Protein 1Z1N (pdb70)

Foldseek 3Di:
DQLQWDFPPVLCVQPDDPFATFIDRRCVVCVVQVVVVHDPVLFWDADPLFTAPPGNDDDQDDDSVVNVVVCVCSQQVVVVVCCVVCVVRDHRVNCCVGRVHDDDNLLVPFDAQDCFLQNVVVQLVVQCVVVVHDSLVSQQVQDWDADPVVRGIGHDRLFDDDPCLQADPPFDCDPDVDTDHHPVNSCLSRQQSVQVVCVVVVHDGADNDSCCRRHVVNVVPDDGDPDRDDPDNPDFQKFKAWAAAAAQQRKGKHFLQPTPPAIFTGRPNVVSVVVRHQCLQQPHDPNGTGSGDCDHAAADCQADVNPVGQHPCNQAPPDPGCNHVNNVLLVCLCQDLLNNLLRVVDDRPDDDPLQRPLGHPDDDDNGDIDIAGGVNRSVVSVVVVVVPVDDFDADPLVLWDQKDWADPDPVDWWGTFIGRGSVVSVSSVVVLVVPPSSRSRCPDNQSVVCSLLPDDPRDSCGDDLCVQQCPDPVPHDPPRHHDVCSCLCSVQVSCVSNVHPPHSVNVCRTTNTDDD

Sequence (516 aa):
PKVDAIVIDTAAVFGKLEQPGVVFYHEKHTTALEKMAKDCTSCHVETEGKLSFKFARTVDPTSKNAMAEQYHANCMACHEKVVGSYPTAPQAAECKRCHVGPGVEGATVTPKPSLDLNLHGRHVVAEAKRLQVKEDESCKACHHTYDEAQKKLVYAKGEEGSCVYCHKQEPLPSPVDRVVPSTRDASHESCVNCHLSTRKAQTESGPVLCVGCHTAEAQAAWKKTAETPRLFRGQPDATLLVAGAATANGTVDVNWAAAGPGPVAFDHKAHEGFVGNCVTCHHPTQTGGSLAACGVACHTTTGSKDGNFVTTAQSAHQLGVTTSCVGCHTTQANARKECAGCHAPMQKTALSQNSCIQCHEAGFPTSGTQTLGKEEREATAAKILAAKDEKPKTVPLENVPEKLTLNYMKGDEWQAAEFPHRKIYQKLVEEAAKSPMANHFHGDALTMCSGCHHNAKPSLNPPKCASCHSKPFQERTANQPGLKGAFHNQCIGCHQEMQVNPKATDCQGCHKPKNS

Radius of gyration: 29.35 Å; Cα contacts (8 Å, |Δi|>4): 688; chains: 1; bounding box: 64×78×75 Å

Secondary structure (DSSP, 8-state):
--TTEE---GGGGGSS-SS--B-EEHHHHHHHHHHTT--GGGTS-EETTEEP-SSS-SS--SSHHHHHHHHHHHHHHHHHTTTTT-TTS--SS-HHHHB------GGGTSPPP---HHHHHHHHHHHHHHTTS-GGGSGGGT--EE-GGGSSEE--TT----GGGTS-SSPPBP----BPPPHHHHHIIIIIHHHHHHHHTTSS----SHHHHHSHHHHHTS---SSPPP--SS--SSEEE-SSEE-TTS-EEEETTS-TT--EEE-HHHHHHHHS-STTTS---SS---S--TTTTTS-SS--GGGTT--HHHHHH-TT-SSSHHHHHHHHHHHSHHHHHHHTTS-SSS--TTTGGGTBPSSS-SS-EEEE-HHHHHHHHHHHHHHT--------GGGS---EEE-------B-PEEE-HHHHHHHHHHHHTT-HHHHHHH-STTTGGGGTS-SS---SSPPPHHHHHTS-GGGS-TT---HHHHHHHHHHHHHHHHT-SSPTT-HHHHSPBP--

Solvent-accessible surface area: 33639 Å² total; per-residue (Å²): 163,34,20,15,4,54,37,35,77,36,18,45,126,80,39,193,66,144,81,64,17,35,16,59,76,43,60,140,62,34,86,20,29,111,144,71,89,105,82,52,63,54,40,21,56,92,81,173,36,103,11,29,71,76,49,32,22,72,112,51,27,136,53,66,115,41,2,33,116,48,33,97,54,52,46,36,52,41,31,117,171,19,76,73,83,72,93,102,11,23,55,70,100,74,63,152,127,51,39,76,12,139,41,90,34,1,22,85,114,25,72,147,48,69,91,39,20,11,25,41,8,68,70,33,72,57,25,5,145,126,64,159,58,68,89,96,70,5,34,96,46,100,43,96,59,79,44,137,98,89,80,125,98,38,64,25,159,38,131,27,23,35,80,44,22,68,28,16,162,131,60,44,108,25,52,106,163,169,90,26,59,11,41,121,82,17,39,62,76,70,58,22,14,59,27,29,52,23,127,141,76,166,75,143,41,22,42,34,88,30,70,11,24,32,30,56,147,23,33,92,84,66,63,146,70,116,146,70,65,98,62,132,87,55,34,34,72,6,12,2,80,23,40,42,72,31,76,91,112,4,33,5,73,0,68,14,76,78,8,62,93,11,2,30,13,55,44,30,106,30,48,23,62,117,46,20,45,44,51,46,59,36,65,48,53,157,117,14,28,61,58,57,63,78,36,47,54,44,23,44,109,119,13,32,151,101,8,114,116,42,24,62,48,86,33,28,58,79,54,74,54,62,57,4,60,33,0,29,37,52,55,54,15,46,73,74,87,73,24,3,7,26,45,22,103,91,110,129,125,61,81,53,169,124,38,48,126,43,37,34,25,93,86,49,67,127,80,39,106,66,81,8,23,86,128,86,27,39,64,37,0,50,149,29,44,66,82,74,129,131,90,78,136,53,8,70,73,147,68,10,69,89,135,64,86,39,123,96,111,233,78,55,127,96,84,24,21,115,61,52,32,57,137,58,23,71,104,24,20,86,36,9,52,146,14,80,46,14,44,72,63,43,38,97,24,36,45,46,30,31,16,59,61,89,138,47,182,65,41,88,128,33,70,135,50,22,62,56,23,66,89,74,153,143,106,53,101,108,149,38,44,24,20,120,24,14,37,61,103,65,50,41,22,31,34,115,65,29,128,63,108,32,132,44,123,52,55,80,32,40,32,99,74,83,142,147

B-factor: mean 54.34, std 15.95, range [20.0, 99.86]

Structure (mmCIF, N/CA/C/O backbone):
data_1Z1N
#
_entry.id   1Z1N
#
_cell.length_a   88.889
_cell.length_b   90.799
_cell.length_c   83.934
_cell.angle_alpha   90.00
_cell.angle_beta   90.00
_cell.angle_gamma   90.00
#
_symmetry.space_group_name_H-M   'P 21 21 2'
#
loop_
_entity.id
_entity.type
_entity.pdbx_description
1 polymer 'sixteen heme cytochrome'
2 branched 2-acetamido-2-deoxy-beta-D-allopyranose-(1-3)-2-acetamido-2-deoxy-beta-D-glucopyranose
3 non-polymer 'ZINC ION'
4 non-polymer 'HEME C'
5 non-polymer GLYCEROL
6 water water
#
loop_
_atom_site.group_PDB
_atom_site.id
_atom_site.type_symbol
_atom_site.label_atom_id
_atom_site.label_alt_id
_atom_site.label_comp_id
_atom_site.label_asym_id
_atom_site.label_entity_id
_atom_site.label_seq_id
_atom_site.pdbx_PDB_ins_code
_atom_site.Cartn_x
_atom_site.Cartn_y
_atom_site.Cartn_z
_atom_site.occupancy
_atom_site.B_iso_or_equiv
_atom_site.auth_seq_id
_atom_site.auth_comp_id
_atom_site.auth_asym_id
_atom_site.auth_atom_id
_atom_site.pdbx_PDB_model_num
ATOM 1 N N . PRO A 1 40 ? 14.315 36.211 2.622 1.00 76.08 11 PRO X N 1
ATOM 2 C CA . PRO A 1 40 ? 13.491 35.377 3.502 1.00 75.46 11 PRO X CA 1
ATOM 3 C C . PRO A 1 40 ? 13.412 33.900 3.049 1.00 74.26 11 PRO X C 1
ATOM 4 O O . PRO A 1 40 ? 12.688 33.097 3.654 1.00 74.05 11 PRO X O 1
ATOM 8 N N . LYS A 1 41 ? 14.139 33.547 1.996 1.00 72.62 12 LYS X N 1
ATOM 9 C CA . LYS A 1 41 ? 13.896 32.263 1.333 1.00 71.17 12 LYS X CA 1
ATOM 10 C C . LYS A 1 41 ? 15.027 31.255 1.573 1.00 69.46 12 LYS X C 1
ATOM 11 O O . LYS A 1 41 ? 15.960 31.148 0.804 1.00 69.23 12 LYS X O 1
ATOM 13 N N . VAL A 1 42 ? 14.917 30.523 2.673 1.00 68.07 13 VAL X N 1
ATOM 14 C CA . VAL A 1 42 ? 15.959 29.589 3.120 1.00 65.91 13 VAL X CA 1
ATOM 15 C C . VAL A 1 42 ? 16.321 28.527 2.073 1.00 65.71 13 VAL X C 1
ATOM 16 O O . VAL A 1 42 ? 17.427 28.002 2.095 1.00 65.28 13 VAL X O 1
ATOM 20 N N . ASP A 1 43 ? 15.379 28.230 1.167 1.00 65.12 14 ASP X N 1
ATOM 21 C CA . ASP A 1 43 ? 15.594 27.299 0.054 1.00 64.76 14 ASP X CA 1
ATOM 22 C C . ASP A 1 43 ? 16.335 27.917 -1.145 1.00 63.88 14 ASP X C 1
ATOM 23 O O . ASP A 1 43 ? 16.743 27.180 -2.047 1.00 64.11 14 ASP X O 1
ATOM 28 N N . ALA A 1 44 ? 16.524 29.241 -1.145 1.00 62.60 15 ALA X N 1
ATOM 29 C CA . ALA A 1 44 ? 17.268 29.905 -2.190 1.00 62.28 15 ALA X CA 1
ATOM 30 C C . ALA A 1 44 ? 18.739 29.514 -2.170 1.00 62.50 15 ALA X C 1
ATOM 31 O O . ALA A 1 44 ? 19.436 29.727 -1.176 1.00 63.13 15 ALA X O 1
ATOM 33 N N . ILE A 1 45 ? 19.213 28.959 -3.275 1.00 61.97 16 ILE X N 1
ATOM 34 C CA . ILE A 1 45 ? 20.628 28.664 -3.458 1.00 61.82 16 ILE X CA 1
ATOM 35 C C . ILE A 1 45 ? 21.188 29.579 -4.545 1.00 62.95 16 ILE X C 1
ATOM 36 O O . ILE A 1 45 ? 20.713 29.565 -5.695 1.00 63.50 16 ILE X O 1
ATOM 41 N N . VAL A 1 46 ? 22.208 30.354 -4.208 1.00 63.10 17 VAL X N 1
ATOM 42 C CA . VAL A 1 46 ? 22.904 31.128 -5.211 1.00 63.89 17 VAL X CA 1
ATOM 43 C C . VAL A 1 46 ? 24.015 30.298 -5.844 1.00 65.36 17 VAL X C 1
ATOM 44 O O . VAL A 1 46 ? 25.121 30.147 -5.277 1.00 66.30 17 VAL X O 1
ATOM 48 N N . ILE A 1 47 ? 23.701 29.737 -7.009 1.00 65.53 18 ILE X N 1
ATOM 49 C CA . ILE A 1 47 ? 24.642 28.911 -7.731 1.00 66.25 18 ILE X CA 1
ATOM 50 C C . ILE A 1 47 ? 25.681 29.833 -8.332 1.00 67.11 18 ILE X C 1
ATOM 51 O O . ILE A 1 47 ? 25.382 30.516 -9.301 1.00 67.95 18 ILE X O 1
ATOM 56 N N . ASP A 1 48 ? 26.869 29.893 -7.741 1.00 67.62 19 ASP X N 1
ATOM 57 C CA . ASP A 1 48 ? 27.952 30.632 -8.369 1.00 68.46 19 ASP X CA 1
ATOM 58 C C . ASP A 1 48 ? 29.186 29.749 -8.488 1.00 68.45 19 ASP X C 1
ATOM 59 O O . ASP A 1 48 ? 30.308 30.229 -8.486 1.00 68.46 19 ASP X O 1
ATOM 64 N N . THR A 1 49 ? 28.958 28.447 -8.613 1.00 68.81 20 THR X N 1
ATOM 65 C CA . THR A 1 49 ? 30.041 27.479 -8.606 1.00 69.46 20 THR X CA 1
ATOM 66 C C . THR A 1 49 ? 31.201 27.968 -9.458 1.00 70.83 20 THR X C 1
ATOM 67 O O . THR A 1 49 ? 32.351 27.932 -9.006 1.00 70.71 20 THR X O 1
ATOM 71 N N . ALA A 1 50 ? 30.887 28.474 -10.657 1.00 72.17 21 ALA X N 1
ATOM 72 C CA . ALA A 1 50 ? 31.890 28.882 -11.652 1.00 73.88 21 ALA X CA 1
ATOM 73 C C . ALA A 1 50 ? 32.589 30.241 -11.438 1.00 75.09 21 ALA X C 1
ATOM 74 O O . ALA A 1 50 ? 33.242 30.755 -12.352 1.00 75.88 21 ALA X O 1
ATOM 76 N N . ALA A 1 51 ? 32.511 30.851 -10.264 1.00 20.00 22 ALA X N 1
ATOM 77 C CA . ALA A 1 51 ? 33.253 32.098 -10.120 1.00 20.00 22 ALA X CA 1
ATOM 78 C C . ALA A 1 51 ? 34.684 31.838 -9.661 1.00 20.00 22 ALA X C 1
ATOM 79 O O . ALA A 1 51 ? 35.557 32.775 -9.623 1.00 78.79 22 ALA X O 1
ATOM 81 N N . VAL A 1 52 ? 35.003 30.595 -9.345 1.00 78.91 23 VAL X N 1
ATOM 82 C CA . VAL A 1 52 ? 36.352 30.156 -9.032 1.00 79.67 23 VAL X CA 1
ATOM 83 C C . VAL A 1 52 ? 37.258 30.357 -10.234 1.00 80.10 23 VAL X C 1
ATOM 84 O O . VAL A 1 52 ? 38.489 30.340 -10.099 1.00 80.11 23 VAL X O 1
ATOM 88 N N . PHE A 1 53 ? 36.640 30.547 -11.402 1.00 80.34 24 PHE X N 1
ATOM 89 C CA . PHE A 1 53 ? 37.375 30.830 -12.636 1.00 80.78 24 PHE X CA 1
ATOM 90 C C . PHE A 1 53 ? 37.622 32.328 -12.885 1.00 81.47 24 PHE X C 1
ATOM 91 O O . PHE A 1 53 ? 38.288 32.689 -13.847 1.00 81.95 24 PHE X O 1
ATOM 99 N N . GLY A 1 54 ? 37.135 33.193 -11.998 1.00 82.13 25 GLY X N 1
ATOM 100 C CA . GLY A 1 54 ? 37.280 34.635 -12.207 1.00 83.32 25 GLY X CA 1
ATOM 101 C C . GLY A 1 54 ? 35.932 35.308 -12.377 1.00 84.17 25 GLY X C 1
ATOM 102 O O . GLY A 1 54 ? 34.899 34.670 -12.177 1.00 84.63 25 GLY X O 1
ATOM 103 N N . LYS A 1 55 ? 35.940 36.595 -12.741 1.00 84.96 26 LYS X N 1
ATOM 104 C CA . LYS A 1 55 ? 34.707 37.387 -12.911 1.00 85.29 26 LYS X CA 1
ATOM 105 C C . LYS A 1 55 ? 33.638 36.642 -13.734 1.00 85.21 26 LYS X C 1
ATOM 106 O O . LYS A 1 55 ? 33.942 35.947 -14.710 1.00 85.08 26 LYS X O 1
ATOM 112 N N . LEU A 1 56 ? 32.388 36.788 -13.299 1.00 85.02 27 LEU X N 1
ATOM 113 C CA . LEU A 1 56 ? 31.256 36.240 -14.001 1.00 84.80 27 LEU X CA 1
ATOM 114 C C . LEU A 1 56 ? 30.969 37.119 -15.211 1.00 84.88 27 LEU X C 1
ATOM 115 O O . LEU A 1 56 ? 31.286 38.323 -15.220 1.00 84.94 27 LEU X O 1
ATOM 120 N N . GLU A 1 57 ? 30.374 36.501 -16.229 1.00 84.00 28 GLU X N 1
ATOM 121 C CA . GLU A 1 57 ? 29.910 37.219 -17.386 1.00 83.39 28 GLU X CA 1
ATOM 122 C C . GLU A 1 57 ? 28.502 37.687 -17.110 1.00 82.52 28 GLU X C 1
ATOM 123 O O . GLU A 1 57 ? 28.174 38.833 -17.417 1.00 82.23 28 GLU X O 1
ATOM 129 N N . GLN A 1 58 ? 27.692 36.814 -16.494 1.00 81.25 29 GLN X N 1
ATOM 130 C CA . GLN A 1 58 ? 26.260 37.088 -16.271 1.00 79.97 29 GLN X CA 1
ATOM 131 C C . GLN A 1 58 ? 25.876 37.442 -14.841 1.00 79.21 29 GLN X C 1
ATOM 132 O O . GLN A 1 58 ? 26.615 37.112 -13.906 1.00 79.24 29 GLN X O 1
ATOM 138 N N . PRO A 1 59 ? 24.727 38.146 -14.672 1.00 78.06 30 PRO X N 1
ATOM 139 C CA . PRO A 1 59 ? 23.955 38.159 -13.425 1.00 76.92 30 PRO X CA 1
ATOM 140 C C . PRO A 1 59 ? 23.862 36.750 -12.789 1.00 75.92 30 PRO X C 1
ATOM 141 O O . PRO A 1 59 ? 23.776 35.743 -13.515 1.00 75.66 30 PRO X O 1
ATOM 145 N N . GLY A 1 60 ? 23.862 36.694 -11.458 1.00 73.91 31 GLY X N 1
ATOM 146 C CA . GLY A 1 60 ? 23.823 35.427 -10.736 1.00 71.54 31 GLY X CA 1
ATOM 147 C C . GLY A 1 60 ? 22.535 34.638 -10.877 1.00 69.74 31 GLY X C 1
ATOM 148 O O . GLY A 1 60 ? 21.450 35.198 -11.025 1.00 69.26 31 GLY X O 1
ATOM 149 N N . VAL A 1 61 ? 22.679 33.317 -10.851 1.00 68.39 32 VAL X N 1
ATOM 150 C CA . VAL A 1 61 ? 21.553 32.389 -10.775 1.00 66.39 32 VAL X CA 1
ATOM 151 C C . VAL A 1 61 ? 21.039 32.380 -9.324 1.00 66.26 32 VAL X C 1
ATOM 152 O O . VAL A 1 61 ? 21.814 32.671 -8.391 1.00 66.04 32 VAL X O 1
ATOM 156 N N . VAL A 1 62 ? 19.745 32.074 -9.154 1.00 65.08 33 VAL X N 1
ATOM 157 C CA . VAL A 1 62 ? 19.131 31.812 -7.856 1.00 64.14 33 VAL X CA 1
ATOM 158 C C . VAL A 1 62 ? 18.088 30.702 -7.991 1.00 63.88 33 VAL X C 1
ATOM 159 O O . VAL A 1 62 ? 16.934 30.989 -8.322 1.00 64.64 33 VAL X O 1
ATOM 163 N N . PHE A 1 63 ? 18.512 29.458 -7.736 1.00 62.19 34 PHE X N 1
ATOM 164 C CA . PHE A 1 63 ? 17.697 28.251 -7.800 1.00 61.25 34 PHE X CA 1
ATOM 165 C C . PHE A 1 63 ? 16.864 28.117 -6.509 1.00 62.22 34 PHE X C 1
ATOM 166 O O . PHE A 1 63 ? 17.358 28.389 -5.403 1.00 63.29 34 PHE X O 1
ATOM 174 N N . TYR A 1 64 ? 15.581 27.787 -6.654 1.00 61.74 35 TYR X N 1
ATOM 175 C CA . TYR A 1 64 ? 14.665 27.661 -5.533 1.00 61.47 35 TYR X CA 1
ATOM 176 C C . TYR A 1 64 ? 14.338 26.209 -5.259 1.00 61.47 35 TYR X C 1
ATOM 177 O O . TYR A 1 64 ? 13.593 25.552 -6.007 1.00 61.20 35 TYR X O 1
ATOM 186 N N . HIS A 1 65 ? 14.881 25.711 -4.162 1.00 60.74 36 HIS X N 1
ATOM 187 C CA . HIS A 1 65 ? 14.954 24.285 -3.943 1.00 59.95 36 HIS X CA 1
ATOM 188 C C . HIS A 1 65 ? 13.585 23.710 -3.676 1.00 62.27 36 HIS X C 1
ATOM 189 O O . HIS A 1 65 ? 13.320 22.531 -3.981 1.00 62.20 36 HIS X O 1
ATOM 196 N N . GLU A 1 66 ? 12.710 24.528 -3.089 1.00 64.72 37 GLU X N 1
ATOM 197 C CA . GLU A 1 66 ? 11.393 24.038 -2.676 1.00 67.37 37 GLU X CA 1
ATOM 198 C C . GLU A 1 66 ? 10.430 23.952 -3.856 1.00 66.87 37 GLU X C 1
ATOM 199 O O . GLU A 1 66 ? 9.722 22.961 -3.967 1.00 66.11 37 GLU X O 1
ATOM 205 N N . LYS A 1 67 ? 10.420 24.962 -4.732 1.00 67.92 38 LYS X N 1
ATOM 206 C CA . LYS A 1 67 ? 9.615 24.913 -5.966 1.00 69.30 38 LYS X CA 1
ATOM 207 C C . LYS A 1 67 ? 9.866 23.566 -6.636 1.00 69.13 38 LYS X C 1
ATOM 208 O O . LYS A 1 67 ? 8.921 22.829 -7.006 1.00 69.29 38 LYS X O 1
ATOM 214 N N . HIS A 1 68 ? 11.150 23.233 -6.738 1.00 68.16 39 HIS X N 1
ATOM 215 C CA . HIS A 1 68 ? 11.601 21.998 -7.330 1.00 67.33 39 HIS X CA 1
ATOM 216 C C . HIS A 1 68 ? 11.268 20.741 -6.542 1.00 68.35 39 HIS X C 1
ATOM 217 O O . HIS A 1 68 ? 10.828 19.753 -7.139 1.00 68.49 39 HIS X O 1
ATOM 224 N N . THR A 1 69 ? 11.472 20.751 -5.221 1.00 69.29 40 THR X N 1
ATOM 225 C CA . THR A 1 69 ? 11.280 19.511 -4.446 1.00 70.01 40 THR X CA 1
ATOM 226 C C . THR A 1 69 ? 9.826 19.205 -4.370 1.00 70.49 40 THR X C 1
ATOM 227 O O . THR A 1 69 ? 9.436 18.042 -4.443 1.00 70.55 40 THR X O 1
ATOM 231 N N . THR A 1 70 ? 9.031 20.263 -4.259 1.00 71.73 41 THR X N 1
ATOM 232 C CA . THR A 1 70 ? 7.562 20.179 -4.334 1.00 73.93 41 THR X CA 1
ATOM 233 C C . THR A 1 70 ? 7.080 19.556 -5.672 1.00 74.92 41 THR X C 1
ATOM 234 O O . THR A 1 70 ? 6.421 18.517 -5.666 1.00 75.06 41 THR X O 1
ATOM 238 N N . ALA A 1 71 ? 7.478 20.172 -6.786 1.00 76.16 42 ALA X N 1
ATOM 239 C CA . ALA A 1 71 ? 7.220 19.667 -8.138 1.00 77.47 42 ALA X CA 1
ATOM 240 C C . ALA A 1 71 ? 7.628 18.214 -8.360 1.00 78.36 42 ALA X C 1
ATOM 241 O O . ALA A 1 71 ? 6.853 17.435 -8.909 1.00 78.14 42 ALA X O 1
ATOM 243 N N . LEU A 1 72 ? 8.846 17.865 -7.943 1.00 80.06 43 LEU X N 1
ATOM 244 C CA . LEU A 1 72 ? 9.406 16.547 -8.231 1.00 81.72 43 LEU X CA 1
ATOM 245 C C . LEU A 1 72 ? 8.814 15.427 -7.360 1.00 83.27 43 LEU X C 1
ATOM 246 O O . LEU A 1 72 ? 8.701 14.266 -7.803 1.00 82.87 43 LEU X O 1
ATOM 251 N N . GLU A 1 73 ? 8.426 15.781 -6.132 1.00 85.41 44 GLU X N 1
ATOM 252 C CA . GLU A 1 73 ? 7.796 14.815 -5.211 1.00 87.30 44 GLU X CA 1
ATOM 253 C C . GLU A 1 73 ? 6.374 14.527 -5.642 1.00 87.47 44 GLU X C 1
ATOM 254 O O . GLU A 1 73 ? 5.862 13.436 -5.373 1.00 87.85 44 GLU X O 1
ATOM 260 N N . LYS A 1 74 ? 5.759 15.506 -6.311 1.00 87.57 45 LYS X N 1
ATOM 261 C CA . LYS A 1 74 ? 4.513 15.292 -7.058 1.00 87.95 45 LYS X CA 1
ATOM 262 C C . LYS A 1 74 ? 4.695 14.170 -8.107 1.00 88.00 45 LYS X C 1
ATOM 263 O O . LYS A 1 74 ? 3.974 13.164 -8.100 1.00 88.17 45 LYS X O 1
ATOM 269 N N . MET A 1 75 ? 5.697 14.319 -8.966 1.00 87.90 46 MET X N 1
ATOM 270 C CA . MET A 1 75 ? 5.924 13.388 -10.066 1.00 87.66 46 MET X CA 1
ATOM 271 C C . MET A 1 75 ? 6.360 12.005 -9.592 1.00 86.87 46 MET X C 1
ATOM 272 O O . MET A 1 75 ? 6.856 11.194 -10.398 1.00 86.82 46 MET X O 1
ATOM 277 N N . ALA A 1 76 ? 6.181 11.738 -8.293 1.00 85.68 47 ALA X N 1
ATOM 278 C CA . ALA A 1 76 ? 6.666 10.503 -7.671 1.00 84.90 47 ALA X CA 1
ATOM 279 C C . ALA A 1 76 ? 8.134 10.243 -8.016 1.00 84.02 47 ALA X C 1
ATOM 280 O O . ALA A 1 76 ? 8.518 9.099 -8.299 1.00 83.80 47 ALA X O 1
ATOM 282 N N . LYS A 1 77 ? 8.925 11.323 -8.010 1.00 82.94 48 LYS X N 1
ATOM 283 C CA . LYS A 1 77 ? 10.364 11.299 -8.285 1.00 82.19 48 LYS X CA 1
ATOM 284 C C . LYS A 1 77 ? 11.165 11.827 -7.094 1.00 81.29 48 LYS X C 1
ATOM 285 O O . LYS A 1 77 ? 10.942 12.960 -6.634 1.00 81.86 48 LYS X O 1
ATOM 291 N N . ASP A 1 78 ? 12.104 11.014 -6.611 1.00 79.71 49 ASP X N 1
ATOM 292 C CA . ASP A 1 78 ? 12.906 11.352 -5.418 1.00 77.94 49 ASP X CA 1
ATOM 293 C C . ASP A 1 78 ? 14.123 12.241 -5.713 1.00 76.44 49 ASP X C 1
ATOM 294 O O . ASP A 1 78 ? 14.189 12.866 -6.767 1.00 75.98 49 ASP X O 1
ATOM 299 N N . CYS A 1 79 ? 15.074 12.291 -4.772 1.00 75.08 50 CYS X N 1
ATOM 300 C CA . CYS A 1 79 ? 16.219 13.225 -4.831 1.00 73.54 50 CYS X CA 1
ATOM 301 C C . CYS A 1 79 ? 17.183 12.844 -5.931 1.00 72.39 50 CYS X C 1
ATOM 302 O O . CYS A 1 79 ? 17.849 13.724 -6.483 1.00 71.42 50 CYS X O 1
ATOM 305 N N . THR A 1 80 ? 17.249 11.536 -6.224 1.00 71.29 51 THR X N 1
ATOM 306 C CA . THR A 1 80 ? 18.184 10.988 -7.226 1.00 71.04 51 THR X CA 1
ATOM 307 C C . THR A 1 80 ? 17.949 11.536 -8.643 1.00 70.26 51 THR X C 1
ATOM 308 O O . THR A 1 80 ? 18.821 11.393 -9.523 1.00 70.18 51 THR X O 1
ATOM 312 N N . SER A 1 81 ? 16.794 12.189 -8.817 1.00 69.19 52 SER X N 1
ATOM 313 C CA . SER A 1 81 ? 16.455 12.984 -10.000 1.00 68.50 52 SER X CA 1
ATOM 314 C C . SER A 1 81 ? 17.485 14.056 -10.272 1.00 67.95 52 SER X C 1
ATOM 315 O O . SER A 1 81 ? 17.679 14.458 -11.439 1.00 68.10 52 SER X O 1
ATOM 318 N N . CYS A 1 82 ? 18.123 14.546 -9.200 1.00 66.60 53 CYS X N 1
ATOM 319 C CA . CYS A 1 82 ? 19.133 15.635 -9.305 1.00 65.23 53 CYS X CA 1
ATOM 320 C C . CYS A 1 82 ? 20.464 15.432 -8.591 1.00 63.95 53 CYS X C 1
ATOM 321 O O . CYS A 1 82 ? 21.365 16.278 -8.704 1.00 64.24 53 CYS X O 1
ATOM 324 N N . HIS A 1 83 ? 20.562 14.324 -7.871 1.00 62.56 54 HIS X N 1
ATOM 325 C CA . HIS A 1 83 ? 21.691 14.040 -7.044 1.00 62.89 54 HIS X CA 1
ATOM 326 C C . HIS A 1 83 ? 22.146 12.615 -7.228 1.00 64.23 54 HIS X C 1
ATOM 327 O O . HIS A 1 83 ? 21.376 11.664 -7.023 1.00 64.71 54 HIS X O 1
ATOM 334 N N . VAL A 1 84 ? 23.415 12.477 -7.576 1.00 65.40 55 VAL X N 1
ATOM 335 C CA . VAL A 1 84 ? 24.042 11.181 -7.690 1.00 66.44 55 VAL X CA 1
ATOM 336 C C . VAL A 1 84 ? 24.082 10.445 -6.342 1.00 67.65 55 VAL X C 1
ATOM 337 O O . VAL A 1 84 ? 24.551 10.978 -5.345 1.00 67.58 55 VAL X O 1
ATOM 341 N N . GLU A 1 85 ? 23.585 9.214 -6.341 1.00 69.31 56 GLU X N 1
ATOM 342 C CA . GLU A 1 85 ? 23.614 8.322 -5.195 1.00 71.62 56 GLU X CA 1
ATOM 343 C C . GLU A 1 85 ? 24.695 7.302 -5.431 1.00 72.59 56 GLU X C 1
ATOM 344 O O . GLU A 1 85 ? 24.635 6.536 -6.393 1.00 73.51 56 GLU X O 1
ATOM 350 N N . THR A 1 86 ? 25.700 7.324 -4.568 1.00 74.20 57 THR X N 1
ATOM 351 C CA . THR A 1 86 ? 26.806 6.377 -4.610 1.00 75.38 57 THR X CA 1
ATOM 352 C C . THR A 1 86 ? 26.840 5.517 -3.360 1.00 76.60 57 THR X C 1
ATOM 353 O O . THR A 1 86 ? 27.356 5.943 -2.315 1.00 76.67 57 THR X O 1
ATOM 357 N N . GLU A 1 87 ? 26.282 4.307 -3.489 1.00 77.78 58 GLU X N 1
ATOM 358 C CA . GLU A 1 87 ? 26.188 3.335 -2.396 1.00 78.92 58 GLU X CA 1
ATOM 359 C C . GLU A 1 87 ? 25.353 3.861 -1.233 1.00 78.06 58 GLU X C 1
ATOM 360 O O . GLU A 1 87 ? 25.823 3.881 -0.097 1.00 78.88 58 GLU X O 1
ATOM 366 N N . GLY A 1 88 ? 24.124 4.285 -1.512 1.00 77.04 59 GLY X N 1
ATOM 367 C CA . GLY A 1 88 ? 23.273 4.882 -0.484 1.00 75.13 59 GLY X CA 1
ATOM 368 C C . GLY A 1 88 ? 23.503 6.377 -0.295 1.00 73.81 59 GLY X C 1
ATOM 369 O O . GLY A 1 88 ? 22.536 7.161 -0.212 1.00 74.57 59 GLY X O 1
ATOM 370 N N . LYS A 1 89 ? 24.762 6.798 -0.223 1.00 71.61 60 LYS X N 1
ATOM 371 C CA . LYS A 1 89 ? 25.041 8.218 0.008 1.00 69.88 60 LYS X CA 1
ATOM 372 C C . LYS A 1 89 ? 24.852 9.104 -1.237 1.00 68.01 60 LYS X C 1
ATOM 373 O O . LYS A 1 89 ? 25.497 8.916 -2.257 1.00 67.38 60 LYS X O 1
ATOM 379 N N . LEU A 1 90 ? 23.948 10.073 -1.140 1.00 66.30 61 LEU X N 1
ATOM 380 C CA . LEU A 1 90 ? 23.821 11.125 -2.157 1.00 64.18 61 LEU X CA 1
ATOM 381 C C . LEU A 1 90 ? 24.970 12.090 -2.054 1.00 62.70 61 LEU X C 1
ATOM 382 O O . LEU A 1 90 ? 25.474 12.344 -0.952 1.00 62.17 61 LEU X O 1
ATOM 387 N N . SER A 1 91 ? 25.363 12.637 -3.203 1.00 61.53 62 SER X N 1
ATOM 388 C CA . SER A 1 91 ? 26.101 13.906 -3.291 1.00 60.01 62 SER X CA 1
ATOM 389 C C . SER A 1 91 ? 25.087 15.051 -3.427 1.00 59.78 62 SER X C 1
ATOM 390 O O . SER A 1 91 ? 24.039 14.885 -4.065 1.00 58.90 62 SER X O 1
ATOM 393 N N . PHE A 1 92 ? 25.398 16.199 -2.829 1.00 59.59 63 PHE X N 1
ATOM 394 C CA . PHE A 1 92 ? 24.522 17.393 -2.903 1.00 59.46 63 PHE X CA 1
ATOM 395 C C . PHE A 1 92 ? 25.048 18.448 -3.840 1.00 59.01 63 PHE X C 1
ATOM 396 O O . PHE A 1 92 ? 24.530 19.557 -3.931 1.00 59.30 63 PHE X O 1
ATOM 404 N N . LYS A 1 93 ? 26.074 18.042 -4.572 1.00 59.79 64 LYS X N 1
ATOM 405 C CA . LYS A 1 93 ? 26.397 18.610 -5.877 1.00 59.61 64 LYS X CA 1
ATOM 406 C C . LYS A 1 93 ? 25.194 18.371 -6.788 1.00 59.48 64 LYS X C 1
ATOM 407 O O . LYS A 1 93 ? 24.515 17.353 -6.665 1.00 59.03 64 LYS X O 1
ATOM 413 N N . PHE A 1 94 ? 24.922 19.315 -7.677 1.00 58.97 65 PHE X N 1
ATOM 414 C CA . PHE A 1 94 ? 23.885 19.103 -8.704 1.00 60.22 65 PHE X CA 1
ATOM 415 C C . PHE A 1 94 ? 24.308 18.212 -9.893 1.00 59.86 65 PHE X C 1
ATOM 416 O O . PHE A 1 94 ? 25.138 18.620 -10.683 1.00 59.35 65 PHE X O 1
ATOM 424 N N . ALA A 1 95 ? 23.709 17.016 -9.978 1.00 60.27 66 ALA X N 1
ATOM 425 C CA . ALA A 1 95 ? 23.782 16.098 -11.124 1.00 60.58 66 ALA X CA 1
ATOM 426 C C . ALA A 1 95 ? 25.194 15.730 -11.539 1.00 60.94 66 ALA X C 1
ATOM 427 O O . ALA A 1 95 ? 25.517 15.726 -12.701 1.00 60.69 66 ALA X O 1
ATOM 429 N N . ARG A 1 96 ? 26.038 15.427 -10.564 1.00 62.55 67 ARG X N 1
ATOM 430 C CA . ARG A 1 96 ? 27.494 15.189 -10.760 1.00 63.90 67 ARG X CA 1
ATOM 431 C C . ARG A 1 96 ? 28.133 14.787 -9.421 1.00 65.01 67 ARG X C 1
ATOM 432 O O . ARG A 1 96 ? 27.561 15.013 -8.343 1.00 63.80 67 ARG X O 1
ATOM 440 N N . THR A 1 97 ? 29.308 14.165 -9.495 1.00 66.59 68 THR X N 1
ATOM 441 C CA . THR A 1 97 ? 30.052 13.885 -8.287 1.00 68.29 68 THR X CA 1
ATOM 442 C C . THR A 1 97 ? 31.339 14.693 -8.246 1.00 68.96 68 THR X C 1
ATOM 443 O O . THR A 1 97 ? 31.829 15.002 -7.161 1.00 69.40 68 THR X O 1
ATOM 447 N N . VAL A 1 98 ? 31.831 15.095 -9.418 1.00 69.99 69 VAL X N 1
ATOM 448 C CA . VAL A 1 98 ? 33.076 15.880 -9.544 1.00 70.81 69 VAL X CA 1
ATOM 449 C C . VAL A 1 98 ? 32.743 17.278 -10.088 1.00 70.82 69 VAL X C 1
ATOM 450 O O . VAL A 1 98 ? 31.779 17.416 -10.817 1.00 71.71 69 VAL X O 1
ATOM 454 N N . ASP A 1 99 ? 33.499 18.312 -9.725 1.00 70.92 70 ASP X N 1
ATOM 455 C CA . ASP A 1 99 ? 33.406 19.612 -10.431 1.00 71.09 70 ASP X CA 1
ATOM 456 C C . ASP A 1 99 ? 34.299 19.568 -11.687 1.00 71.94 70 ASP X C 1
ATOM 457 O O . ASP A 1 99 ? 35.475 19.194 -11.598 1.00 71.77 70 ASP X O 1
ATOM 462 N N . PRO A 1 100 ? 33.746 19.908 -12.864 1.00 72.16 71 PRO X N 1
ATOM 463 C CA . PRO A 1 100 ? 34.572 20.194 -14.044 1.00 72.50 71 PRO X CA 1
ATOM 464 C C . PRO A 1 100 ? 35.654 21.261 -13.835 1.00 72.71 71 PRO X C 1
ATOM 465 O O . PRO A 1 100 ? 35.468 22.197 -13.056 1.00 71.95 71 PRO X O 1
ATOM 469 N N . THR A 1 101 ? 36.750 21.107 -14.597 1.00 73.36 72 THR X N 1
ATOM 470 C CA . THR A 1 101 ? 38.042 21.791 -14.383 1.00 73.70 72 THR X CA 1
ATOM 471 C C . THR A 1 101 ? 38.302 23.027 -15.265 1.00 73.73 72 THR X C 1
ATOM 472 O O . THR A 1 101 ? 39.304 23.730 -15.082 1.00 74.19 72 THR X O 1
ATOM 476 N N . SER A 1 102 ? 37.395 23.295 -16.202 1.00 72.89 73 SER X N 1
ATOM 477 C CA . SER A 1 102 ? 37.370 24.571 -16.911 1.00 71.84 73 SER X CA 1
ATOM 478 C C . SER A 1 102 ? 35.980 25.158 -16.791 1.00 71.71 73 SER X C 1
ATOM 479 O O . SER A 1 102 ? 34.994 24.416 -16.639 1.00 71.56 73 SER X O 1
ATOM 482 N N . LYS A 1 103 ? 35.917 26.489 -16.830 1.00 70.88 74 LYS X N 1
ATOM 483 C CA . LYS A 1 103 ? 34.675 27.241 -16.883 1.00 70.11 74 LYS X CA 1
ATOM 484 C C . LYS A 1 103 ? 33.740 26.691 -17.983 1.00 70.21 74 LYS X C 1
ATOM 485 O O . LYS A 1 103 ? 32.581 26.320 -17.743 1.00 70.59 74 LYS X O 1
ATOM 491 N N . ASN A 1 104 ? 34.271 26.647 -19.191 1.00 69.74 75 ASN X N 1
ATOM 492 C CA . ASN A 1 104 ? 33.675 25.968 -20.315 1.00 69.38 75 ASN X CA 1
ATOM 493 C C . ASN A 1 104 ? 32.824 24.775 -19.902 1.00 68.92 75 ASN X C 1
ATOM 494 O O . ASN A 1 104 ? 31.617 24.734 -20.186 1.00 69.18 75 ASN X O 1
ATOM 499 N N . ALA A 1 105 ? 33.459 23.807 -19.243 1.00 67.61 76 ALA X N 1
ATOM 500 C CA . ALA A 1 105 ? 32.844 22.501 -19.008 1.00 67.11 76 ALA X CA 1
ATOM 501 C C . ALA A 1 105 ? 31.770 22.5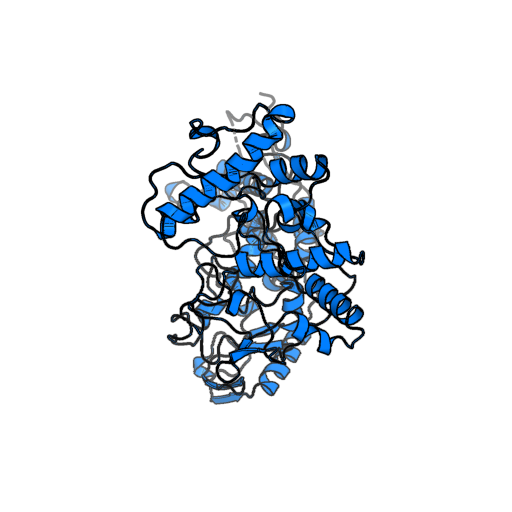69 -17.919 1.00 66.70 76 ALA X C 1
ATOM 502 O O . ALA A 1 105 ? 30.727 21.940 -18.043 1.00 66.03 76 ALA X O 1
ATOM 504 N N . MET A 1 106 ? 32.076 23.309 -16.851 1.00 66.56 77 MET X N 1
ATOM 505 C CA . MET A 1 106 ? 31.204 23.528 -15.713 1.00 66.99 77 MET X CA 1
ATOM 506 C C . MET A 1 106 ? 29.908 24.192 -16.160 1.00 66.46 77 MET X C 1
ATOM 507 O O . MET A 1 106 ? 28.835 23.612 -15.990 1.00 66.38 77 MET X O 1
ATOM 512 N N . ALA A 1 107 ? 30.019 25.381 -16.760 1.00 65.83 78 ALA X N 1
ATOM 513 C CA . ALA A 1 107 ? 28.844 26.101 -17.271 1.00 65.98 78 ALA X CA 1
ATOM 514 C C . ALA A 1 107 ? 28.016 25.292 -18.286 1.00 65.32 78 ALA X C 1
ATOM 515 O O . ALA A 1 107 ? 26.806 25.405 -18.347 1.00 66.33 78 ALA X O 1
ATOM 517 N N . GLU A 1 108 ? 28.662 24.460 -19.074 1.00 64.70 79 GLU X N 1
ATOM 518 C CA . GLU A 1 108 ? 27.945 23.642 -20.037 1.00 62.96 79 GLU X CA 1
ATOM 519 C C . GLU A 1 108 ? 27.232 22.496 -19.355 1.00 62.66 79 GLU X C 1
ATOM 520 O O . GLU A 1 108 ? 26.168 22.055 -19.796 1.00 61.94 79 GLU X O 1
ATOM 526 N N . GLN A 1 109 ? 27.869 21.959 -18.317 1.00 61.84 80 GLN X N 1
ATOM 527 C CA . GLN A 1 109 ? 27.275 20.897 -17.526 1.00 61.18 80 GLN X CA 1
ATOM 528 C C . GLN A 1 109 ? 26.053 21.455 -16.784 1.00 60.90 80 GLN X C 1
ATOM 529 O O . GLN A 1 109 ? 25.074 20.721 -16.548 1.00 60.01 80 GLN X O 1
ATOM 535 N N . TYR A 1 110 ? 26.109 22.736 -16.417 1.00 59.71 81 TYR X N 1
ATOM 536 C CA . TYR A 1 110 ? 25.003 23.277 -15.664 1.00 60.11 81 TYR X CA 1
ATOM 537 C C . TYR A 1 110 ? 23.827 23.398 -16.576 1.00 59.48 81 TYR X C 1
ATOM 538 O O . TYR A 1 110 ? 22.824 22.674 -16.370 1.00 60.82 81 TYR X O 1
ATOM 547 N N . HIS A 1 111 ? 23.977 24.257 -17.599 1.00 57.78 82 HIS X N 1
ATOM 548 C CA . HIS A 1 111 ? 23.019 24.374 -18.716 1.00 56.60 82 HIS X CA 1
ATOM 549 C C . HIS A 1 111 ? 22.465 23.014 -19.156 1.00 55.49 82 HIS X C 1
ATOM 550 O O . HIS A 1 111 ? 21.275 22.807 -19.248 1.00 55.37 82 HIS X O 1
ATOM 557 N N . ALA A 1 112 ? 23.326 22.046 -19.376 1.00 55.88 83 ALA X N 1
ATOM 558 C CA . ALA A 1 112 ? 22.839 20.804 -19.917 1.00 55.29 83 ALA X CA 1
ATOM 559 C C . ALA A 1 112 ? 21.862 20.177 -18.930 1.00 56.36 83 ALA X C 1
ATOM 560 O O . ALA A 1 112 ? 20.722 19.943 -19.241 1.00 56.30 83 ALA X O 1
ATOM 562 N N . ASN A 1 113 ? 22.304 19.945 -17.702 1.00 56.77 84 ASN X N 1
ATOM 563 C CA . ASN A 1 113 ? 21.550 19.093 -16.791 1.00 56.68 84 ASN X CA 1
ATOM 564 C C . ASN A 1 113 ? 20.294 19.815 -16.294 1.00 55.70 84 ASN X C 1
ATOM 565 O O . ASN A 1 113 ? 19.283 19.190 -16.004 1.00 55.36 84 ASN X O 1
ATOM 570 N N . CYS A 1 114 ? 20.383 21.135 -16.242 1.00 55.60 85 CYS X N 1
ATOM 571 C CA . CYS A 1 114 ? 19.281 21.962 -15.872 1.00 56.59 85 CYS X CA 1
ATOM 572 C C . CYS A 1 114 ? 18.174 21.800 -16.885 1.00 58.39 85 CYS X C 1
ATOM 573 O O . CYS A 1 114 ? 17.070 21.303 -16.561 1.00 57.37 85 CYS X O 1
ATOM 576 N N . MET A 1 115 ? 18.487 22.219 -18.119 1.00 59.78 86 MET X N 1
ATOM 577 C CA . MET A 1 115 ? 17.494 22.289 -19.183 1.00 61.74 86 MET X CA 1
ATOM 578 C C . MET A 1 115 ? 17.096 20.963 -19.754 1.00 60.87 86 MET X C 1
ATOM 579 O O . MET A 1 115 ? 16.106 20.898 -20.435 1.00 61.68 86 MET X O 1
ATOM 584 N N . ALA A 1 116 ? 17.857 19.915 -19.477 1.00 61.34 87 ALA X N 1
ATOM 585 C CA . ALA A 1 116 ? 17.505 18.560 -19.892 1.00 62.50 87 ALA X CA 1
ATOM 586 C C . ALA A 1 116 ? 16.181 18.127 -19.282 1.00 63.31 87 ALA X C 1
ATOM 587 O O . ALA A 1 116 ? 15.311 17.546 -19.961 1.00 63.73 87 ALA X O 1
ATOM 589 N N . CYS A 1 117 ? 16.033 18.373 -17.981 1.00 63.69 88 CYS X N 1
ATOM 590 C CA . CYS A 1 117 ? 14.798 18.001 -17.313 1.00 63.50 88 CYS X CA 1
ATOM 591 C C . CYS A 1 117 ? 13.617 18.905 -17.688 1.00 63.19 88 CYS X C 1
ATOM 592 O O . CYS A 1 117 ? 12.525 18.397 -17.897 1.00 62.76 88 CYS X O 1
ATOM 595 N N . HIS A 1 118 ? 13.836 20.228 -17.737 1.00 62.00 89 HIS X N 1
ATOM 596 C CA . HIS A 1 118 ? 12.878 21.165 -18.306 1.00 61.43 89 HIS X CA 1
ATOM 597 C C . HIS A 1 118 ? 12.309 20.664 -19.676 1.00 63.85 89 HIS X C 1
ATOM 598 O O . HIS A 1 118 ? 11.073 20.510 -19.864 1.00 63.65 89 HIS X O 1
ATOM 605 N N . GLU A 1 11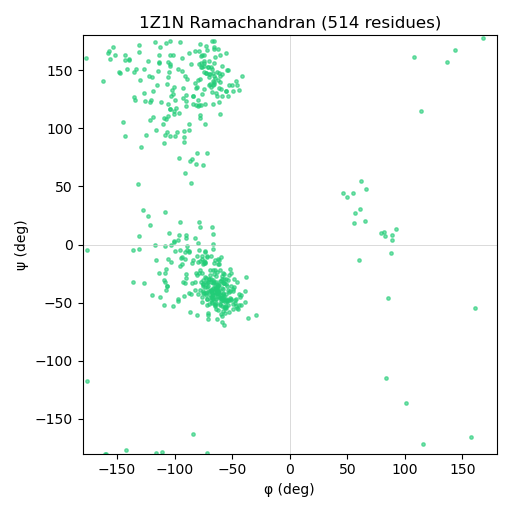9 ? 13.207 20.363 -20.617 1.00 64.74 90 GLU X N 1
ATOM 606 C CA . GLU A 1 119 ? 12.781 19.770 -21.883 1.00 65.85 90 GLU X CA 1
ATOM 607 C C . GLU A 1 119 ? 11.844 18.573 -21.702 1.00 66.62 90 GLU X C 1
ATOM 608 O O . GLU A 1 119 ? 10.893 18.448 -22.457 1.00 66.90 90 GLU X O 1
ATOM 614 N N . LYS A 1 120 ? 12.087 17.707 -20.719 1.00 67.22 91 LYS X N 1
ATOM 615 C CA . LYS A 1 120 ? 11.267 16.499 -20.622 1.00 68.85 91 LYS X CA 1
ATOM 616 C C . LYS A 1 120 ? 9.968 16.599 -19.760 1.00 69.18 91 LYS X C 1
ATOM 617 O O . LYS A 1 120 ? 9.256 15.603 -19.526 1.00 68.16 91 LYS X O 1
ATOM 623 N N . VAL A 1 121 ? 9.646 17.822 -19.335 1.00 69.79 92 VAL X N 1
ATOM 624 C CA . VAL A 1 121 ? 8.445 18.087 -18.527 1.00 70.72 92 VAL X CA 1
ATOM 625 C C . VAL A 1 121 ? 7.640 19.261 -19.114 1.00 71.10 92 VAL X C 1
ATOM 626 O O . VAL A 1 121 ? 6.677 19.733 -18.512 1.00 70.87 92 VAL X O 1
ATOM 630 N N . VAL A 1 122 ? 8.061 19.712 -20.289 1.00 71.76 93 VAL X N 1
ATOM 631 C CA . VAL A 1 122 ? 7.306 20.646 -21.130 1.00 72.93 93 VAL X CA 1
ATOM 632 C C . VAL A 1 122 ? 5.775 20.387 -21.149 1.00 73.17 93 VAL X C 1
ATOM 633 O O . VAL A 1 122 ? 4.976 21.348 -21.083 1.00 72.91 93 VAL X O 1
ATOM 637 N N . GLY A 1 123 ? 5.378 19.101 -21.181 1.00 73.44 94 GLY X N 1
ATOM 638 C C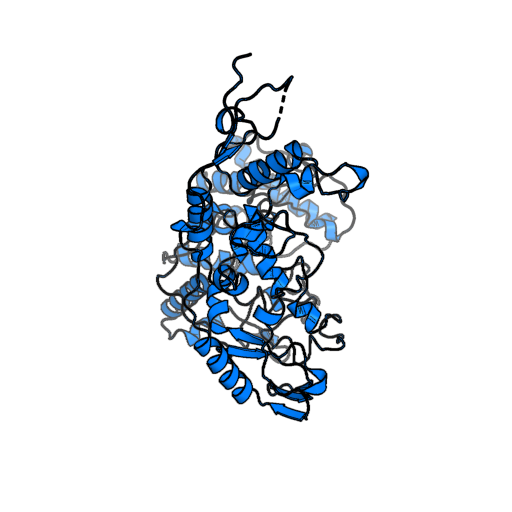A . GLY A 1 123 ? 3.960 18.694 -21.085 1.00 73.30 94 GLY X CA 1
ATOM 639 C C . GLY A 1 123 ? 3.312 19.183 -19.804 1.00 73.43 94 GLY X C 1
ATOM 640 O O . GLY A 1 123 ? 2.364 19.970 -19.830 1.00 73.61 94 GLY X O 1
ATOM 641 N N . SER A 1 124 ? 3.852 18.713 -18.680 1.00 74.06 95 SER X N 1
ATOM 642 C CA . SER A 1 124 ? 3.432 19.108 -17.328 1.00 73.88 95 SER X CA 1
ATOM 643 C C . SER A 1 124 ? 3.710 20.584 -17.025 1.00 73.91 95 SER X C 1
ATOM 644 O O . SER A 1 124 ? 2.832 21.309 -16.582 1.00 74.13 95 SER X O 1
ATOM 647 N N . TYR A 1 125 ? 4.940 21.030 -17.250 1.00 74.17 96 TYR X N 1
ATOM 648 C CA . TYR A 1 125 ? 5.290 22.411 -16.950 1.00 74.43 96 TYR X CA 1
ATOM 649 C C . TYR A 1 125 ? 5.853 23.040 -18.225 1.00 75.87 96 TYR X C 1
ATOM 650 O O . TYR A 1 125 ? 7.044 22.888 -18.561 1.00 75.17 96 TYR X O 1
ATOM 659 N N . PRO A 1 126 ? 4.954 23.707 -18.979 1.00 77.67 97 PRO X N 1
ATOM 660 C CA . PRO A 1 126 ? 5.254 24.353 -20.274 1.00 78.44 97 PRO X CA 1
ATOM 661 C C . PRO A 1 126 ? 5.968 25.694 -20.056 1.00 79.22 97 PRO X C 1
ATOM 662 O O . PRO A 1 126 ? 6.666 26.184 -20.945 1.00 79.37 97 PRO X O 1
ATOM 666 N N . THR A 1 127 ? 5.786 26.228 -18.851 1.00 80.19 98 THR X N 1
ATOM 667 C CA . THR A 1 127 ? 6.380 27.455 -18.323 1.00 81.27 98 THR X CA 1
ATOM 668 C C . THR A 1 127 ? 7.829 27.280 -17.764 1.00 81.68 98 THR X C 1
ATOM 669 O O . THR A 1 127 ? 8.420 28.220 -17.198 1.00 82.01 98 THR X O 1
ATOM 673 N N . ALA A 1 128 ? 8.392 26.084 -17.931 1.00 81.66 99 ALA X N 1
ATOM 674 C CA . ALA A 1 128 ? 9.738 25.782 -17.465 1.00 81.72 99 ALA X CA 1
ATOM 675 C C . ALA A 1 128 ? 10.784 26.455 -18.373 1.00 81.95 99 ALA X C 1
ATOM 676 O O . ALA A 1 128 ? 10.807 26.180 -19.574 1.00 82.12 99 ALA X O 1
ATOM 678 N N . PRO A 1 129 ? 11.655 27.336 -17.804 1.00 82.18 100 PRO X N 1
ATOM 679 C CA . PRO A 1 129 ? 12.603 28.182 -18.576 1.00 81.98 100 PRO X CA 1
ATOM 680 C C . PRO A 1 129 ? 13.495 27.423 -19.556 1.00 81.68 100 PRO X C 1
ATOM 681 O O . PRO A 1 129 ? 14.040 26.363 -19.212 1.00 81.61 100 PRO X O 1
ATOM 685 N N . GLN A 1 130 ? 13.651 27.982 -20.762 1.00 81.37 101 GLN X N 1
ATOM 686 C CA . GLN A 1 130 ? 14.024 27.156 -21.901 1.00 80.66 101 GLN X CA 1
ATOM 687 C C . GLN A 1 130 ? 15.432 27.202 -22.487 1.00 79.94 101 GLN X C 1
ATOM 688 O O . GLN A 1 130 ? 15.908 26.152 -22.939 1.00 79.98 101 GLN X O 1
ATOM 694 N N . ALA A 1 131 ? 16.073 28.372 -22.504 1.00 78.30 102 ALA X N 1
ATOM 695 C CA . ALA A 1 131 ? 17.503 28.483 -22.882 1.00 77.67 102 ALA X CA 1
ATOM 696 C C . ALA A 1 131 ? 17.923 29.894 -23.293 1.00 77.62 102 ALA X C 1
ATOM 697 O O . ALA A 1 131 ? 18.878 30.459 -22.739 1.00 76.95 102 ALA X O 1
ATOM 699 N N . ALA A 1 132 ? 17.215 30.458 -24.269 1.00 77.36 103 ALA X N 1
ATOM 700 C CA . ALA A 1 132 ? 17.428 31.847 -24.635 1.00 77.42 103 ALA X CA 1
ATOM 701 C C . ALA A 1 132 ? 16.839 32.716 -23.552 1.00 77.49 103 ALA X C 1
ATOM 702 O O . ALA A 1 132 ? 17.002 33.941 -23.597 1.00 77.68 103 ALA X O 1
ATOM 704 N N . GLU A 1 133 ? 16.150 32.080 -22.595 1.00 77.33 104 GLU X N 1
ATOM 705 C CA . GLU A 1 133 ? 15.478 32.786 -21.506 1.00 77.96 104 GLU X CA 1
ATOM 706 C C . GLU A 1 133 ? 16.463 33.010 -20.366 1.00 78.06 104 GLU X C 1
ATOM 707 O O . GLU A 1 133 ? 16.374 32.375 -19.307 1.00 78.23 104 GLU X O 1
ATOM 713 N N . CYS A 1 134 ? 17.394 33.934 -20.617 1.00 77.61 105 CYS X N 1
ATOM 714 C CA . CYS A 1 134 ? 18.542 34.193 -19.771 1.00 77.13 105 CYS X CA 1
ATOM 715 C C . CYS A 1 134 ? 18.145 34.684 -18.390 1.00 77.36 105 CYS X C 1
ATOM 716 O O . CYS A 1 134 ? 18.732 34.235 -17.391 1.00 77.49 105 CYS X O 1
ATOM 719 N N . LYS A 1 135 ? 17.151 35.581 -18.346 1.00 76.81 106 LYS X N 1
ATOM 720 C CA . LYS A 1 135 ? 16.692 36.224 -17.106 1.00 76.88 106 LYS X CA 1
ATOM 721 C C . LYS A 1 135 ? 15.853 35.334 -16.200 1.00 76.20 106 LYS X C 1
ATOM 722 O O . LYS A 1 135 ? 15.639 35.661 -15.043 1.00 76.57 106 LYS X O 1
ATOM 728 N N . ARG A 1 136 ? 15.348 34.237 -16.733 1.00 75.35 107 ARG X N 1
ATOM 729 C CA . ARG A 1 136 ? 14.580 33.298 -15.935 1.00 75.05 107 ARG X CA 1
ATOM 730 C C . ARG A 1 136 ? 15.489 32.533 -14.948 1.00 74.51 107 ARG X C 1
ATOM 731 O O . ARG A 1 136 ? 15.076 32.192 -13.811 1.00 73.98 107 ARG X O 1
ATOM 739 N N . CYS A 1 137 ? 16.733 32.302 -15.378 1.00 73.44 108 CYS X N 1
ATOM 740 C CA . CYS A 1 137 ? 17.752 31.766 -14.507 1.00 72.52 108 CYS X CA 1
ATOM 741 C C . CYS A 1 137 ? 18.759 32.805 -13.968 1.00 73.42 108 CYS X C 1
ATOM 742 O O . CYS A 1 137 ? 18.940 32.922 -12.753 1.00 73.95 108 CYS X O 1
ATOM 745 N N . HIS A 1 138 ? 19.379 33.587 -14.838 1.00 73.54 109 HIS X N 1
ATOM 746 C CA . HIS A 1 138 ? 20.266 34.656 -14.371 1.00 74.24 109 HIS X CA 1
ATOM 747 C C . HIS A 1 138 ? 19.473 35.887 -13.944 1.00 75.00 109 HIS X C 1
ATOM 748 O O . HIS A 1 138 ? 19.394 36.869 -14.672 1.00 75.14 109 HIS X O 1
ATOM 755 N N . VAL A 1 139 ? 18.908 35.815 -12.741 1.00 75.92 110 VAL X N 1
ATOM 756 C CA . VAL A 1 139 ? 18.024 36.847 -12.198 1.00 76.46 110 VAL X CA 1
ATOM 757 C C . VAL A 1 139 ? 18.786 37.932 -11.440 1.00 77.14 110 VAL X C 1
ATOM 758 O O . VAL A 1 139 ? 18.186 38.892 -10.998 1.00 77.07 110 VAL X O 1
ATOM 762 N N . GLY A 1 140 ? 20.097 37.773 -11.282 1.00 78.31 111 GLY X N 1
ATOM 763 C CA . GLY A 1 140 ? 20.920 38.825 -10.671 1.00 80.38 111 GLY X CA 1
ATOM 764 C C . GLY A 1 140 ? 21.291 38.604 -9.205 1.00 81.68 111 GLY X C 1
ATOM 765 O O . GLY A 1 140 ? 21.672 37.484 -8.828 1.00 82.12 111 GLY X O 1
ATOM 766 N N . PRO A 1 141 ? 21.191 39.670 -8.366 1.00 82.09 112 PRO X N 1
ATOM 767 C CA . PRO A 1 141 ? 21.515 39.613 -6.914 1.00 81.82 112 PRO X CA 1
ATOM 768 C C . PRO A 1 141 ? 20.558 38.717 -6.107 1.00 81.10 112 PRO X C 1
ATOM 769 O O . PRO A 1 141 ? 19.339 38.715 -6.337 1.00 81.06 112 PRO X O 1
ATOM 773 N N . GLY A 1 142 ? 21.117 37.966 -5.168 1.00 79.93 113 GLY X N 1
ATOM 774 C CA . GLY A 1 142 ? 20.319 37.054 -4.352 1.00 78.95 113 GLY X CA 1
ATOM 775 C C . GLY A 1 142 ? 20.716 37.019 -2.887 1.00 77.86 113 GLY X C 1
ATOM 776 O O . GLY A 1 142 ? 21.828 37.410 -2.513 1.00 78.24 113 GLY X O 1
ATOM 777 N N . VAL A 1 143 ? 19.788 36.566 -2.050 1.00 76.37 114 VAL X N 1
ATOM 778 C CA . VAL A 1 143 ? 20.075 36.334 -0.654 1.00 74.48 114 VAL X CA 1
ATOM 779 C C . VAL A 1 143 ? 19.681 34.897 -0.387 1.00 73.42 114 VAL X C 1
ATOM 780 O O . VAL A 1 143 ? 18.543 34.515 -0.636 1.00 72.71 114 VAL X O 1
ATOM 784 N N . GLU A 1 144 ? 20.619 34.093 0.099 1.00 72.26 115 GLU X N 1
ATOM 785 C CA . GLU A 1 144 ? 20.272 32.748 0.569 1.00 71.45 115 GLU X CA 1
ATOM 786 C C . GLU A 1 144 ? 19.621 32.893 1.963 1.00 70.38 115 GLU X C 1
ATOM 787 O O . GLU A 1 144 ? 20.277 33.275 2.939 1.00 69.97 115 GLU X O 1
ATOM 793 N N . GLY A 1 145 ? 18.310 32.650 2.034 1.00 69.32 116 GLY X N 1
ATOM 794 C CA . GLY A 1 145 ? 17.549 32.824 3.285 1.00 68.12 116 GLY X CA 1
ATOM 795 C C . GLY A 1 145 ? 18.287 32.294 4.513 1.00 67.41 116 GLY X C 1
ATOM 796 O O . GLY A 1 145 ? 18.469 33.013 5.495 1.00 67.84 116 GLY X O 1
ATOM 797 N N . ALA A 1 146 ? 18.728 31.035 4.424 1.00 65.96 117 ALA X N 1
ATOM 798 C CA . ALA A 1 146 ? 19.469 30.339 5.464 1.00 64.26 117 ALA X CA 1
ATOM 799 C C . ALA A 1 146 ? 20.695 31.087 6.017 1.00 63.76 117 ALA X C 1
ATOM 800 O O . ALA A 1 146 ? 21.110 30.839 7.149 1.00 63.53 117 ALA X O 1
ATOM 802 N N . THR A 1 14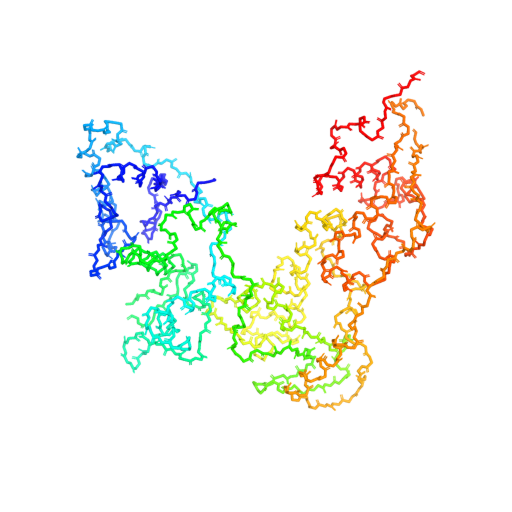7 ? 21.258 32.001 5.225 1.00 63.64 118 THR X N 1
ATOM 803 C CA . THR A 1 147 ? 22.384 32.870 5.643 1.00 64.29 118 THR X CA 1
ATOM 804 C C . THR A 1 147 ? 21.930 33.949 6.665 1.00 64.63 118 THR X C 1
ATOM 805 O O . THR A 1 147 ? 22.740 34.634 7.292 1.00 64.47 118 THR X O 1
ATOM 809 N N . VAL A 1 148 ? 20.621 34.077 6.836 1.00 65.24 119 VAL X N 1
ATOM 810 C CA . VAL A 1 148 ? 20.038 35.182 7.611 1.00 66.45 119 VAL X CA 1
ATOM 811 C C . VAL A 1 148 ? 19.233 34.670 8.812 1.00 66.21 119 VAL X C 1
ATOM 812 O O . VAL A 1 148 ? 19.338 35.184 9.929 1.00 66.91 119 VAL X O 1
ATOM 816 N N . THR A 1 149 ? 18.452 33.630 8.548 1.00 65.65 120 THR X N 1
ATOM 817 C CA . THR A 1 149 ? 17.792 32.829 9.537 1.00 64.32 120 THR X CA 1
ATOM 818 C C . THR A 1 149 ? 18.865 32.290 10.525 1.00 63.95 120 THR X C 1
ATOM 819 O O . THR A 1 149 ? 20.071 32.408 10.254 1.00 64.14 120 THR X O 1
ATOM 823 N N . PRO A 1 150 ? 18.447 31.775 11.712 1.00 63.05 121 PRO X N 1
ATOM 824 C CA . PRO A 1 150 ? 19.450 31.219 12.646 1.00 62.05 121 PRO X CA 1
ATOM 825 C C . PRO A 1 150 ? 19.927 29.792 12.316 1.00 60.60 121 PRO X C 1
ATOM 826 O O . PRO A 1 150 ? 19.120 28.941 11.891 1.00 60.53 121 PRO X O 1
ATOM 830 N N . LYS A 1 151 ? 21.226 29.567 12.532 1.00 58.35 122 LYS X N 1
ATOM 831 C CA . LYS A 1 151 ? 21.907 28.330 12.205 1.00 57.00 122 LYS X CA 1
ATOM 832 C C . LYS A 1 151 ? 21.286 27.104 12.816 1.00 55.28 122 LYS X C 1
ATOM 833 O O . LYS A 1 151 ? 20.990 27.089 14.016 1.00 55.24 122 LYS X O 1
ATOM 839 N N . PRO A 1 152 ? 21.081 26.050 11.990 1.00 53.69 123 PRO X N 1
ATOM 840 C CA . PRO A 1 152 ? 20.890 24.744 12.586 1.00 52.37 123 PRO X CA 1
ATOM 841 C C . PRO A 1 152 ? 22.171 24.406 13.354 1.00 52.05 123 PRO X C 1
ATOM 842 O O . PRO A 1 152 ? 23.251 24.658 12.859 1.00 51.85 123 PRO X O 1
ATOM 846 N N . SER A 1 153 ? 22.033 23.901 14.576 1.00 51.31 124 SER X N 1
ATOM 847 C CA . SER A 1 153 ? 23.172 23.394 15.346 1.00 50.30 124 SER X CA 1
ATOM 848 C C . SER A 1 153 ? 22.715 22.180 16.129 1.00 49.50 124 SER X C 1
ATOM 849 O O . SER A 1 153 ? 21.506 21.978 16.261 1.00 50.80 124 SER X O 1
ATOM 852 N N . LEU A 1 154 ? 23.647 21.359 16.616 1.00 48.00 125 LEU X N 1
ATOM 853 C CA . LEU A 1 154 ? 23.299 20.383 17.649 1.00 46.84 125 LEU X CA 1
ATOM 854 C C . LEU A 1 154 ? 23.739 20.962 18.965 1.00 46.39 125 LEU X C 1
ATOM 855 O O . LEU A 1 154 ? 24.963 20.900 19.310 1.00 45.84 125 LEU X O 1
ATOM 860 N N . ASP A 1 155 ? 22.804 21.651 19.631 1.00 46.12 126 ASP X N 1
ATOM 861 C CA . ASP A 1 155 ? 23.021 22.140 21.005 1.00 44.11 126 ASP X CA 1
ATOM 862 C C . ASP A 1 155 ? 23.146 20.982 21.906 1.00 43.35 126 ASP X C 1
ATOM 863 O O . ASP A 1 155 ? 23.031 19.823 21.437 1.00 43.29 126 ASP X O 1
ATOM 868 N N . LEU A 1 156 ? 23.455 21.218 23.184 1.00 41.79 127 LEU X N 1
ATOM 869 C CA . LEU A 1 156 ? 23.768 20.071 24.056 1.00 41.00 127 LEU X CA 1
ATOM 870 C C . LEU A 1 156 ? 22.594 19.028 24.135 1.00 41.09 127 LEU X C 1
ATOM 871 O O . LEU A 1 156 ? 22.796 17.782 24.177 1.00 40.07 127 LEU X O 1
ATOM 876 N N . ASN A 1 157 ? 21.390 19.541 24.231 1.00 40.27 128 ASN X N 1
ATOM 877 C CA . ASN A 1 157 ? 20.194 18.672 24.345 1.00 43.72 128 ASN X CA 1
ATOM 878 C C . ASN A 1 157 ? 20.032 17.833 23.063 1.00 44.67 128 ASN X C 1
ATOM 879 O O . ASN A 1 157 ? 19.955 16.595 23.122 1.00 45.56 128 ASN X O 1
ATOM 884 N N . LEU A 1 158 ? 20.082 18.491 21.904 1.00 45.20 129 LEU X N 1
ATOM 885 C CA . LEU A 1 158 ? 19.952 17.762 20.644 1.00 46.10 129 LEU X CA 1
ATOM 886 C C . LEU A 1 158 ? 21.140 16.844 20.356 1.00 46.26 129 LEU X C 1
ATOM 887 O O 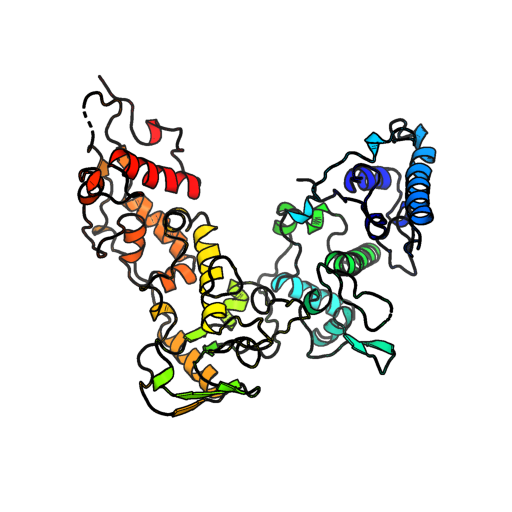. LEU A 1 158 ? 20.995 15.682 19.925 1.00 45.91 129 LEU X O 1
ATOM 892 N N . HIS A 1 159 ? 22.333 17.336 20.625 1.00 44.75 130 HIS X N 1
ATOM 893 C CA . HIS A 1 159 ? 23.474 16.451 20.575 1.00 44.71 130 HIS X CA 1
ATOM 894 C C . HIS A 1 159 ? 23.255 15.185 21.414 1.00 46.06 130 HIS X C 1
ATOM 895 O O . HIS A 1 159 ? 23.679 14.110 21.024 1.00 47.70 130 HIS X O 1
ATOM 902 N N . GLY A 1 160 ? 22.651 15.318 22.591 1.00 46.31 131 GLY X N 1
ATOM 903 C CA . GLY A 1 160 ? 22.522 14.196 23.480 1.00 46.97 131 GLY X CA 1
ATOM 904 C C . GLY A 1 160 ? 21.572 13.197 22.810 1.00 48.83 131 GLY X C 1
ATOM 905 O O . GLY A 1 160 ? 21.761 11.972 22.907 1.00 48.75 131 GLY X O 1
ATOM 906 N N . ARG A 1 161 ? 20.555 13.716 22.138 1.00 48.66 132 ARG X N 1
ATOM 907 C CA . ARG A 1 161 ? 19.556 12.836 21.484 1.00 49.79 132 ARG X CA 1
ATOM 908 C C . ARG A 1 161 ? 20.220 11.991 20.369 1.00 50.14 132 ARG X C 1
ATOM 909 O O . ARG A 1 161 ? 19.844 10.840 20.127 1.00 49.43 132 ARG X O 1
ATOM 917 N N . HIS A 1 162 ? 21.238 12.573 19.736 1.00 50.02 133 HIS X N 1
ATOM 918 C CA . HIS A 1 162 ? 21.923 11.929 18.665 1.00 50.44 133 HIS X CA 1
ATOM 919 C C . HIS A 1 162 ? 22.833 10.864 19.225 1.00 52.00 133 HIS X C 1
ATOM 920 O O . HIS A 1 162 ? 23.063 9.859 18.581 1.00 51.69 133 HIS X O 1
ATOM 927 N N . VAL A 1 163 ? 23.388 11.104 20.409 1.00 52.69 134 VAL X N 1
ATOM 928 C CA . VAL A 1 163 ? 24.267 10.132 21.015 1.00 53.50 134 VAL X CA 1
ATOM 929 C C . VAL A 1 163 ? 23.438 8.882 21.366 1.00 54.89 134 VAL X C 1
ATOM 930 O O . VAL A 1 163 ? 23.836 7.768 21.076 1.00 54.71 134 VAL X O 1
ATOM 934 N N . VAL A 1 164 ? 22.282 9.102 21.981 1.00 56.17 135 VAL X N 1
ATOM 935 C CA . VAL A 1 164 ? 21.381 8.050 22.386 1.00 57.95 135 VAL X CA 1
ATOM 936 C C . VAL A 1 164 ? 20.914 7.233 21.167 1.00 60.10 135 VAL X C 1
ATOM 937 O O . VAL A 1 164 ? 21.069 5.988 21.181 1.00 60.83 135 VAL X O 1
ATOM 941 N N . ALA A 1 165 ? 20.396 7.919 20.130 1.00 60.60 136 ALA X N 1
ATOM 942 C CA . ALA A 1 165 ? 19.954 7.294 18.853 1.00 62.68 136 ALA X CA 1
ATOM 943 C C . ALA A 1 165 ? 21.033 6.502 18.119 1.00 63.90 136 ALA X C 1
ATOM 944 O O . ALA A 1 165 ? 20.786 5.376 17.690 1.00 64.14 136 ALA X O 1
ATOM 946 N N . GLU A 1 166 ? 22.210 7.090 17.962 1.00 65.31 137 GLU X N 1
ATOM 947 C CA . GLU A 1 166 ? 23.329 6.371 17.374 1.00 67.49 137 GLU X CA 1
ATOM 948 C C . GLU A 1 166 ? 23.693 5.165 18.221 1.00 68.95 137 GLU X C 1
ATOM 949 O O . GLU A 1 166 ? 23.889 4.097 17.695 1.00 69.16 137 GLU X O 1
ATOM 955 N N . ALA A 1 167 ? 23.763 5.327 19.538 1.00 70.43 138 ALA X N 1
ATOM 956 C CA . ALA A 1 167 ? 24.071 4.199 20.407 1.00 72.35 138 ALA X CA 1
ATOM 957 C C . ALA A 1 167 ? 23.002 3.110 20.298 1.00 73.83 138 ALA X C 1
ATOM 958 O O . ALA A 1 167 ? 23.328 1.914 20.262 1.00 74.01 138 ALA X O 1
ATOM 960 N N . LYS A 1 168 ? 21.742 3.535 20.221 1.00 75.51 139 LYS X N 1
ATOM 961 C CA . LYS A 1 168 ? 20.608 2.630 20.134 1.00 77.29 139 LYS X CA 1
ATOM 962 C C . LYS A 1 168 ? 20.649 1.879 18.807 1.00 78.67 139 LYS X C 1
ATOM 963 O O . LYS A 1 168 ? 20.272 0.698 18.740 1.00 79.19 139 LYS X O 1
ATOM 969 N N . ARG A 1 169 ? 21.142 2.549 17.769 1.00 79.41 140 ARG X N 1
ATOM 970 C CA . ARG A 1 169 ? 21.278 1.933 16.458 1.00 80.35 140 ARG X CA 1
ATOM 971 C C . ARG A 1 169 ? 22.406 0.877 16.414 1.00 80.80 140 ARG X C 1
ATOM 972 O O . ARG A 1 169 ? 22.152 -0.294 16.139 1.00 80.96 140 ARG X O 1
ATOM 980 N N . LEU A 1 170 ? 23.642 1.293 16.683 1.00 81.37 141 LEU X N 1
ATOM 981 C CA . LEU A 1 170 ? 24.793 0.389 16.755 1.00 82.23 141 LEU X CA 1
ATOM 982 C C . LEU A 1 170 ? 24.700 -0.603 17.944 1.00 82.57 141 LEU X C 1
ATOM 983 O O . LEU A 1 170 ? 25.675 -1.305 18.255 1.00 82.82 141 LEU X O 1
ATOM 988 N N . GLN A 1 171 ? 23.542 -0.636 18.612 1.00 82.89 142 GLN X N 1
ATOM 989 C CA . GLN A 1 171 ? 23.286 -1.528 19.755 1.00 82.88 142 GLN X CA 1
ATOM 990 C C . GLN A 1 171 ? 24.437 -1.536 20.756 1.00 82.24 142 GLN X C 1
ATOM 991 O O . GLN A 1 171 ? 24.848 -2.593 21.236 1.00 82.66 142 GLN X O 1
ATOM 997 N N . VAL A 1 172 ? 24.950 -0.344 21.063 1.00 81.16 143 VAL X N 1
ATOM 998 C CA . VAL A 1 172 ? 26.130 -0.178 21.913 1.00 79.73 143 VAL X CA 1
ATOM 999 C C . VAL A 1 172 ? 25.942 0.873 23.050 1.00 78.47 143 VAL X C 1
ATOM 1000 O O . VAL A 1 172 ? 24.930 1.581 23.123 1.00 77.74 143 VAL X O 1
ATOM 1004 N N . LYS A 1 173 ? 26.923 0.928 23.943 1.00 76.88 144 LYS X N 1
ATOM 1005 C CA . LYS A 1 173 ? 26.934 1.886 25.017 1.00 75.55 144 LYS X CA 1
ATOM 1006 C C . LYS A 1 173 ? 27.368 3.242 24.452 1.00 74.55 144 LYS X C 1
ATOM 1007 O O . LYS A 1 173 ? 28.241 3.317 23.578 1.00 73.62 144 LYS X O 1
ATOM 1009 N N . GLU A 1 174 ? 26.745 4.305 24.959 1.00 73.16 145 GLU X N 1
ATOM 1010 C CA . GLU A 1 174 ? 26.892 5.653 24.408 1.00 71.92 145 GLU X CA 1
ATOM 1011 C C . GLU A 1 174 ? 28.315 6.054 24.008 1.00 71.29 145 GLU X C 1
ATOM 1012 O O . GLU A 1 174 ? 28.512 6.596 22.948 1.00 70.18 145 GLU X O 1
ATOM 1018 N N . ASP A 1 175 ? 29.311 5.749 24.829 1.00 72.09 146 ASP X N 1
ATOM 1019 C CA . ASP A 1 175 ? 30.703 6.106 24.518 1.00 72.31 146 ASP X CA 1
ATOM 1020 C C . ASP A 1 175 ? 31.229 5.497 23.206 1.00 71.83 146 ASP X C 1
ATOM 1021 O O . ASP A 1 175 ? 32.300 5.886 22.710 1.00 72.08 146 ASP X O 1
ATOM 1026 N N . GLU A 1 176 ? 30.479 4.562 22.634 1.00 70.95 147 GLU X N 1
ATOM 1027 C CA . GLU A 1 176 ? 30.882 3.929 21.379 1.00 70.38 147 GLU X CA 1
ATOM 1028 C C . GLU A 1 176 ? 30.255 4.599 20.135 1.00 69.38 147 GLU X C 1
ATOM 1029 O O . GLU A 1 176 ? 30.591 4.257 18.985 1.00 69.54 147 GLU X O 1
ATOM 1035 N N . SER A 1 177 ? 29.372 5.576 20.377 1.00 67.55 148 SER X N 1
ATOM 1036 C CA . SER A 1 177 ? 28.653 6.300 19.326 1.00 64.78 148 SER X CA 1
ATOM 1037 C C . SER A 1 177 ? 29.496 7.334 18.599 1.00 63.46 148 SER X C 1
ATOM 1038 O O . SER A 1 177 ? 29.200 7.695 17.466 1.00 64.21 148 SER X O 1
ATOM 1041 N N . CYS A 1 178 ? 30.538 7.815 19.259 1.00 62.21 149 CYS X N 1
ATOM 1042 C CA . CYS A 1 178 ? 31.252 9.004 18.839 1.00 60.72 149 CYS X CA 1
ATOM 1043 C C . CYS A 1 178 ? 31.934 8.761 17.503 1.00 61.09 149 CYS X C 1
ATOM 1044 O O . CYS A 1 178 ? 31.724 9.515 16.566 1.00 60.58 149 CYS X O 1
ATOM 1047 N N . LYS A 1 179 ? 32.722 7.689 17.420 1.00 60.20 150 LYS X N 1
ATOM 1048 C CA . LYS A 1 179 ? 33.258 7.184 16.134 1.00 60.01 150 LYS X CA 1
ATOM 1049 C C . LYS A 1 179 ? 32.311 7.258 14.917 1.00 59.68 150 LYS X C 1
ATOM 1050 O O . LYS A 1 179 ? 32.791 7.331 13.764 1.00 60.02 150 LYS X O 1
ATOM 1056 N N . ALA A 1 180 ? 30.995 7.207 15.156 1.00 58.41 151 ALA X N 1
ATOM 1057 C CA . ALA A 1 180 ? 30.015 7.361 14.076 1.00 57.75 151 ALA X CA 1
ATOM 1058 C C . ALA A 1 180 ? 30.104 8.681 13.311 1.00 57.88 151 ALA X C 1
ATOM 1059 O O . ALA A 1 180 ? 29.714 8.742 12.137 1.00 58.88 151 ALA X O 1
ATOM 1061 N N . CYS A 1 181 ? 30.602 9.741 13.961 1.00 57.39 152 CYS X N 1
ATOM 1062 C CA . CYS A 1 181 ? 30.495 11.100 13.417 1.00 56.04 152 CYS X CA 1
ATOM 1063 C C . CYS A 1 181 ? 31.750 11.947 13.516 1.00 55.54 152 CYS X C 1
ATOM 1064 O O . CYS A 1 181 ? 31.998 12.806 12.670 1.00 55.82 152 CYS X O 1
ATOM 1067 N N . HIS A 1 182 ? 32.523 11.716 14.557 1.00 54.95 153 HIS X N 1
ATOM 1068 C CA . HIS A 1 182 ? 33.719 12.494 14.815 1.00 55.17 153 HIS X CA 1
ATOM 1069 C C . HIS A 1 182 ? 34.934 11.849 14.217 1.00 56.27 153 HIS X C 1
ATOM 1070 O O . HIS A 1 182 ? 35.123 10.648 14.357 1.00 55.30 153 HIS X O 1
ATOM 1077 N N . HIS A 1 183 ? 35.764 12.656 13.557 1.00 58.40 154 HIS X N 1
ATOM 1078 C CA . HIS A 1 183 ? 36.999 12.119 12.982 1.00 60.22 154 HIS X CA 1
ATOM 1079 C C . HIS A 1 183 ? 38.132 13.101 12.822 1.00 62.14 154 HIS X C 1
ATOM 1080 O O . HIS A 1 183 ? 37.972 14.308 13.011 1.00 61.24 154 HIS X O 1
ATOM 1087 N N . THR A 1 184 ? 39.283 12.520 12.503 1.00 64.84 155 THR X N 1
ATOM 1088 C CA . THR A 1 184 ? 40.513 13.211 12.178 1.00 68.31 155 THR X CA 1
ATOM 1089 C C . THR A 1 184 ? 41.210 12.428 11.029 1.00 71.50 155 THR X C 1
ATOM 1090 O O . THR A 1 184 ? 41.017 11.202 10.899 1.00 71.14 155 THR X O 1
ATOM 1094 N N . TYR A 1 185 ? 41.982 13.139 10.196 1.00 74.78 156 TYR X N 1
ATOM 1095 C CA . TYR A 1 185 ? 42.772 12.516 9.134 1.00 78.56 156 TYR X CA 1
ATOM 1096 C C . TYR A 1 185 ? 44.111 12.006 9.647 1.00 80.43 156 TYR X C 1
ATOM 1097 O O . TYR A 1 185 ? 44.915 12.791 10.161 1.00 80.28 156 TYR X O 1
ATOM 1106 N N . ASP A 1 186 ? 44.341 10.695 9.492 1.00 83.28 157 ASP X N 1
ATOM 1107 C CA . ASP A 1 186 ? 45.652 10.066 9.777 1.00 85.79 157 ASP X CA 1
ATOM 1108 C C . ASP A 1 186 ? 46.534 10.072 8.519 1.00 87.05 157 ASP X C 1
ATOM 1109 O O . ASP A 1 186 ? 46.158 9.509 7.480 1.00 87.04 157 ASP X O 1
ATOM 1114 N N . GLU A 1 187 ? 47.686 10.743 8.612 1.00 88.58 158 GLU X N 1
ATOM 1115 C CA . GLU A 1 187 ? 48.616 10.862 7.479 1.00 90.18 158 GLU X CA 1
ATOM 1116 C C . GLU A 1 187 ? 49.358 9.536 7.325 1.00 89.90 158 GLU X C 1
ATOM 1117 O O . GLU A 1 187 ? 49.494 9.002 6.215 1.00 89.74 158 GLU X O 1
ATOM 1123 N N . ALA A 1 188 ? 49.813 9.022 8.470 1.00 90.05 159 ALA X N 1
ATOM 1124 C CA . ALA A 1 188 ? 50.414 7.704 8.578 1.00 89.86 159 ALA X CA 1
ATOM 1125 C C . ALA A 1 188 ? 49.339 6.628 8.771 1.00 89.63 159 ALA X C 1
ATOM 1126 O O . ALA A 1 188 ? 49.401 5.848 9.725 1.00 89.91 159 ALA X O 1
ATOM 1128 N N . GLN A 1 189 ? 48.351 6.605 7.874 1.00 88.79 160 GLN X N 1
ATOM 1129 C CA . GLN A 1 189 ? 47.330 5.544 7.824 1.00 88.40 160 GLN X CA 1
ATOM 1130 C C . GLN A 1 189 ? 46.431 5.806 6.620 1.00 87.58 160 GLN X C 1
ATOM 1131 O O . GLN A 1 189 ? 45.534 5.007 6.305 1.00 87.58 160 GLN X O 1
ATOM 1137 N N . LYS A 1 190 ? 46.709 6.946 5.974 1.00 86.37 161 LYS X N 1
ATOM 1138 C CA . LYS A 1 190 ? 46.052 7.466 4.756 1.00 85.12 161 LYS X CA 1
ATOM 1139 C C . LYS A 1 190 ? 44.527 7.754 4.783 1.00 83.98 161 LYS X C 1
ATOM 1140 O O . LYS A 1 190 ? 44.013 8.448 3.893 1.00 84.29 161 LYS X O 1
ATOM 1142 N N . LYS A 1 191 ? 43.828 7.269 5.815 1.00 82.22 162 LYS X N 1
ATOM 1143 C CA . LYS A 1 191 ? 42.375 7.498 5.981 1.00 80.10 162 LYS X CA 1
ATOM 1144 C C . LYS A 1 191 ? 41.956 8.424 7.175 1.00 78.71 162 LYS X C 1
ATOM 1145 O O . LYS A 1 191 ? 42.790 8.980 7.925 1.00 78.44 162 LYS X O 1
ATOM 1151 N N . LEU A 1 192 ? 40.641 8.577 7.308 1.00 76.53 163 LEU X N 1
ATOM 1152 C CA . LEU A 1 192 ? 40.018 9.267 8.426 1.00 74.17 163 LEU X CA 1
ATOM 1153 C C . LEU A 1 192 ? 39.728 8.277 9.539 1.00 73.07 163 LEU X C 1
ATOM 1154 O O . LEU A 1 192 ? 39.142 7.222 9.296 1.00 73.50 163 LEU X O 1
ATOM 1159 N N . VAL A 1 193 ? 40.161 8.613 10.747 1.00 71.50 164 VAL X N 1
ATOM 1160 C CA . VAL A 1 193 ? 39.901 7.805 11.939 1.00 70.92 164 VAL X CA 1
ATOM 1161 C C . VAL A 1 193 ? 39.177 8.593 13.054 1.00 70.50 164 VAL X C 1
ATOM 1162 O O . VAL A 1 193 ? 39.247 9.816 13.118 1.00 70.16 164 VAL X O 1
ATOM 1166 N N . TYR A 1 194 ? 38.508 7.864 13.938 1.00 70.13 165 TYR X N 1
ATOM 1167 C CA . TYR A 1 194 ? 37.972 8.429 15.158 1.00 69.66 165 TYR X CA 1
ATOM 1168 C C . TYR A 1 194 ? 39.064 8.583 16.195 1.00 69.78 165 TYR X C 1
ATOM 1169 O O . TYR A 1 194 ? 39.700 7.595 16.576 1.00 69.81 165 TYR X O 1
ATOM 1178 N N . ALA A 1 195 ? 39.304 9.817 16.651 1.00 68.91 166 ALA X N 1
ATOM 1179 C CA . ALA A 1 195 ? 40.209 10.003 17.770 1.00 67.95 166 ALA X CA 1
ATOM 1180 C C . ALA A 1 195 ? 39.417 10.155 19.074 1.00 67.84 166 ALA X C 1
ATOM 1181 O O . ALA A 1 195 ? 38.902 11.240 19.399 1.00 68.26 166 ALA X O 1
ATOM 1183 N N . LYS A 1 196 ? 39.289 9.052 19.803 1.00 66.94 167 LYS X N 1
ATOM 1184 C CA . LYS A 1 196 ? 38.696 9.084 21.121 1.00 66.53 167 LYS X CA 1
ATOM 1185 C C . LYS A 1 196 ? 39.356 10.206 21.945 1.00 65.24 167 LYS X C 1
ATOM 1186 O O . LYS A 1 196 ? 40.592 10.336 21.953 1.00 64.98 167 LYS X O 1
ATOM 1192 N N . GLY A 1 197 ? 38.539 11.033 22.604 1.00 62.96 168 GLY X N 1
ATOM 1193 C CA . GLY A 1 197 ? 39.080 12.060 23.481 1.00 60.35 168 GLY X CA 1
ATOM 1194 C C . GLY A 1 197 ? 39.490 13.281 22.704 1.00 59.02 168 GLY X C 1
ATOM 1195 O O . GLY A 1 197 ? 40.090 14.194 23.252 1.00 59.43 168 GLY X O 1
ATOM 1196 N N . GLU A 1 198 ? 39.174 13.332 21.418 1.00 57.74 169 GLU X N 1
ATOM 1197 C CA . GLU A 1 198 ? 39.469 14.553 20.669 1.00 56.25 169 GLU X CA 1
ATOM 1198 C C . GLU A 1 198 ? 38.249 15.211 20.035 1.00 54.44 169 GLU X C 1
ATOM 1199 O O . GLU A 1 198 ? 38.389 16.049 19.145 1.00 53.51 169 GLU X O 1
ATOM 1205 N N . GLU A 1 199 ? 37.059 14.827 20.512 1.00 51.90 170 GLU X N 1
ATOM 1206 C CA . GLU A 1 199 ? 35.798 15.272 19.907 1.00 49.70 170 GLU X CA 1
ATOM 1207 C C . GLU A 1 199 ? 35.567 16.751 20.161 1.00 47.96 170 GLU X C 1
ATOM 1208 O O . GLU A 1 199 ? 36.082 17.305 21.081 1.00 46.16 170 GLU X O 1
ATOM 1214 N N . GLY A 1 200 ? 34.753 17.392 19.353 1.00 48.47 171 GLY X N 1
ATOM 1215 C CA . GLY A 1 200 ? 34.637 18.832 19.398 1.00 47.52 171 GLY X CA 1
ATOM 1216 C C . GLY A 1 200 ? 33.860 19.172 18.152 1.00 48.59 171 GLY X C 1
ATOM 1217 O O . GLY A 1 200 ? 33.528 18.293 17.338 1.00 48.94 171 GLY X O 1
ATOM 1218 N N . SER A 1 201 ? 33.600 20.455 18.022 1.00 46.53 172 SER X N 1
ATOM 1219 C CA . SER A 1 201 ? 32.927 21.044 16.958 1.00 47.66 172 SER X CA 1
ATOM 1220 C C . SER A 1 201 ? 33.582 20.723 15.620 1.00 48.56 172 SER X C 1
ATOM 1221 O O . SER A 1 201 ? 34.802 20.871 15.485 1.00 49.48 172 SER X O 1
ATOM 1224 N N . CYS A 1 202 ? 32.748 20.304 14.659 1.00 47.00 173 CYS X N 1
ATOM 1225 C CA . CYS A 1 202 ? 33.093 20.182 13.240 1.00 47.24 173 CYS X CA 1
ATOM 1226 C C . CYS A 1 202 ? 33.769 21.393 12.672 1.00 46.34 173 CYS X C 1
ATOM 1227 O O . CYS A 1 202 ? 34.651 21.269 11.852 1.00 46.75 173 CYS X O 1
ATOM 1230 N N . VAL A 1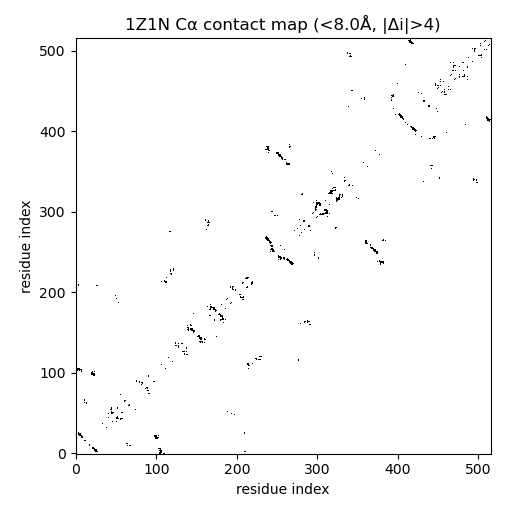 203 ? 33.360 22.572 13.102 1.00 45.71 174 VAL X N 1
ATOM 1231 C CA . VAL A 1 203 ? 33.906 23.808 12.579 1.00 45.85 174 VAL X CA 1
ATOM 1232 C C . VAL A 1 203 ? 35.374 24.019 12.945 1.00 46.35 174 VAL X C 1
ATOM 1233 O O . VAL A 1 203 ? 35.979 24.992 12.523 1.00 46.29 174 VAL X O 1
ATOM 1237 N N . TYR A 1 204 ? 35.976 23.135 13.739 1.00 47.13 175 TYR X N 1
ATOM 1238 C CA . TYR A 1 204 ? 37.386 23.374 14.051 1.00 48.33 175 TYR X CA 1
ATOM 1239 C C . TYR A 1 204 ? 38.259 22.954 12.862 1.00 50.04 175 TYR X C 1
ATOM 1240 O O . TYR A 1 204 ? 39.428 23.324 12.805 1.00 51.52 175 TYR X O 1
ATOM 1249 N N . CYS A 1 205 ? 37.678 22.205 11.921 1.00 52.02 176 CYS X N 1
ATOM 1250 C CA . CYS A 1 205 ? 38.358 21.834 10.667 1.00 53.69 176 CYS X CA 1
ATOM 1251 C C . CYS A 1 205 ? 37.547 22.194 9.419 1.00 55.00 176 CYS X C 1
ATOM 1252 O O . CYS A 1 205 ? 38.128 22.540 8.398 1.00 55.99 176 CYS X O 1
ATOM 1255 N N . HIS A 1 206 ? 36.220 22.119 9.516 1.00 55.91 177 HIS X N 1
ATOM 1256 C CA . HIS A 1 206 ? 35.298 22.462 8.430 1.00 56.17 177 HIS X CA 1
ATOM 1257 C C . HIS A 1 206 ? 34.850 23.938 8.501 1.00 57.87 177 HIS X C 1
ATOM 1258 O O . HIS A 1 206 ? 33.919 24.299 9.213 1.00 59.14 177 HIS X O 1
ATOM 1265 N N . LYS A 1 207 ? 35.490 24.799 7.731 1.00 59.23 178 LYS X N 1
ATOM 1266 C CA . LYS A 1 207 ? 35.330 26.223 7.928 1.00 60.24 178 LYS X CA 1
ATOM 1267 C C . LYS A 1 207 ? 34.605 26.895 6.764 1.00 62.65 178 LYS X C 1
ATOM 1268 O O . LYS A 1 207 ? 34.393 26.291 5.728 1.00 62.83 178 LYS X O 1
ATOM 1274 N N . GLN A 1 208 ? 34.243 28.156 6.952 1.00 64.63 179 GLN X N 1
ATOM 1275 C CA . GLN A 1 208 ? 33.557 28.985 5.981 1.00 67.26 179 GLN X CA 1
ATOM 1276 C C . GLN A 1 208 ? 34.301 28.995 4.630 1.00 68.98 179 GLN X C 1
ATOM 1277 O O . GLN A 1 208 ? 33.745 28.616 3.596 1.00 68.63 179 GLN X O 1
ATOM 1283 N N . GLU A 1 209 ? 35.564 29.415 4.667 1.00 71.33 180 GLU X N 1
ATOM 1284 C CA . GLU A 1 209 ? 36.503 29.273 3.552 1.00 73.88 180 GLU X CA 1
ATOM 1285 C C . GLU A 1 209 ? 37.315 28.002 3.801 1.00 73.54 180 GLU X C 1
ATOM 1286 O O . GLU A 1 209 ? 38.096 27.953 4.756 1.00 73.83 180 GLU X O 1
ATOM 1292 N N . PRO A 1 210 ? 37.150 26.970 2.961 1.00 73.82 181 PRO X N 1
ATOM 1293 C CA . PRO A 1 210 ? 37.748 25.702 3.361 1.00 74.38 181 PRO X CA 1
ATOM 1294 C C . PRO A 1 210 ? 39.277 25.747 3.487 1.00 75.24 181 PRO X C 1
ATOM 1295 O O . PRO A 1 210 ? 39.957 26.423 2.702 1.00 75.11 181 PRO X O 1
ATOM 1299 N N . LEU A 1 211 ? 39.778 25.051 4.509 1.00 75.68 182 LEU X N 1
ATOM 1300 C CA . LEU A 1 211 ? 41.196 24.825 4.715 1.00 76.35 182 LEU X CA 1
ATOM 1301 C C . LEU A 1 211 ? 41.801 23.836 3.687 1.00 76.87 182 LEU X C 1
ATOM 1302 O O . LEU A 1 211 ? 41.110 22.938 3.180 1.00 76.68 182 LEU X O 1
ATOM 1307 N N . PRO A 1 212 ? 43.112 23.981 3.413 1.00 77.36 183 PRO X N 1
ATOM 1308 C CA . PRO A 1 212 ? 43.873 23.018 2.636 1.00 77.50 183 PRO X CA 1
ATOM 1309 C C . PRO A 1 212 ? 43.884 21.668 3.310 1.00 77.82 183 PRO X C 1
ATOM 1310 O O . PRO A 1 212 ? 44.322 21.572 4.452 1.00 77.88 183 PRO X O 1
ATOM 1314 N N . SER A 1 213 ? 43.417 20.632 2.625 1.00 78.67 184 SER X N 1
ATOM 1315 C CA . SER A 1 213 ? 43.497 19.258 3.151 1.00 79.90 184 SER X CA 1
ATOM 1316 C C . SER A 1 213 ? 44.933 18.776 3.370 1.00 80.86 184 SER X C 1
ATOM 1317 O O . SER A 1 213 ? 45.876 19.447 2.967 1.00 80.93 184 SER X O 1
ATOM 1320 N N . PRO A 1 214 ? 45.112 17.639 4.068 1.00 82.03 185 PRO X N 1
ATOM 1321 C CA . PRO A 1 214 ? 46.287 16.811 3.775 1.00 82.90 185 PRO X CA 1
ATOM 1322 C C . PRO A 1 214 ? 46.049 15.477 2.989 1.00 83.78 185 PRO X C 1
ATOM 1323 O O . PRO A 1 214 ? 45.685 14.503 3.636 1.00 84.22 185 PRO X O 1
ATOM 1327 N N . VAL A 1 215 ? 46.214 15.365 1.649 1.00 84.56 186 VAL X N 1
ATOM 1328 C CA . VAL A 1 215 ? 46.228 16.423 0.589 1.00 85.26 186 VAL X CA 1
ATOM 1329 C C . VAL A 1 215 ? 45.954 15.799 -0.796 1.00 85.49 186 VAL X C 1
ATOM 1330 O O . VAL A 1 215 ? 46.542 14.765 -1.169 1.00 85.28 186 VAL X O 1
ATOM 1334 N N . ASP A 1 218 ? 45.756 17.468 -4.154 1.00 83.16 189 ASP X N 1
ATOM 1335 C CA . ASP A 1 218 ? 45.894 18.737 -3.416 1.00 83.02 189 ASP X CA 1
ATOM 1336 C C . ASP A 1 218 ? 44.525 19.431 -3.122 1.00 82.18 189 ASP X C 1
ATOM 1337 O O . ASP A 1 218 ? 44.140 20.466 -3.725 1.00 81.79 189 ASP X O 1
ATOM 1342 N N . ARG A 1 219 ? 43.822 18.843 -2.159 1.00 80.46 190 ARG X N 1
ATOM 1343 C CA . ARG A 1 219 ? 42.410 19.104 -1.946 1.00 78.85 190 ARG X CA 1
ATOM 1344 C C . ARG A 1 219 ? 42.127 20.018 -0.745 1.00 77.47 190 ARG X C 1
ATOM 1345 O O . ARG A 1 219 ? 43.044 20.409 -0.027 1.00 77.78 190 ARG X O 1
ATOM 1353 N N . VAL A 1 220 ? 40.852 20.366 -0.567 1.00 75.30 191 VAL X N 1
ATOM 1354 C CA . VAL A 1 220 ? 40.378 21.223 0.526 1.00 72.70 191 VAL X CA 1
ATOM 1355 C C . VAL A 1 220 ? 39.679 20.353 1.596 1.00 71.03 191 VAL X C 1
ATOM 1356 O O . VAL A 1 220 ? 39.149 19.277 1.291 1.00 70.92 191 VAL X O 1
ATOM 1360 N N . VAL A 1 221 ? 39.678 20.814 2.847 1.00 68.74 192 VAL X N 1
ATOM 1361 C CA . VAL A 1 221 ? 38.736 20.273 3.829 1.00 66.18 192 VAL X CA 1
ATOM 1362 C C . VAL A 1 221 ? 37.398 20.976 3.530 1.00 64.40 192 VAL X C 1
ATOM 1363 O O . VAL A 1 221 ? 37.311 22.218 3.570 1.00 64.21 192 VAL X O 1
ATOM 1367 N N . PRO A 1 222 ? 36.365 20.205 3.176 1.00 62.60 193 PRO X N 1
ATOM 1368 C CA . PRO A 1 222 ? 35.107 20.831 2.790 1.00 61.55 193 PRO X CA 1
ATOM 1369 C C . PRO A 1 222 ? 34.554 21.809 3.838 1.00 61.37 193 PRO X C 1
ATOM 1370 O O . PRO A 1 222 ? 34.771 21.644 5.044 1.00 61.43 193 PRO X O 1
ATOM 1374 N N . SER A 1 223 ? 33.825 22.818 3.375 1.00 60.66 194 SER X N 1
ATOM 1375 C CA . SER A 1 223 ? 33.305 23.859 4.240 1.00 59.26 194 SER X CA 1
ATOM 1376 C C . SER A 1 223 ? 32.289 23.304 5.245 1.00 58.47 194 SER X C 1
ATOM 1377 O O . SER A 1 223 ? 31.728 22.209 5.054 1.00 58.60 194 SER X O 1
ATOM 1380 N N . THR A 1 224 ? 32.053 24.071 6.307 1.00 57.62 195 THR X N 1
ATOM 1381 C CA . THR A 1 224 ? 30.967 23.805 7.261 1.00 56.48 195 THR X CA 1
ATOM 1382 C C . THR A 1 224 ? 29.650 23.439 6.569 1.00 55.98 195 THR X C 1
ATOM 1383 O O . THR A 1 224 ? 29.027 22.414 6.863 1.00 55.70 195 THR X O 1
ATOM 1387 N N . ARG A 1 225 ? 29.254 24.298 5.638 1.00 56.25 196 ARG X N 1
ATOM 1388 C CA . ARG A 1 225 ? 28.060 24.154 4.839 1.00 55.07 196 ARG X CA 1
ATOM 1389 C C . ARG A 1 225 ? 28.061 22.832 4.091 1.00 55.20 196 ARG X C 1
ATOM 1390 O O . ARG A 1 225 ? 27.116 22.052 4.207 1.00 55.27 196 ARG X O 1
ATOM 1398 N N . ASP A 1 226 ? 29.126 22.549 3.338 1.00 55.00 197 ASP X N 1
ATOM 1399 C CA . ASP A 1 226 ? 29.214 21.270 2.624 1.00 54.72 197 ASP X CA 1
ATOM 1400 C C . ASP A 1 226 ? 29.352 19.993 3.481 1.00 54.15 197 ASP X C 1
ATOM 1401 O O . ASP A 1 226 ? 28.650 18.995 3.221 1.00 53.17 197 ASP X O 1
ATOM 1406 N N . ALA A 1 227 ? 30.238 20.021 4.485 1.00 52.44 198 ALA X N 1
ATOM 1407 C CA . ALA A 1 227 ? 30.367 18.885 5.413 1.00 51.91 198 ALA X CA 1
ATOM 1408 C C . ALA A 1 227 ? 29.058 18.599 6.134 1.00 51.00 198 ALA X C 1
ATOM 1409 O O . ALA A 1 227 ? 28.715 17.448 6.352 1.00 51.79 198 ALA X O 1
ATOM 1411 N N . SER A 1 228 ? 28.313 19.645 6.480 1.00 51.02 199 SER X N 1
ATOM 1412 C CA . SER A 1 228 ? 27.059 19.507 7.237 1.00 50.75 199 SER X CA 1
ATOM 1413 C C . SER A 1 228 ? 25.946 18.873 6.427 1.00 50.62 199 SER X C 1
ATOM 1414 O O . SER A 1 228 ? 25.275 17.891 6.855 1.00 51.17 199 SER X O 1
ATOM 1417 N N . HIS A 1 229 ? 25.720 19.427 5.245 1.00 50.19 200 HIS X N 1
ATOM 1418 C CA . HIS A 1 229 ? 24.792 18.789 4.297 1.00 50.00 200 HIS X CA 1
ATOM 1419 C C . HIS A 1 229 ? 25.117 17.323 3.988 1.00 51.18 200 HIS X C 1
ATOM 1420 O O . HIS A 1 229 ? 24.241 16.434 4.054 1.00 50.37 200 HIS X O 1
ATOM 1427 N N . GLU A 1 230 ? 26.376 17.038 3.676 1.00 52.51 201 GLU X N 1
ATOM 1428 C CA . GLU A 1 230 ? 26.685 15.680 3.231 1.00 54.07 201 GLU X CA 1
ATOM 1429 C C . GLU A 1 230 ? 26.351 14.791 4.410 1.00 54.44 201 GLU X C 1
ATOM 1430 O O . GLU A 1 230 ? 25.806 13.705 4.276 1.00 54.56 201 GLU X O 1
ATOM 1436 N N . SER A 1 231 ? 26.677 15.287 5.600 1.00 54.76 202 SER X N 1
ATOM 1437 C CA . SER A 1 231 ? 26.701 14.466 6.806 1.00 54.20 202 SER X CA 1
ATOM 1438 C C . SER A 1 231 ? 25.327 14.295 7.366 1.00 53.42 202 SER X C 1
ATOM 1439 O O . SER A 1 231 ? 24.817 13.189 7.521 1.00 53.80 202 SER X O 1
ATOM 1442 N N . CYS A 1 232 ? 24.748 15.428 7.710 1.00 52.64 203 CYS X N 1
ATOM 1443 C CA . CYS A 1 232 ? 23.493 15.484 8.392 1.00 52.71 203 CYS X CA 1
ATOM 1444 C C . CYS A 1 232 ? 22.386 14.929 7.531 1.00 53.03 203 CYS X C 1
ATOM 1445 O O . CYS A 1 232 ? 21.563 14.178 8.004 1.00 53.21 203 CYS X O 1
ATOM 1448 N N . VAL A 1 233 ? 22.324 15.345 6.279 1.00 53.88 204 VAL X N 1
ATOM 1449 C CA . VAL A 1 233 ? 21.127 15.022 5.486 1.00 54.75 204 VAL X CA 1
ATOM 1450 C C . VAL A 1 233 ? 21.212 13.581 5.024 1.00 55.17 204 VAL X C 1
ATOM 1451 O O . VAL A 1 233 ? 20.244 12.834 5.072 1.00 55.18 204 VAL X O 1
ATOM 1455 N N . ASN A 1 234 ? 22.404 13.156 4.647 1.00 56.05 205 ASN X N 1
ATOM 1456 C CA . ASN A 1 234 ? 22.548 11.783 4.264 1.00 56.71 205 ASN X CA 1
ATOM 1457 C C . ASN A 1 234 ? 22.134 10.847 5.367 1.00 57.42 205 ASN X C 1
ATOM 1458 O O . ASN A 1 234 ? 21.405 9.887 5.104 1.00 58.37 205 ASN X O 1
ATOM 1463 N N . CYS A 1 235 ? 22.521 11.136 6.610 1.00 57.39 206 CYS X N 1
ATOM 1464 C CA . CYS A 1 235 ? 22.110 10.271 7.696 1.00 56.16 206 CYS X CA 1
ATOM 1465 C C . CYS A 1 235 ? 20.615 10.350 7.929 1.00 56.78 206 CYS X C 1
ATOM 1466 O O . CYS A 1 235 ? 19.962 9.321 8.167 1.00 56.19 206 CYS X O 1
ATOM 1469 N N . HIS A 1 236 ? 20.054 11.558 7.858 1.00 56.49 207 HIS X N 1
ATOM 1470 C CA . HIS A 1 236 ? 18.621 11.698 8.044 1.00 57.07 207 HIS X CA 1
ATOM 1471 C C . HIS A 1 236 ? 17.870 10.938 6.922 1.00 58.42 207 HIS X C 1
ATOM 1472 O O . HIS A 1 236 ? 16.809 10.399 7.146 1.00 58.43 207 HIS X O 1
ATOM 1479 N N . LEU A 1 237 ? 18.428 10.901 5.715 1.00 60.00 208 LEU X N 1
ATOM 1480 C CA . LEU A 1 237 ? 17.734 10.267 4.583 1.00 61.81 208 LEU X CA 1
ATOM 1481 C C . LEU A 1 237 ? 17.715 8.750 4.737 1.00 63.55 208 LEU X C 1
ATOM 1482 O O . LEU A 1 237 ? 16.684 8.110 4.582 1.00 63.72 208 LEU X O 1
ATOM 1487 N N . SER A 1 238 ? 18.875 8.205 5.071 1.00 65.91 209 SER X N 1
ATOM 1488 C CA . SER A 1 238 ? 19.062 6.792 5.203 1.00 68.44 209 SER X CA 1
ATOM 1489 C C . SER A 1 238 ? 18.414 6.230 6.465 1.00 70.19 209 SER X C 1
ATOM 1490 O O . SER A 1 238 ? 18.254 5.018 6.590 1.00 70.75 209 SER X O 1
ATOM 1493 N N . THR A 1 239 ? 18.049 7.091 7.414 1.00 72.57 210 THR X N 1
ATOM 1494 C CA . THR A 1 239 ? 17.264 6.633 8.570 1.00 74.36 210 THR X CA 1
ATOM 1495 C C . THR A 1 239 ? 15.755 6.723 8.300 1.00 75.33 210 THR X C 1
ATOM 1496 O O . THR A 1 239 ? 14.983 5.940 8.857 1.00 75.16 210 THR X O 1
ATOM 1500 N N . ARG A 1 240 ? 15.338 7.661 7.444 1.00 76.84 211 ARG X N 1
ATOM 1501 C CA . ARG A 1 240 ? 13.932 7.734 7.042 1.00 78.78 211 ARG X CA 1
ATOM 1502 C C . ARG A 1 240 ? 13.586 6.562 6.118 1.00 79.27 211 ARG X C 1
ATOM 1503 O O . ARG A 1 240 ? 12.459 6.059 6.171 1.00 79.72 211 ARG X O 1
ATOM 1511 N N . LYS A 1 241 ? 14.574 6.131 5.317 1.00 79.53 212 LYS X N 1
ATOM 1512 C CA . LYS A 1 241 ? 14.521 4.929 4.459 1.00 79.96 212 LYS X CA 1
ATOM 1513 C C . LYS A 1 241 ? 14.417 3.638 5.251 1.00 79.98 212 LYS X C 1
ATOM 1514 O O . LYS A 1 241 ? 13.586 2.787 4.948 1.00 79.58 212 LYS X O 1
ATOM 1520 N N . ALA A 1 242 ? 15.316 3.484 6.224 1.00 80.13 213 ALA X N 1
ATOM 1521 C CA . ALA A 1 242 ? 15.250 2.410 7.206 1.00 80.37 213 ALA X CA 1
ATOM 1522 C C . ALA A 1 242 ? 14.032 2.564 8.130 1.00 80.81 213 ALA X C 1
ATOM 1523 O O . ALA A 1 242 ? 13.814 1.736 9.024 1.00 80.90 213 ALA X O 1
ATOM 1525 N N . GLN A 1 243 ? 13.245 3.620 7.900 1.00 81.27 214 GLN X N 1
ATOM 1526 C CA . GLN A 1 243 ? 12.000 3.905 8.643 1.00 81.97 214 GLN X CA 1
ATOM 1527 C C . GLN A 1 243 ? 12.066 4.020 10.190 1.00 81.81 214 GLN X C 1
ATOM 1528 O O . GLN A 1 243 ? 11.030 3.945 10.856 1.00 82.57 214 GLN X O 1
ATOM 1534 N N . THR A 1 244 ? 13.269 4.229 10.742 1.00 81.36 215 THR X N 1
ATOM 1535 C CA . THR A 1 244 ? 13.462 4.659 12.153 1.00 79.98 215 THR X CA 1
ATOM 1536 C C . THR A 1 244 ? 13.047 6.152 12.322 1.00 79.26 215 THR X C 1
ATOM 1537 O O . THR A 1 244 ? 12.778 6.851 11.328 1.00 79.58 215 THR X O 1
ATOM 1541 N N . GLU A 1 245 ? 12.980 6.636 13.569 1.00 77.67 216 GLU X N 1
ATOM 1542 C CA . GLU A 1 245 ? 12.807 8.092 13.838 1.00 76.06 216 GLU X CA 1
ATOM 1543 C C . GLU A 1 245 ? 14.050 8.861 13.391 1.00 73.29 216 GLU X C 1
ATOM 1544 O O . GLU A 1 245 ? 15.177 8.420 13.626 1.00 73.06 216 GLU X O 1
ATOM 1550 N N . SER A 1 246 ? 13.824 9.999 12.745 1.00 70.83 217 SER X N 1
ATOM 1551 C CA . SER A 1 246 ? 14.861 10.720 12.035 1.00 68.45 217 SER X CA 1
ATOM 1552 C C . SER A 1 246 ? 14.763 12.252 12.152 1.00 67.56 217 SER X C 1
ATOM 1553 O O . SER A 1 246 ? 13.894 12.785 12.842 1.00 67.76 217 SER X O 1
ATOM 1556 N N . GLY A 1 247 ? 15.656 12.962 11.467 1.00 66.08 218 GLY X N 1
ATOM 1557 C CA . GLY A 1 247 ? 15.636 14.416 11.483 1.00 64.33 218 GLY X CA 1
ATOM 1558 C C . GLY A 1 247 ? 15.349 14.934 10.093 1.00 63.69 218 GLY X C 1
ATOM 1559 O O . GLY A 1 247 ? 15.190 14.125 9.172 1.00 63.10 218 GLY X O 1
ATOM 1560 N N . PRO A 1 248 ? 15.303 16.288 9.924 1.00 63.10 219 PRO X N 1
ATOM 1561 C CA . PRO A 1 248 ? 14.794 16.886 8.687 1.00 62.31 219 PRO X CA 1
ATOM 1562 C C . PRO A 1 248 ? 15.739 16.731 7.489 1.00 62.64 219 PRO X C 1
ATOM 1563 O O . PRO A 1 248 ? 16.981 16.677 7.653 1.00 62.64 219 PRO X O 1
ATOM 1567 N N . VAL A 1 249 ? 15.153 16.614 6.291 1.00 62.24 220 VAL X N 1
ATOM 1568 C CA . VAL A 1 249 ? 15.945 16.491 5.051 1.00 61.68 220 VAL X CA 1
ATOM 1569 C C . VAL A 1 249 ? 15.743 17.668 4.077 1.00 61.10 220 VAL X C 1
ATOM 1570 O O . VAL A 1 249 ? 16.513 17.851 3.128 1.00 60.86 220 VAL X O 1
ATOM 1574 N N . LEU A 1 250 ? 14.724 18.474 4.321 1.00 60.55 221 LEU X N 1
ATOM 1575 C CA . LEU A 1 250 ? 14.480 19.619 3.458 1.00 61.67 221 LEU X CA 1
ATOM 1576 C C . LEU A 1 250 ? 14.923 20.923 4.121 1.00 61.39 221 LEU X C 1
ATOM 1577 O O . LEU A 1 250 ? 15.121 20.971 5.330 1.00 62.05 221 LEU X O 1
ATOM 1582 N N . CYS A 1 251 ? 15.075 21.973 3.333 1.00 61.08 222 CYS X N 1
ATOM 1583 C CA . CYS A 1 251 ? 15.697 23.212 3.793 1.00 61.45 222 CYS X CA 1
ATOM 1584 C C . CYS A 1 251 ? 14.996 23.837 4.970 1.00 62.04 222 CYS X C 1
ATOM 1585 O O . CYS A 1 251 ? 15.664 24.263 5.936 1.00 61.49 222 CYS X O 1
ATOM 1588 N N . VAL A 1 252 ? 13.667 23.925 4.849 1.00 62.10 223 VAL X N 1
ATOM 1589 C CA . VAL A 1 252 ? 12.798 24.585 5.812 1.00 62.87 223 VAL X CA 1
ATOM 1590 C C . VAL A 1 252 ? 12.906 23.931 7.186 1.00 62.72 223 VAL X C 1
ATOM 1591 O O . VAL A 1 252 ? 12.725 24.605 8.192 1.00 62.89 223 VAL X O 1
ATOM 1595 N N . GLY A 1 253 ? 13.172 22.621 7.203 1.00 62.37 224 GLY X N 1
ATOM 1596 C CA . GLY A 1 253 ? 13.280 21.825 8.435 1.00 61.68 224 GLY X CA 1
ATOM 1597 C C . GLY A 1 253 ? 14.497 22.111 9.323 1.00 61.01 224 GLY X C 1
ATOM 1598 O O . GLY A 1 253 ? 14.463 21.884 10.557 1.00 61.10 224 GLY X O 1
ATOM 1599 N N . CYS A 1 254 ? 15.570 22.605 8.714 1.00 59.57 225 CYS X N 1
ATOM 1600 C CA . CYS A 1 254 ? 16.767 22.931 9.472 1.00 59.11 225 CYS X CA 1
ATOM 1601 C C . CYS A 1 254 ? 17.002 24.427 9.624 1.00 59.13 225 CYS X C 1
ATOM 1602 O O . CYS A 1 254 ? 17.688 24.828 10.539 1.00 58.95 225 CYS X O 1
ATOM 1605 N N . HIS A 1 255 ? 16.419 25.242 8.751 1.00 58.91 226 HIS X N 1
ATOM 1606 C CA . HIS A 1 255 ? 16.819 26.637 8.633 1.00 59.71 226 HIS X CA 1
ATOM 1607 C C . HIS A 1 255 ? 15.793 27.715 8.960 1.00 61.11 226 HIS X C 1
ATOM 1608 O O . HIS A 1 255 ? 16.100 28.899 8.836 1.00 61.51 226 HIS X O 1
ATOM 1615 N N . THR A 1 256 ? 14.575 27.347 9.334 1.00 62.92 227 THR X N 1
ATOM 1616 C CA . THR A 1 256 ? 13.619 28.391 9.740 1.00 64.09 227 THR X CA 1
ATOM 1617 C C . THR A 1 256 ? 13.439 28.337 11.270 1.00 65.23 227 THR X C 1
ATOM 1618 O O . THR A 1 256 ? 13.345 27.219 11.845 1.00 65.31 227 THR X O 1
ATOM 1622 N N . ALA A 1 257 ? 13.387 29.506 11.931 1.00 65.76 228 ALA X N 1
ATOM 1623 C CA . ALA A 1 257 ? 13.180 29.545 13.398 1.00 66.61 228 ALA X CA 1
ATOM 1624 C C . ALA A 1 257 ? 12.004 28.673 13.802 1.00 67.34 228 ALA X C 1
ATOM 1625 O O . ALA A 1 257 ? 12.061 27.959 14.816 1.00 68.26 228 ALA X O 1
ATOM 1627 N N . GLU A 1 258 ? 10.960 28.687 12.973 1.00 67.84 229 GLU X N 1
ATOM 1628 C CA . GLU A 1 258 ? 9.757 27.938 13.251 1.00 68.31 229 GLU X CA 1
ATOM 1629 C C . GLU A 1 258 ? 9.949 26.420 13.263 1.00 67.63 229 GLU X C 1
ATOM 1630 O O . GLU A 1 258 ? 9.344 25.742 14.097 1.00 68.83 229 GLU X O 1
ATOM 1636 N N . ALA A 1 259 ? 10.764 25.864 12.380 1.00 65.89 230 ALA X N 1
ATOM 1637 C CA . ALA A 1 259 ? 11.014 24.415 12.487 1.00 65.33 230 ALA X CA 1
ATOM 1638 C C . ALA A 1 259 ? 11.886 24.093 13.704 1.00 64.45 230 ALA X C 1
ATOM 1639 O O . ALA A 1 259 ? 11.629 23.101 14.402 1.00 63.85 230 ALA X O 1
ATOM 1641 N N . GLN A 1 260 ? 12.898 24.942 13.938 1.00 63.15 231 GLN X N 1
ATOM 1642 C CA . GLN A 1 260 ? 13.841 24.823 15.048 1.00 62.17 231 GLN X CA 1
ATOM 1643 C C . GLN A 1 260 ? 13.120 24.761 16.417 1.00 62.42 231 GLN X C 1
ATOM 1644 O O . GLN A 1 260 ? 13.305 23.806 17.228 1.00 62.35 231 GLN X O 1
ATOM 1650 N N . ALA A 1 261 ? 12.257 25.751 16.640 1.00 62.40 232 ALA X N 1
ATOM 1651 C CA . ALA A 1 261 ? 11.304 25.766 17.753 1.00 61.57 232 ALA X CA 1
ATOM 1652 C C . ALA A 1 261 ? 10.518 24.462 18.001 1.00 61.46 232 ALA X C 1
ATOM 1653 O O . ALA A 1 261 ? 10.162 24.146 19.164 1.00 62.30 232 ALA X O 1
ATOM 1655 N N . ALA A 1 262 ? 10.220 23.706 16.951 1.00 60.42 233 ALA X N 1
ATOM 1656 C CA . ALA A 1 262 ? 9.449 22.479 17.108 1.00 59.49 233 ALA X CA 1
ATOM 1657 C C . ALA A 1 262 ? 10.320 21.282 17.412 1.00 59.05 233 ALA X C 1
ATOM 1658 O O . ALA A 1 262 ? 9.803 20.188 17.653 1.00 57.01 233 ALA X O 1
ATOM 1660 N N . TRP A 1 263 ? 11.647 21.456 17.383 1.00 59.37 234 TRP X N 1
ATOM 1661 C CA . TRP A 1 263 ? 12.508 20.280 17.561 1.00 59.71 234 TRP X CA 1
ATOM 1662 C C . TRP A 1 263 ? 12.274 19.812 18.983 1.00 59.68 234 TRP X C 1
ATOM 1663 O O . TRP A 1 263 ? 12.210 20.630 19.881 1.00 61.13 234 TRP X O 1
ATOM 1674 N N . LYS A 1 264 ? 12.163 18.506 19.171 1.00 59.55 235 LYS X N 1
ATOM 1675 C CA . LYS A 1 264 ? 11.966 17.907 20.480 1.00 59.25 235 LYS X CA 1
ATOM 1676 C C . LYS A 1 264 ? 13.227 18.059 21.354 1.00 58.90 235 LYS X C 1
ATOM 1677 O O . LYS A 1 264 ? 14.354 17.884 20.877 1.00 58.09 235 LYS X O 1
ATOM 1679 N N . LYS A 1 265 ? 13.001 18.381 22.625 1.00 58.22 236 LYS X N 1
ATOM 1680 C CA . LYS A 1 265 ? 14.050 18.488 23.639 1.00 58.65 236 LYS X CA 1
ATOM 1681 C C . LYS A 1 265 ? 13.759 17.410 24.638 1.00 57.77 236 LYS X C 1
ATOM 1682 O O . LYS A 1 265 ? 12.609 17.235 24.989 1.00 58.69 236 LYS X O 1
ATOM 1688 N N . THR A 1 266 ? 14.759 16.684 25.111 1.00 57.81 237 THR X N 1
ATOM 1689 C CA . THR A 1 266 ? 14.544 15.888 26.354 1.00 58.26 237 THR X CA 1
ATOM 1690 C C . THR A 1 266 ? 14.306 16.727 27.631 1.00 57.96 237 THR X C 1
ATOM 1691 O O . THR A 1 266 ? 14.710 17.892 27.691 1.00 59.07 237 THR X O 1
ATOM 1695 N N . ALA A 1 267 ? 13.653 16.151 28.640 1.00 57.79 238 ALA X N 1
ATOM 1696 C CA . ALA A 1 267 ? 13.418 16.868 29.913 1.00 57.12 238 ALA X CA 1
ATOM 1697 C C . ALA A 1 267 ? 14.757 17.275 30.549 1.00 56.40 238 ALA X C 1
ATOM 1698 O O . ALA A 1 267 ? 14.957 18.432 30.936 1.00 55.74 238 ALA X O 1
ATOM 1700 N N . GLU A 1 268 ? 15.684 16.319 30.622 1.00 55.78 239 GLU X N 1
ATOM 1701 C CA . GLU A 1 268 ? 17.051 16.626 31.058 1.00 54.90 239 GLU X CA 1
ATOM 1702 C C . GLU A 1 268 ? 18.037 16.616 29.875 1.00 52.78 239 GLU X C 1
ATOM 1703 O O . GLU A 1 268 ? 17.943 15.786 28.978 1.00 52.12 239 GLU X O 1
ATOM 1709 N N . THR A 1 269 ? 19.016 17.509 29.924 1.00 50.45 240 THR X N 1
ATOM 1710 C CA . THR A 1 269 ? 20.147 17.565 28.981 1.00 47.66 240 THR X CA 1
ATOM 1711 C C . THR A 1 269 ? 21.257 16.758 29.606 1.00 46.90 240 THR X C 1
ATOM 1712 O O . THR A 1 269 ? 21.640 17.025 30.758 1.00 48.72 240 THR X O 1
ATOM 1716 N N . PRO A 1 270 ? 21.809 15.764 28.885 1.00 45.15 241 PRO X N 1
ATOM 1717 C CA . PRO A 1 270 ? 22.918 15.105 29.550 1.00 43.21 241 PRO X CA 1
ATOM 1718 C C . PRO A 1 270 ? 24.228 15.955 29.569 1.00 43.18 241 PRO X C 1
ATOM 1719 O O . PRO A 1 270 ? 24.462 16.765 28.666 1.00 41.60 241 PRO X O 1
ATOM 1723 N N . ARG A 1 271 ? 25.074 15.704 30.572 1.00 42.61 242 ARG X N 1
ATOM 1724 C CA . ARG A 1 271 ? 26.398 16.279 30.617 1.00 42.74 242 ARG X CA 1
ATOM 1725 C C . ARG A 1 271 ? 27.208 15.762 29.453 1.00 43.14 242 ARG X C 1
ATOM 1726 O O . ARG A 1 271 ? 27.240 14.573 29.216 1.00 42.69 242 ARG X O 1
ATOM 1734 N N . LEU A 1 272 ? 27.842 16.681 28.722 1.00 41.91 243 LEU X N 1
ATOM 1735 C CA . LEU A 1 272 ? 28.754 16.338 27.677 1.00 41.70 243 LEU X CA 1
ATOM 1736 C C . LEU A 1 272 ? 30.163 16.572 28.175 1.00 42.58 243 LEU X C 1
ATOM 1737 O O . LEU A 1 272 ? 30.717 17.630 28.021 1.00 42.77 243 LEU X O 1
ATOM 1742 N N . PHE A 1 273 ? 30.780 15.535 28.709 1.00 41.34 244 PHE X N 1
ATOM 1743 C CA . PHE A 1 273 ? 31.987 15.728 29.514 1.00 42.08 244 PHE X CA 1
ATOM 1744 C C . PHE A 1 273 ? 33.271 15.495 28.792 1.00 41.55 244 PHE X C 1
ATOM 1745 O O . PHE A 1 273 ? 33.578 14.356 28.375 1.00 39.93 244 PHE X O 1
ATOM 1753 N N . ARG A 1 274 ? 34.063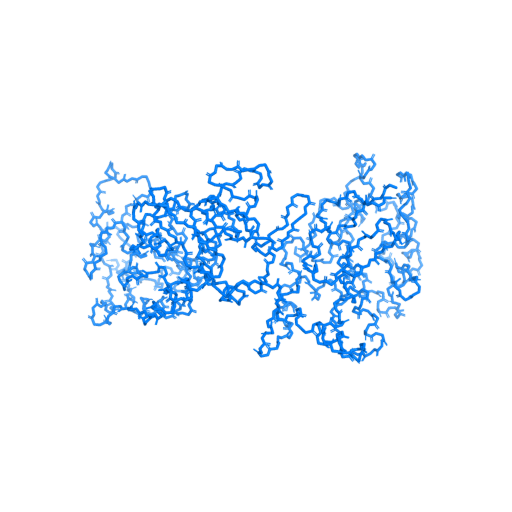 16.572 28.702 1.00 41.15 245 ARG X N 1
ATOM 1754 C CA . ARG A 1 274 ? 35.358 16.516 28.008 1.00 40.85 245 ARG X CA 1
ATOM 1755 C C . ARG A 1 274 ? 36.538 16.923 28.878 1.00 38.76 245 ARG X C 1
ATOM 1756 O O . ARG A 1 274 ? 37.527 17.377 28.371 1.00 39.93 245 ARG X O 1
ATOM 1764 N N . GLY A 1 275 ? 36.407 16.795 30.185 1.00 37.98 246 GLY X N 1
ATOM 1765 C CA . GLY A 1 275 ? 37.464 17.137 31.125 1.00 37.95 246 GLY X CA 1
ATOM 1766 C C . GLY A 1 275 ? 37.289 18.615 31.589 1.00 39.08 246 GLY X C 1
ATOM 1767 O O . GLY A 1 275 ? 38.224 19.216 32.124 1.00 38.14 246 GLY X O 1
ATOM 1768 N N . GLN A 1 276 ? 36.142 19.234 31.326 1.00 36.31 247 GLN X N 1
ATOM 1769 C CA . GLN A 1 276 ? 35.997 20.684 31.771 1.00 34.59 247 GLN X CA 1
ATOM 1770 C C . GLN A 1 276 ? 35.883 20.758 33.323 1.00 34.35 247 GLN X C 1
ATOM 1771 O O . GLN A 1 276 ? 35.458 19.797 33.969 1.00 36.76 247 GLN X O 1
ATOM 1777 N N . PRO A 1 277 ? 36.289 21.876 33.957 1.00 34.76 248 PRO X N 1
ATOM 1778 C CA . PRO A 1 277 ? 36.067 22.021 35.419 1.00 32.46 248 PRO X CA 1
ATOM 1779 C C . PRO A 1 277 ? 34.617 22.315 35.719 1.00 32.69 248 PRO X C 1
ATOM 1780 O O . PRO A 1 277 ? 33.927 22.639 34.806 1.00 31.10 248 PRO X O 1
ATOM 1784 N N . ASP A 1 278 ? 34.126 22.149 36.958 1.00 32.47 249 ASP X N 1
ATOM 1785 C CA . ASP A 1 278 ? 32.800 22.593 37.288 1.00 32.54 249 ASP X CA 1
ATOM 1786 C C . ASP A 1 278 ? 32.863 24.112 37.589 1.00 33.37 249 ASP X C 1
ATOM 1787 O O . ASP A 1 278 ? 31.948 24.838 37.251 1.00 32.30 249 ASP X O 1
ATOM 1792 N N . ALA A 1 279 ? 33.923 24.530 38.252 1.00 33.38 250 ALA X N 1
ATOM 1793 C CA . ALA A 1 279 ? 34.212 25.955 38.552 1.00 33.90 250 ALA X CA 1
ATOM 1794 C C . ALA A 1 279 ? 35.715 26.061 38.526 1.00 35.86 250 ALA X C 1
ATOM 1795 O O . ALA A 1 279 ? 36.405 25.084 38.821 1.00 36.62 250 ALA X O 1
ATOM 1797 N N . THR A 1 280 ? 36.255 27.189 38.113 1.00 37.60 251 THR X N 1
ATOM 1798 C CA . THR A 1 280 ? 37.658 27.416 38.176 1.00 37.25 251 THR X CA 1
ATOM 1799 C C . THR A 1 280 ? 37.933 28.902 38.534 1.00 38.84 251 THR X C 1
ATOM 1800 O O . THR A 1 280 ? 37.062 29.763 38.383 1.00 39.24 251 THR X O 1
ATOM 1804 N N . LEU A 1 281 ? 39.127 29.176 39.043 1.00 37.75 252 LEU X N 1
ATOM 1805 C CA . LEU A 1 281 ? 39.523 30.534 39.385 1.00 38.63 252 LEU X CA 1
ATOM 1806 C C . LEU A 1 281 ? 40.337 31.016 38.296 1.00 38.63 252 LEU X C 1
ATOM 1807 O O . LEU A 1 281 ? 41.337 30.386 38.009 1.00 38.36 252 LEU X O 1
ATOM 1812 N N . LEU A 1 282 ? 39.959 32.158 37.692 1.00 38.12 253 LEU X N 1
ATOM 1813 C CA . LEU A 1 282 ? 40.695 32.676 36.569 1.00 39.03 253 LEU X CA 1
ATOM 1814 C C . LEU A 1 282 ? 41.573 33.784 37.132 1.00 41.34 253 LEU X C 1
ATOM 1815 O O . LEU A 1 282 ? 41.069 34.785 37.613 1.00 42.56 253 LEU X O 1
ATOM 1820 N N . VAL A 1 283 ? 42.883 33.591 37.086 1.00 44.30 254 VAL X N 1
ATOM 1821 C CA . VAL A 1 283 ? 43.792 34.408 37.885 1.00 45.71 254 VAL X CA 1
ATOM 1822 C C . VAL A 1 283 ? 44.908 34.945 37.019 1.00 45.91 254 VAL X C 1
ATOM 1823 O O . VAL A 1 283 ? 45.393 34.236 36.163 1.00 44.95 254 VAL X O 1
ATOM 1827 N N . ALA A 1 284 ? 45.303 36.202 37.273 1.00 46.12 255 ALA X N 1
ATOM 1828 C CA . ALA A 1 284 ? 46.476 36.762 36.650 1.00 47.04 255 ALA X CA 1
ATOM 1829 C C . ALA A 1 284 ? 47.759 35.961 36.966 1.00 46.47 255 ALA X C 1
ATOM 1830 O O . ALA A 1 284 ? 48.087 35.732 38.129 1.00 44.46 255 ALA X O 1
ATOM 1832 N N . GLY A 1 285 ? 48.500 35.583 35.942 1.00 49.11 256 GLY X N 1
ATOM 1833 C CA . GLY A 1 285 ? 49.864 35.094 36.175 1.00 52.66 256 GLY X CA 1
ATOM 1834 C C . GLY A 1 285 ? 50.230 34.256 34.982 1.00 54.88 256 GLY X C 1
ATOM 1835 O O . GLY A 1 285 ? 49.528 34.282 33.983 1.00 55.75 256 GLY X O 1
ATOM 1836 N N . ALA A 1 286 ? 51.301 33.487 35.109 1.00 57.31 257 ALA X N 1
ATOM 1837 C CA . ALA A 1 286 ? 51.817 32.678 34.012 1.00 59.81 257 ALA X CA 1
ATOM 1838 C C . ALA A 1 286 ? 51.398 31.196 34.118 1.00 60.76 257 ALA X C 1
ATOM 1839 O O . ALA A 1 286 ? 51.797 30.469 35.040 1.00 60.62 257 ALA X O 1
ATOM 1841 N N . ALA A 1 287 ? 50.567 30.774 33.186 1.00 61.43 258 ALA X N 1
ATOM 1842 C CA . ALA A 1 287 ? 49.947 29.476 33.282 1.00 63.39 258 ALA X CA 1
ATOM 1843 C C . ALA A 1 287 ? 50.650 28.530 32.337 1.00 64.13 258 ALA X C 1
ATOM 1844 O O . ALA A 1 287 ? 50.800 28.849 31.156 1.00 64.59 258 ALA X O 1
ATOM 1846 N N . THR A 1 288 ? 51.084 27.386 32.869 1.00 65.05 259 THR X N 1
ATOM 1847 C CA . THR A 1 288 ? 51.640 26.274 32.077 1.00 66.24 259 THR X CA 1
ATOM 1848 C C . THR A 1 288 ? 50.544 25.274 31.735 1.00 66.31 259 THR X C 1
ATOM 1849 O O . THR A 1 288 ? 49.481 25.253 32.358 1.00 66.75 259 THR X O 1
ATOM 1853 N N . ALA A 1 289 ? 50.784 24.452 30.729 1.00 66.99 260 ALA X N 1
ATOM 1854 C CA . ALA A 1 289 ? 49.756 23.502 30.281 1.00 66.84 260 ALA X CA 1
ATOM 1855 C C . ALA A 1 289 ? 49.156 22.640 31.392 1.00 66.12 260 ALA X C 1
ATOM 1856 O O . ALA A 1 289 ? 48.068 22.145 31.205 1.00 66.96 260 ALA X O 1
ATOM 1858 N N . ASN A 1 290 ? 49.858 22.483 32.527 1.00 64.55 261 ASN X N 1
ATOM 1859 C CA . ASN A 1 290 ? 49.314 21.855 33.761 1.00 62.96 261 ASN X CA 1
ATOM 1860 C C . ASN A 1 290 ? 47.971 22.490 34.249 1.00 59.62 261 ASN X C 1
ATOM 1861 O O . ASN A 1 290 ? 47.229 21.878 35.027 1.00 58.95 261 ASN X O 1
ATOM 1866 N N . GLY A 1 291 ? 47.735 23.763 33.913 1.00 56.90 262 GLY X N 1
ATOM 1867 C CA . GLY A 1 291 ? 46.728 24.554 34.650 1.00 52.95 262 GLY X CA 1
ATOM 1868 C C . GLY A 1 291 ? 47.309 25.256 35.867 1.00 51.85 262 GLY X C 1
ATOM 1869 O O . GLY A 1 291 ? 46.633 26.076 36.553 1.00 50.17 262 GLY X O 1
ATOM 1870 N N . THR A 1 292 ? 48.582 24.930 36.155 1.00 49.30 263 THR X N 1
ATOM 1871 C CA . THR A 1 292 ? 49.320 25.639 37.187 1.00 47.70 263 THR X CA 1
ATOM 1872 C C . THR A 1 292 ? 49.607 27.071 36.756 1.00 45.85 263 THR X C 1
ATOM 1873 O O . THR A 1 292 ? 49.971 27.292 35.623 1.00 42.49 263 THR X O 1
ATOM 1877 N N . VAL A 1 293 ? 49.395 28.024 37.672 1.00 46.91 264 VAL X N 1
ATOM 1878 C CA . VAL A 1 293 ? 49.672 29.467 37.430 1.00 48.18 264 VAL X CA 1
ATOM 1879 C C . VAL A 1 293 ? 50.575 29.900 38.570 1.00 47.96 264 VAL X C 1
ATOM 1880 O O . VAL A 1 293 ? 50.269 29.678 39.721 1.00 47.26 264 VAL X O 1
ATOM 1884 N N . ASP A 1 294 ? 51.675 30.556 38.252 1.00 50.00 265 ASP X N 1
ATOM 1885 C CA . ASP A 1 294 ? 52.463 31.257 39.289 1.00 51.98 265 ASP X CA 1
ATOM 1886 C C . ASP A 1 294 ? 51.928 32.680 39.383 1.00 50.29 265 ASP X C 1
ATOM 1887 O O . ASP A 1 294 ? 51.925 33.361 38.385 1.00 50.52 265 ASP X O 1
ATOM 1892 N N . VAL A 1 295 ? 51.506 33.106 40.560 1.00 49.21 266 VAL X N 1
ATOM 1893 C CA . VAL A 1 295 ? 50.706 34.323 40.727 1.00 48.98 266 VAL X CA 1
ATOM 1894 C C . VAL A 1 295 ? 51.538 35.218 41.602 1.00 49.88 266 VAL X C 1
ATOM 1895 O O . VAL A 1 295 ? 52.025 34.797 42.649 1.00 50.10 266 VAL X O 1
ATOM 1899 N N . ASN A 1 296 ? 51.664 36.467 41.188 1.00 50.33 267 ASN X N 1
ATOM 1900 C CA . ASN A 1 296 ? 52.212 37.488 42.040 1.00 49.83 267 ASN X CA 1
ATOM 1901 C C . ASN A 1 296 ? 51.050 38.312 42.472 1.00 48.72 267 ASN X C 1
ATOM 1902 O O . ASN A 1 296 ? 50.443 38.977 41.684 1.00 51.68 267 ASN X O 1
ATOM 1907 N N . TRP A 1 297 ? 50.671 38.252 43.720 1.00 48.47 268 TRP X N 1
ATOM 1908 C CA . TRP A 1 297 ? 49.450 38.951 44.113 1.00 49.12 268 TRP X CA 1
ATOM 1909 C C . TRP A 1 297 ? 49.521 40.494 43.919 1.00 50.24 268 TRP X C 1
ATOM 1910 O O . TRP A 1 297 ? 48.474 41.205 43.960 1.00 49.91 268 TRP X O 1
ATOM 1921 N N . ALA A 1 298 ? 50.741 40.998 43.675 1.00 50.52 269 ALA X N 1
ATOM 1922 C CA . ALA A 1 298 ? 50.978 42.468 43.522 1.00 51.43 269 ALA X CA 1
ATOM 1923 C C . ALA A 1 298 ? 50.425 42.912 42.188 1.00 51.74 269 ALA X C 1
ATOM 1924 O O . ALA A 1 298 ? 49.790 43.961 42.073 1.00 52.75 269 ALA X O 1
ATOM 1926 N N . ALA A 1 299 ? 50.684 42.054 41.209 1.00 51.33 270 ALA X N 1
ATOM 1927 C CA . ALA A 1 299 ? 50.280 42.126 39.841 1.00 49.97 270 ALA X CA 1
ATOM 1928 C C . ALA A 1 299 ? 48.845 41.716 39.538 1.00 50.11 270 ALA X C 1
ATOM 1929 O O . ALA A 1 299 ? 48.451 41.823 38.387 1.00 51.45 270 ALA X O 1
ATOM 1931 N N . ALA A 1 300 ? 48.069 41.233 40.503 1.00 48.76 271 ALA X N 1
ATOM 1932 C CA . ALA A 1 300 ? 46.824 40.526 40.127 1.00 48.76 271 ALA X CA 1
ATOM 1933 C C . ALA A 1 300 ? 45.457 41.294 40.208 1.00 48.64 271 ALA X C 1
ATOM 1934 O O . ALA A 1 300 ? 44.421 40.728 39.848 1.00 49.39 271 ALA X O 1
ATOM 1936 N N . GLY A 1 301 ? 45.443 42.588 40.547 1.00 45.20 272 GLY X N 1
ATOM 1937 C CA . GLY A 1 301 ? 44.152 43.242 40.889 1.00 41.93 272 GLY X CA 1
ATOM 1938 C C . GLY A 1 301 ? 43.459 43.491 39.589 1.00 41.17 272 GLY X C 1
ATOM 1939 O O . GLY A 1 301 ? 44.107 43.409 38.533 1.00 43.25 272 GLY X O 1
ATOM 1940 N N . PRO A 1 302 ? 42.134 43.737 39.598 1.00 39.62 273 PRO X N 1
ATOM 1941 C CA . PRO A 1 302 ? 41.157 43.795 40.671 1.00 40.19 273 PRO X CA 1
ATOM 1942 C C . PRO A 1 302 ? 40.896 42.465 41.402 1.00 39.91 273 PRO X C 1
ATOM 1943 O O . PRO A 1 302 ? 40.315 42.496 42.480 1.00 42.46 273 PRO X O 1
ATOM 1947 N N . GLY A 1 303 ? 41.294 41.328 40.859 1.00 37.97 274 GLY X N 1
ATOM 1948 C CA . GLY A 1 303 ? 41.240 40.101 41.699 1.00 38.00 274 GLY X CA 1
ATOM 1949 C C . GLY A 1 303 ? 40.837 38.892 40.857 1.00 37.21 274 GLY X C 1
ATOM 1950 O O . GLY A 1 303 ? 40.521 39.054 39.691 1.00 36.53 274 GLY X O 1
ATOM 1951 N N . PRO A 1 304 ? 41.000 37.679 41.397 1.00 36.95 275 PRO X N 1
ATOM 1952 C CA . PRO A 1 304 ? 40.660 36.472 40.596 1.00 37.05 275 PRO X CA 1
ATOM 1953 C C . PRO A 1 304 ? 39.137 36.413 40.382 1.00 34.85 275 PRO X C 1
ATOM 1954 O O . PRO A 1 304 ? 38.397 36.878 41.217 1.00 36.45 275 PRO X O 1
ATOM 1958 N N . VAL A 1 305 ? 38.740 35.781 39.291 1.00 34.39 276 VAL X N 1
ATOM 1959 C CA . VAL A 1 305 ? 37.361 35.576 38.936 1.00 32.77 276 VAL X CA 1
ATOM 1960 C C . VAL A 1 305 ? 36.988 34.085 39.194 1.00 33.85 276 VAL X C 1
ATOM 1961 O O . VAL A 1 305 ? 37.564 33.168 38.583 1.00 33.35 276 VAL X O 1
ATOM 1965 N N . ALA A 1 306 ? 36.007 33.857 40.047 1.00 33.04 277 ALA X N 1
ATOM 1966 C CA . ALA A 1 306 ? 35.509 32.457 40.318 1.00 31.57 277 ALA X CA 1
ATOM 1967 C C . ALA A 1 306 ? 34.426 32.166 39.264 1.00 33.24 277 ALA X C 1
ATOM 1968 O O . ALA A 1 306 ? 33.379 32.764 39.355 1.00 35.68 277 ALA X O 1
ATOM 1970 N N . PHE A 1 307 ? 34.705 31.368 38.217 1.00 31.64 278 PHE X N 1
ATOM 1971 C CA . PHE A 1 307 ? 33.823 31.224 37.083 1.00 30.80 278 PHE X CA 1
ATOM 1972 C C . PHE A 1 307 ? 33.057 29.878 37.223 1.00 33.09 278 PHE X C 1
ATOM 1973 O O . PHE A 1 307 ? 33.714 28.858 37.516 1.00 30.39 278 PHE X O 1
ATOM 1981 N N . ASP A 1 308 ? 31.725 29.915 37.022 1.00 31.80 279 ASP X N 1
ATOM 1982 C CA . ASP A 1 308 ? 30.856 28.740 37.099 1.00 31.87 279 ASP X CA 1
ATOM 1983 C C . ASP A 1 308 ? 30.715 28.115 35.735 1.00 32.39 279 ASP X C 1
ATOM 1984 O O . ASP A 1 308 ? 29.764 28.373 34.946 1.00 31.82 279 ASP X O 1
ATOM 1989 N N . HIS A 1 309 ? 31.651 27.221 35.442 1.00 31.11 280 HIS X N 1
ATOM 1990 C CA . HIS A 1 309 ? 31.696 26.606 34.176 1.00 30.09 280 HIS X CA 1
ATOM 1991 C C . HIS A 1 309 ? 30.517 25.681 34.007 1.00 30.31 280 HIS X C 1
ATOM 1992 O O . HIS A 1 309 ? 29.859 25.663 32.970 1.00 31.78 280 HIS X O 1
ATOM 1999 N N . LYS A 1 310 ? 30.276 24.866 35.002 1.00 32.31 281 LYS X N 1
ATOM 2000 C CA . LYS A 1 310 ? 29.167 23.929 34.891 1.00 33.49 281 LYS X CA 1
ATOM 2001 C C . LYS A 1 310 ? 27.860 24.702 34.638 1.00 32.84 281 LYS X C 1
ATOM 2002 O O . LYS A 1 310 ? 27.080 24.326 33.789 1.00 31.38 281 LYS X O 1
ATOM 2008 N N . ALA A 1 311 ? 27.635 25.800 35.368 1.00 32.33 282 ALA X N 1
ATOM 2009 C CA . ALA A 1 311 ? 26.374 26.550 35.126 1.00 32.32 282 ALA X CA 1
ATOM 2010 C C . ALA A 1 311 ? 26.271 27.093 33.727 1.00 31.88 282 ALA X C 1
ATOM 2011 O O . ALA A 1 311 ? 25.212 27.024 33.080 1.00 33.54 282 ALA X O 1
ATOM 2013 N N . HIS A 1 312 ? 27.369 27.621 33.205 1.00 30.35 283 HIS X N 1
ATOM 2014 C CA . HIS A 1 312 ? 27.419 28.095 31.845 1.00 28.61 283 HIS X CA 1
ATOM 2015 C C . HIS A 1 312 ? 27.159 27.162 30.754 1.00 29.62 283 HIS X C 1
ATOM 2016 O O . HIS A 1 312 ? 26.726 27.559 29.728 1.00 28.52 283 HIS X O 1
ATOM 2023 N N . GLU A 1 313 ? 27.496 25.863 30.907 1.00 30.53 284 GLU X N 1
ATOM 2024 C CA . GLU A 1 313 ? 27.208 24.944 29.861 1.00 28.91 284 GLU X CA 1
ATOM 2025 C C . GLU A 1 313 ? 25.729 24.912 29.737 1.00 29.11 284 GLU X C 1
ATOM 2026 O O . GLU A 1 313 ? 25.173 24.792 28.630 1.00 30.87 284 GLU X O 1
ATOM 2032 N N . GLY A 1 314 ? 25.030 24.938 30.843 1.00 29.27 285 GLY X N 1
ATOM 2033 C CA . GLY A 1 314 ? 23.555 25.039 30.706 1.00 30.11 285 GLY X CA 1
ATOM 2034 C C . GLY A 1 314 ? 23.074 26.419 30.333 1.00 32.10 285 GLY X C 1
ATOM 2035 O O . GLY A 1 314 ? 22.100 26.521 29.575 1.00 34.71 285 GLY X O 1
ATOM 2036 N N . PHE A 1 315 ? 23.715 27.518 30.791 1.00 31.23 286 PHE X N 1
ATOM 2037 C CA . PHE A 1 315 ? 23.213 28.900 30.392 1.00 30.28 286 PHE X CA 1
ATOM 2038 C C . PHE A 1 315 ? 23.395 29.124 28.885 1.00 32.90 286 PHE X C 1
ATOM 2039 O O . PHE A 1 315 ? 22.587 29.780 28.176 1.00 35.00 286 PHE X O 1
ATOM 2047 N N . VAL A 1 316 ? 24.547 28.680 28.366 1.00 34.21 287 VAL X N 1
ATOM 2048 C CA . VAL A 1 316 ? 24.853 28.852 26.953 1.00 34.69 287 VAL X CA 1
ATOM 2049 C C . VAL A 1 316 ? 24.279 27.719 26.101 1.00 37.99 287 VAL X C 1
ATOM 2050 O O . VAL A 1 316 ? 23.741 27.986 25.032 1.00 38.86 287 VAL X O 1
ATOM 2054 N N . GLY A 1 317 ? 24.380 26.453 26.535 1.00 38.88 288 GLY X N 1
ATOM 2055 C CA . GLY A 1 317 ? 23.665 25.414 25.775 1.00 39.73 288 GLY X CA 1
ATOM 2056 C C . GLY A 1 317 ? 24.495 24.822 24.650 1.00 40.80 288 GLY X C 1
ATOM 2057 O O . GLY A 1 317 ? 24.028 23.959 23.880 1.00 39.36 288 GLY X O 1
ATOM 2058 N N . ASN A 1 318 ? 25.761 25.262 24.570 1.00 39.53 289 ASN X N 1
ATOM 2059 C CA . ASN A 1 318 ? 26.763 24.624 23.734 1.00 39.94 289 ASN X CA 1
ATOM 2060 C C . ASN A 1 318 ? 28.124 25.032 24.263 1.00 40.10 289 ASN X C 1
ATOM 2061 O O . ASN A 1 318 ? 28.186 25.782 25.237 1.00 40.87 289 ASN X O 1
ATOM 2066 N N . CYS A 1 319 ? 29.186 24.539 23.614 1.00 40.15 290 CYS X N 1
ATOM 2067 C CA . CYS A 1 319 ? 30.604 24.771 23.985 1.00 38.46 290 CYS X CA 1
ATOM 2068 C C . CYS A 1 319 ? 31.284 25.709 23.017 1.00 38.46 290 CYS X C 1
ATOM 2069 O O . CYS A 1 319 ? 32.090 26.515 23.471 1.00 37.74 290 CYS X O 1
ATOM 2072 N N . VAL A 1 320 ? 30.977 25.586 21.703 1.00 38.74 291 VAL X N 1
ATOM 2073 C CA . VAL A 1 320 ? 31.715 26.323 20.696 1.00 38.90 291 VAL X CA 1
ATOM 2074 C C . VAL A 1 320 ? 31.516 27.823 20.792 1.00 40.17 291 VAL X C 1
ATOM 2075 O O . VAL A 1 320 ? 32.373 28.566 20.265 1.00 40.81 291 VAL X O 1
ATOM 2079 N N . THR A 1 321 ? 30.390 28.294 21.356 1.00 39.68 292 THR X N 1
ATOM 2080 C CA . THR A 1 321 ? 30.215 29.749 21.469 1.00 39.65 292 THR X CA 1
ATOM 2081 C C . THR A 1 321 ? 31.366 30.349 22.233 1.00 40.55 292 THR X C 1
ATOM 2082 O O . THR A 1 321 ? 31.832 31.486 21.956 1.00 42.25 292 THR X O 1
ATOM 2086 N N . CYS A 1 322 ? 31.893 29.585 23.202 1.00 39.68 293 CYS X N 1
ATOM 2087 C CA . CYS A 1 322 ? 33.054 30.135 23.948 1.00 40.16 293 CYS X CA 1
ATOM 2088 C C . CYS A 1 322 ? 34.393 29.625 23.398 1.00 39.53 293 CYS X C 1
ATOM 2089 O O . CYS A 1 322 ? 35.321 30.429 23.175 1.00 39.65 293 CYS X O 1
ATOM 2092 N N . HIS A 1 323 ? 34.477 28.308 23.215 1.00 38.13 294 HIS X N 1
ATOM 2093 C CA . HIS A 1 323 ? 35.685 27.664 22.726 1.00 40.43 294 HIS X CA 1
ATOM 2094 C C . HIS A 1 323 ? 35.573 27.769 21.231 1.00 41.71 294 HIS X C 1
ATOM 2095 O O . HIS A 1 323 ? 35.219 26.785 20.544 1.00 44.21 294 HIS X O 1
ATOM 2102 N N . HIS A 1 324 ? 35.786 28.980 20.736 1.00 41.63 295 HIS X N 1
ATOM 2103 C CA . HIS A 1 324 ? 35.425 29.344 19.380 1.00 44.39 295 HIS X CA 1
ATOM 2104 C C . HIS A 1 324 ? 36.458 28.820 18.381 1.00 46.55 295 HIS X C 1
ATOM 2105 O O . HIS A 1 324 ? 37.651 28.660 18.742 1.00 46.12 295 HIS X O 1
ATOM 2112 N N . PRO A 1 325 ? 36.021 28.616 17.113 1.00 48.45 296 PRO X N 1
ATOM 2113 C CA . PRO A 1 325 ? 36.940 28.281 16.031 1.00 50.17 296 PRO X CA 1
ATOM 2114 C C . PRO A 1 325 ? 37.811 29.500 15.706 1.00 52.01 296 PRO X C 1
ATOM 2115 O O . PRO A 1 325 ? 37.381 30.676 15.827 1.00 52.26 296 PRO X O 1
ATOM 2119 N N . THR A 1 326 ? 39.040 29.218 15.321 1.00 53.53 297 THR X N 1
ATOM 2120 C CA . THR A 1 326 ? 39.995 30.237 14.969 1.00 55.84 297 THR X CA 1
ATOM 2121 C C . THR A 1 326 ? 40.185 30.224 13.472 1.00 58.22 297 THR X C 1
ATOM 2122 O O . THR A 1 326 ? 39.680 29.334 12.782 1.00 58.17 297 THR X O 1
ATOM 2126 N N . GLN A 1 327 ? 40.929 31.194 12.928 1.00 60.52 298 GLN X N 1
ATOM 2127 C CA . GLN A 1 327 ? 41.209 31.088 11.495 1.00 62.54 298 GLN X CA 1
ATOM 2128 C C . GLN A 1 327 ? 41.841 29.735 11.117 1.00 61.86 298 GLN X C 1
ATOM 2129 O O . GLN A 1 327 ? 41.477 29.179 10.088 1.00 63.57 298 GLN X O 1
ATOM 2135 N N . THR A 1 328 ? 42.694 29.157 11.953 1.00 60.78 299 THR X N 1
ATOM 2136 C CA . THR A 1 328 ? 43.340 27.912 11.567 1.00 60.38 299 THR X CA 1
ATOM 2137 C C . THR A 1 328 ? 42.795 26.642 12.197 1.00 59.30 299 THR X C 1
ATOM 2138 O O . THR A 1 328 ? 43.102 25.539 11.734 1.00 59.00 299 THR X O 1
ATOM 2142 N N . GLY A 1 329 ? 42.010 26.777 13.260 1.00 57.61 300 GLY X N 1
ATOM 2143 C CA . GLY A 1 329 ? 41.454 25.611 13.954 1.00 56.19 300 GLY X CA 1
ATOM 2144 C C . GLY A 1 329 ? 40.487 25.952 15.098 1.00 54.75 300 GLY X C 1
ATOM 2145 O O . GLY A 1 329 ? 39.461 26.563 14.885 1.00 53.91 300 GLY X O 1
ATOM 2146 N N . GLY A 1 330 ? 40.866 25.561 16.307 1.00 53.37 301 GLY X N 1
ATOM 2147 C CA . GLY A 1 330 ? 40.081 25.742 17.497 1.00 51.68 301 GLY X CA 1
ATOM 2148 C C . GLY A 1 330 ? 40.135 24.473 18.313 1.00 51.25 301 GLY X C 1
ATOM 2149 O O . GLY A 1 330 ? 40.422 23.380 17.802 1.00 51.22 301 GLY X O 1
ATOM 2150 N N . SER A 1 331 ? 39.873 24.628 19.604 1.00 50.85 302 SER X N 1
ATOM 2151 C CA . SER A 1 331 ? 39.969 23.564 20.567 1.00 50.25 302 SER X CA 1
ATOM 2152 C C . SER A 1 331 ? 39.086 23.936 21.763 1.00 49.45 302 SER X C 1
ATOM 2153 O O . SER A 1 331 ? 38.651 25.112 21.931 1.00 47.67 302 SER X O 1
ATOM 2156 N N . LEU A 1 332 ? 38.833 22.915 22.573 1.00 48.13 303 LEU X N 1
ATOM 2157 C CA . LEU A 1 332 ? 38.309 23.104 23.925 1.00 48.98 303 LEU X CA 1
ATOM 2158 C C . LEU A 1 332 ? 39.397 23.535 24.942 1.00 48.86 303 LEU X C 1
ATOM 2159 O O . LEU A 1 332 ? 39.220 23.510 26.153 1.00 50.12 303 LEU X O 1
ATOM 2164 N N . ALA A 1 333 ? 40.501 24.056 24.445 1.00 49.80 304 ALA X N 1
ATOM 2165 C CA . ALA A 1 333 ? 41.602 24.430 25.318 1.00 48.59 304 ALA X CA 1
ATOM 2166 C C . ALA A 1 333 ? 41.265 25.602 26.234 1.00 49.34 304 ALA X C 1
ATOM 2167 O O . ALA A 1 333 ? 40.476 26.473 25.856 1.00 50.41 304 ALA X O 1
ATOM 2169 N N . ALA A 1 334 ? 41.902 25.644 27.402 1.00 47.18 305 ALA X N 1
ATOM 2170 C CA . ALA A 1 334 ? 41.776 26.734 28.325 1.00 47.23 305 ALA X CA 1
ATOM 2171 C C . ALA A 1 334 ? 42.257 27.965 27.588 1.00 48.04 305 ALA X C 1
ATOM 2172 O O . ALA A 1 334 ? 43.283 27.906 26.904 1.00 49.37 305 ALA X O 1
ATOM 2174 N N . CYS A 1 335 ? 41.511 29.062 27.674 1.00 46.45 306 CYS X N 1
ATOM 2175 C CA . CYS A 1 335 ? 41.748 30.246 26.852 1.00 45.76 306 CYS X CA 1
ATOM 2176 C C . CYS A 1 335 ? 43.097 30.857 27.082 1.00 47.21 306 CYS X C 1
ATOM 2177 O O . CYS A 1 335 ? 43.669 31.496 26.171 1.00 47.23 306 CYS X O 1
ATOM 2180 N N . GLY A 1 336 ? 43.516 30.772 28.345 1.00 47.66 307 GLY X N 1
ATOM 2181 C CA . GLY A 1 336 ? 44.638 31.481 28.870 1.00 51.76 307 GLY X CA 1
ATOM 2182 C C . GLY A 1 336 ? 45.965 30.740 28.848 1.00 54.06 307 GLY X C 1
ATOM 2183 O O . GLY A 1 336 ? 46.970 31.382 28.985 1.00 55.08 307 GLY X O 1
ATOM 2184 N N . VAL A 1 337 ? 45.998 29.420 28.689 1.00 56.75 308 VAL X N 1
ATOM 2185 C CA . VAL A 1 337 ? 47.306 28.735 28.697 1.00 59.66 308 VAL X CA 1
ATOM 2186 C C . VAL A 1 337 ? 48.278 29.274 27.621 1.00 60.64 308 VAL X C 1
ATOM 2187 O O . VAL A 1 337 ? 49.284 29.920 27.969 1.00 62.25 308 VAL X O 1
ATOM 2191 N N . ALA A 1 338 ? 48.002 29.034 26.333 1.00 60.60 309 ALA X N 1
ATOM 2192 C CA . ALA A 1 338 ? 48.921 29.529 25.296 1.00 60.90 309 ALA X CA 1
ATOM 2193 C C . ALA A 1 338 ? 48.374 30.701 24.487 1.00 60.88 309 ALA X C 1
ATOM 2194 O O . ALA A 1 338 ? 49.137 31.510 23.955 1.00 60.81 309 ALA X O 1
ATOM 2196 N N . CYS A 1 339 ? 47.044 30.818 24.432 1.00 61.05 310 CYS X N 1
ATOM 2197 C CA . CYS A 1 339 ? 46.403 31.761 23.503 1.00 58.65 310 CYS X CA 1
ATOM 2198 C C . CYS A 1 339 ? 46.201 33.216 23.968 1.00 59.07 310 CYS X C 1
ATOM 2199 O O . CYS A 1 339 ? 46.711 34.125 23.291 1.00 58.92 310 CYS X O 1
ATOM 2202 N N . HIS A 1 340 ? 45.481 33.453 25.089 1.00 58.06 311 HIS X N 1
ATOM 2203 C CA . HIS A 1 340 ? 45.198 34.836 25.600 1.00 56.95 311 HIS X CA 1
ATOM 2204 C C . HIS A 1 340 ? 45.931 35.239 26.908 1.00 58.03 311 HIS X C 1
ATOM 2205 O O . HIS A 1 340 ? 45.492 34.861 28.003 1.00 57.56 311 HIS X O 1
ATOM 2212 N N . THR A 1 341 ? 46.994 36.067 26.789 1.00 58.38 312 THR X N 1
ATOM 2213 C CA . THR A 1 341 ? 47.939 36.396 27.884 1.00 57.80 312 THR X CA 1
ATOM 2214 C C . THR A 1 341 ? 47.855 37.858 28.294 1.00 59.37 312 THR X C 1
ATOM 2215 O O . THR A 1 341 ? 47.293 38.686 27.572 1.00 59.24 312 THR X O 1
ATOM 2219 N N . THR A 1 342 ? 48.389 38.191 29.465 1.00 59.82 313 THR X N 1
ATOM 2220 C CA . THR A 1 342 ? 48.322 39.562 29.959 1.00 60.70 313 THR X CA 1
ATOM 2221 C C . THR A 1 342 ? 48.870 40.514 28.916 1.00 62.13 313 THR X C 1
ATOM 2222 O O . THR A 1 342 ? 48.457 41.717 28.835 1.00 61.92 313 THR X O 1
ATOM 2226 N N . THR A 1 343 ? 49.823 39.987 28.135 1.00 62.45 314 THR X N 1
ATOM 2227 C CA . THR A 1 343 ? 50.586 40.799 27.197 1.00 63.00 314 THR X CA 1
ATOM 2228 C C . THR A 1 343 ? 49.965 40.669 25.832 1.00 63.40 314 THR X C 1
ATOM 2229 O O . THR A 1 343 ? 49.750 41.659 25.154 1.00 64.08 314 THR X O 1
ATOM 2233 N N . GLY A 1 344 ? 49.678 39.441 25.432 1.00 64.13 315 GLY X N 1
ATOM 2234 C CA . GLY A 1 344 ? 49.135 39.186 24.109 1.00 66.25 315 GLY X CA 1
ATOM 2235 C C . GLY A 1 344 ? 50.109 38.400 23.261 1.00 67.97 315 GLY X C 1
ATOM 2236 O O . GLY A 1 344 ? 51.192 38.898 22.921 1.00 69.34 315 GLY X O 1
ATOM 2237 N N . SER A 1 345 ? 49.694 37.185 22.923 1.00 68.07 316 SER X N 1
ATOM 2238 C CA . SER A 1 345 ? 50.422 36.212 22.132 1.00 69.03 316 SER X CA 1
ATOM 2239 C C . SER A 1 345 ? 49.904 36.096 20.669 1.00 69.36 316 SER X C 1
ATOM 2240 O O . SER A 1 345 ? 48.728 36.381 20.363 1.00 69.63 316 SER X O 1
ATOM 2243 N N . LYS A 1 346 ? 50.777 35.642 19.778 1.00 69.24 317 LYS X N 1
ATOM 2244 C CA . LYS A 1 346 ? 50.434 35.399 18.378 1.00 69.44 317 LYS X CA 1
ATOM 2245 C C . LYS A 1 346 ? 49.343 34.337 18.214 1.00 69.12 317 LYS X C 1
ATOM 2246 O O . LYS A 1 346 ? 48.510 34.427 17.321 1.00 69.07 317 LYS X O 1
ATOM 2252 N N . ASP A 1 347 ? 49.409 33.295 19.034 1.00 69.02 318 ASP X N 1
ATOM 2253 C CA . ASP A 1 347 ? 48.454 32.200 18.998 1.00 68.88 318 ASP X CA 1
ATOM 2254 C C . ASP A 1 347 ? 47.016 32.674 19.227 1.00 67.64 318 ASP X C 1
ATOM 2255 O O . ASP A 1 347 ? 46.086 32.079 18.717 1.00 67.69 318 ASP X O 1
ATOM 2260 N N . GLY A 1 348 ? 46.836 33.747 19.982 1.00 66.70 319 GLY X N 1
ATOM 2261 C CA . GLY A 1 348 ? 45.504 34.326 20.137 1.00 66.33 319 GLY X CA 1
ATOM 2262 C C . GLY A 1 348 ? 45.320 35.656 19.423 1.00 66.10 319 GLY X C 1
ATOM 2263 O O . GLY A 1 348 ? 44.498 36.489 19.835 1.00 65.51 319 GLY X O 1
ATOM 2264 N N . ASN A 1 349 ? 46.075 35.868 18.344 1.00 65.23 320 ASN X N 1
ATOM 2265 C CA . ASN A 1 349 ? 45.965 37.094 17.559 1.00 64.24 320 ASN X CA 1
ATOM 2266 C C . ASN A 1 349 ? 46.201 38.331 18.416 1.00 63.00 320 ASN X C 1
ATOM 2267 O O . ASN A 1 349 ? 45.651 39.410 18.145 1.00 62.26 320 ASN X O 1
ATOM 2272 N N . PHE A 1 350 ? 46.983 38.159 19.491 1.00 61.71 321 PHE X N 1
ATOM 2273 C CA . PHE A 1 350 ? 47.292 39.257 20.409 1.00 60.53 321 PHE X CA 1
ATOM 2274 C C . PHE A 1 350 ? 46.116 39.803 21.178 1.00 59.21 321 PHE X C 1
ATOM 2275 O O . PHE A 1 350 ? 46.172 40.926 21.677 1.00 59.45 321 PHE X O 1
ATOM 2283 N N . VAL A 1 351 ? 45.049 39.018 21.289 1.00 57.78 322 VAL X N 1
ATOM 2284 C CA . VAL A 1 351 ? 43.933 39.418 22.120 1.00 55.58 322 VAL X CA 1
ATOM 2285 C C . VAL A 1 351 ? 44.340 39.048 23.540 1.00 54.40 322 VAL X C 1
ATOM 2286 O O . VAL A 1 351 ? 44.645 37.899 23.817 1.00 54.36 322 VAL X O 1
ATOM 2290 N N . THR A 1 352 ? 44.403 40.030 24.429 1.00 54.87 323 THR X N 1
ATOM 2291 C CA . THR A 1 352 ? 44.854 39.805 25.814 1.00 54.97 323 THR X CA 1
ATOM 2292 C C . THR A 1 352 ? 43.765 39.150 26.663 1.00 55.62 323 THR X C 1
ATOM 2293 O O . THR A 1 352 ? 42.571 39.284 26.377 1.00 54.99 323 THR X O 1
ATOM 2297 N N . THR A 1 353 ? 44.211 38.474 27.727 1.00 55.10 324 THR X N 1
ATOM 2298 C CA . THR A 1 353 ? 43.372 37.937 28.775 1.00 54.10 324 THR X CA 1
ATOM 2299 C C . THR A 1 353 ? 42.207 38.893 29.040 1.00 54.21 324 THR X C 1
ATOM 2300 O O . THR A 1 353 ? 41.065 38.508 28.814 1.00 54.08 324 THR X O 1
ATOM 2304 N N . ALA A 1 354 ? 42.501 40.113 29.499 1.00 52.20 325 ALA X N 1
ATOM 2305 C CA . ALA A 1 354 ? 41.495 41.139 29.684 1.00 52.55 325 ALA X CA 1
ATOM 2306 C C . ALA A 1 354 ? 40.537 41.229 28.510 1.00 52.50 325 ALA X C 1
ATOM 2307 O O . ALA A 1 354 ? 39.326 41.136 28.703 1.00 53.48 325 ALA X O 1
ATOM 2309 N N . GLN A 1 355 ? 41.065 41.426 27.299 1.00 51.65 326 GLN X N 1
ATOM 2310 C CA . GLN A 1 355 ? 40.247 41.591 26.108 1.00 50.83 326 GLN X CA 1
ATOM 2311 C C . GLN A 1 355 ? 39.352 40.357 25.887 1.00 48.57 326 GLN X C 1
ATOM 2312 O O . GLN A 1 355 ? 38.164 40.521 25.580 1.00 47.22 326 GLN X O 1
ATOM 2318 N N . SER A 1 356 ? 39.910 39.153 26.058 1.00 43.40 327 SER X N 1
ATOM 2319 C CA . SER A 1 356 ? 39.148 37.953 25.837 1.00 42.63 327 SER X CA 1
ATOM 2320 C C . SER A 1 356 ? 37.999 37.790 26.827 1.00 41.32 327 SER X C 1
ATOM 2321 O O . SER A 1 356 ? 37.070 37.002 26.592 1.00 42.11 327 SER X O 1
ATOM 2324 N N . ALA A 1 357 ? 38.118 38.468 27.965 1.00 40.63 328 ALA X N 1
ATOM 2325 C CA . ALA A 1 357 ? 37.110 38.531 28.973 1.00 41.91 328 ALA X CA 1
ATOM 2326 C C . ALA A 1 357 ? 36.173 39.734 28.828 1.00 41.83 328 ALA X C 1
ATOM 2327 O O . ALA A 1 357 ? 35.011 39.652 29.222 1.00 40.92 328 ALA X O 1
ATOM 2329 N N . HIS A 1 358 ? 36.694 40.854 28.325 1.00 41.43 329 HIS X N 1
ATOM 2330 C CA . HIS A 1 358 ? 35.995 42.161 28.360 1.00 41.30 329 HIS X CA 1
ATOM 2331 C C . HIS A 1 358 ? 35.411 42.669 27.039 1.00 41.99 329 HIS X C 1
ATOM 2332 O O . HIS A 1 358 ? 34.633 43.659 27.042 1.00 41.62 329 HIS X O 1
ATOM 2339 N N . GLN A 1 359 ? 35.769 42.075 25.919 1.00 42.31 330 GLN X N 1
ATOM 2340 C CA . GLN A 1 359 ? 35.544 42.788 24.645 1.00 44.87 330 GLN X CA 1
ATOM 2341 C C . GLN A 1 359 ? 34.038 42.949 24.334 1.00 46.01 330 GLN X C 1
ATOM 2342 O O . GLN A 1 359 ? 33.261 41.952 24.459 1.00 45.20 330 GLN X O 1
ATOM 2348 N N . LEU A 1 360 ? 33.611 44.178 23.981 1.00 44.57 331 LEU X N 1
ATOM 2349 C CA . LEU A 1 360 ? 32.199 44.446 23.717 1.00 44.30 331 LEU X CA 1
ATOM 2350 C C . LEU A 1 360 ? 31.924 44.105 22.298 1.00 43.86 331 LEU X C 1
ATOM 2351 O O . LEU A 1 360 ? 32.834 44.064 21.509 1.00 45.47 331 LEU X O 1
ATOM 2356 N N . GLY A 1 361 ? 30.684 43.784 21.963 1.00 43.81 332 GLY X N 1
ATOM 2357 C CA . GLY A 1 361 ? 30.322 43.621 20.581 1.00 42.49 332 GLY X CA 1
ATOM 2358 C C . GLY A 1 361 ? 30.530 42.226 20.081 1.00 42.96 332 GLY X C 1
ATOM 2359 O O . GLY A 1 361 ? 30.422 41.993 18.902 1.00 42.15 332 GLY X O 1
ATOM 2360 N N . VAL A 1 362 ? 30.849 41.290 20.982 1.00 43.37 333 VAL X N 1
ATOM 2361 C CA . VAL A 1 362 ? 31.069 39.891 20.618 1.00 42.12 333 VAL X CA 1
ATOM 2362 C C . VAL A 1 362 ? 30.427 39.030 21.726 1.00 41.40 333 VAL X C 1
ATOM 2363 O O . VAL A 1 362 ? 30.160 39.525 22.805 1.00 42.78 333 VAL X O 1
ATOM 2367 N N . THR A 1 363 ? 30.126 37.770 21.424 1.00 40.57 334 THR X N 1
ATOM 2368 C CA . THR A 1 363 ? 29.568 36.813 22.444 1.00 41.17 334 THR X CA 1
ATOM 2369 C C . THR A 1 363 ? 30.623 35.856 23.007 1.00 40.67 334 THR X C 1
ATOM 2370 O O . THR A 1 363 ? 30.293 34.944 23.755 1.00 40.87 334 THR X O 1
ATOM 2374 N N . THR A 1 364 ? 31.860 36.022 22.574 1.00 40.37 335 THR X N 1
ATOM 2375 C CA . THR A 1 364 ? 32.985 35.160 22.992 1.00 40.52 335 THR X CA 1
ATOM 2376 C C . THR A 1 364 ? 33.499 35.607 24.344 1.00 40.34 335 THR X C 1
ATOM 2377 O O . THR A 1 364 ? 34.102 34.831 25.072 1.00 40.70 335 THR X O 1
ATOM 2381 N N . SER A 1 365 ? 33.286 36.874 24.714 1.00 37.33 336 SER X N 1
ATOM 2382 C CA . SER A 1 365 ? 33.821 37.304 26.005 1.00 35.00 336 SER X CA 1
ATOM 2383 C C . SER A 1 365 ? 32.680 37.320 26.988 1.00 35.44 336 SER X C 1
ATOM 2384 O O . SER A 1 365 ? 31.485 37.470 26.513 1.00 35.65 336 SER X O 1
ATOM 2387 N N . CYS A 1 366 ? 33.020 37.350 28.301 1.00 33.64 337 CYS X N 1
ATOM 2388 C CA . CYS A 1 366 ? 32.085 37.414 29.365 1.00 33.76 337 CYS X CA 1
ATOM 2389 C C . CYS A 1 366 ? 31.242 38.656 29.232 1.00 36.10 337 CYS X C 1
ATOM 2390 O O . CYS A 1 366 ? 30.050 38.550 29.362 1.00 34.91 337 CYS X O 1
ATOM 2393 N N . VAL A 1 367 ? 31.865 39.848 29.099 1.00 35.49 338 VAL X N 1
ATOM 2394 C CA . VAL A 1 367 ? 31.090 41.082 29.160 1.00 35.45 338 VAL X CA 1
ATOM 2395 C C . VAL A 1 367 ? 30.339 41.250 27.877 1.00 35.89 338 VAL X C 1
ATOM 2396 O O . VAL A 1 367 ? 29.166 41.602 27.912 1.00 38.95 338 VAL X O 1
ATOM 2400 N N . GLY A 1 368 ? 30.988 40.929 26.756 1.00 35.15 339 GLY X N 1
ATOM 2401 C CA . GLY A 1 368 ? 30.385 40.906 25.388 1.00 34.53 339 GLY X CA 1
ATOM 2402 C C . GLY A 1 368 ? 29.134 40.024 25.280 1.00 35.07 339 GLY X C 1
ATOM 2403 O O . GLY A 1 368 ? 28.070 40.448 24.712 1.00 35.42 339 GLY X O 1
ATOM 2404 N N . CYS A 1 369 ? 29.222 38.793 25.789 1.00 33.64 340 CYS X N 1
ATOM 2405 C CA . CYS A 1 369 ? 28.016 37.971 25.759 1.00 32.69 340 CYS X CA 1
ATOM 2406 C C . CYS A 1 369 ? 26.954 38.482 26.644 1.00 32.74 340 CYS X C 1
ATOM 2407 O O . CYS A 1 369 ? 25.824 38.536 26.248 1.00 35.20 340 CYS X O 1
ATOM 2410 N N . HIS A 1 370 ? 27.273 38.885 27.880 1.00 34.02 341 HIS X N 1
ATOM 2411 C CA . HIS A 1 370 ? 26.239 39.319 28.763 1.00 33.46 341 HIS X CA 1
ATOM 2412 C C . HIS A 1 370 ? 25.545 40.550 28.245 1.00 34.76 341 HIS X C 1
ATOM 2413 O O . HIS A 1 370 ? 24.294 40.686 28.388 1.00 30.96 341 HIS X O 1
ATOM 2420 N N . THR A 1 371 ? 26.326 41.502 27.705 1.00 35.37 342 THR X N 1
ATOM 2421 C CA . THR A 1 371 ? 25.713 42.776 27.316 1.00 37.05 342 THR X CA 1
ATOM 2422 C C . THR A 1 371 ? 24.970 42.554 25.997 1.00 36.95 342 THR X C 1
ATOM 2423 O O . THR A 1 371 ? 23.954 43.168 25.765 1.00 37.19 342 THR X O 1
ATOM 2427 N N . THR A 1 372 ? 25.459 41.663 25.144 1.00 37.79 343 THR X N 1
ATOM 2428 C CA . THR A 1 372 ? 24.709 41.222 23.971 1.00 37.36 343 THR X CA 1
ATOM 2429 C C . THR A 1 372 ? 23.266 40.734 24.357 1.00 37.47 343 THR X C 1
ATOM 2430 O O . THR A 1 372 ? 22.292 41.195 23.833 1.00 37.70 343 THR X O 1
ATOM 2434 N N . GLN A 1 373 ? 23.162 39.931 25.381 1.00 36.95 344 GLN X N 1
ATOM 2435 C CA . GLN A 1 373 ? 21.898 39.432 25.824 1.00 37.61 344 GLN X CA 1
ATOM 2436 C C . GLN A 1 373 ? 21.019 40.484 26.440 1.00 38.76 344 GLN X C 1
ATOM 2437 O O . GLN A 1 373 ? 19.824 40.482 26.194 1.00 39.89 344 GLN X O 1
ATOM 2443 N N . ALA A 1 374 ? 21.591 41.345 27.281 1.00 37.99 345 ALA X N 1
ATOM 2444 C CA . ALA A 1 374 ? 20.835 42.390 28.007 1.00 37.83 345 ALA X CA 1
ATOM 2445 C C . ALA A 1 374 ? 20.223 43.385 27.023 1.00 36.37 345 ALA X C 1
ATOM 2446 O O . ALA A 1 374 ? 19.145 43.903 27.226 1.00 36.91 345 ALA X O 1
ATOM 2448 N N . ASN A 1 375 ? 20.841 43.532 25.887 1.00 38.49 346 ASN X N 1
ATOM 2449 C CA . ASN A 1 375 ? 20.391 44.449 24.853 1.00 39.57 346 ASN X CA 1
ATOM 2450 C C . ASN A 1 375 ? 19.513 43.836 23.766 1.00 40.66 346 ASN X C 1
ATOM 2451 O O . ASN A 1 375 ? 18.856 44.583 23.074 1.00 41.82 346 ASN X O 1
ATOM 2456 N N . ALA A 1 376 ? 19.540 42.499 23.629 1.00 40.00 347 ALA X N 1
ATOM 2457 C CA . ALA A 1 376 ? 18.731 41.716 22.711 1.00 40.08 347 ALA X CA 1
ATOM 2458 C C . ALA A 1 376 ? 17.409 41.238 23.311 1.00 40.38 347 ALA X C 1
ATOM 2459 O O . ALA A 1 376 ? 16.450 41.106 22.543 1.00 41.22 347 ALA X O 1
ATOM 2461 N N . ARG A 1 377 ? 17.364 40.936 24.631 1.00 37.46 348 ARG X N 1
ATOM 2462 C CA . ARG A 1 377 ? 16.176 40.393 25.212 1.00 35.06 348 ARG X CA 1
ATOM 2463 C C . ARG A 1 377 ? 15.215 41.489 25.514 1.00 35.86 348 ARG X C 1
ATOM 2464 O O . ARG A 1 377 ? 15.610 42.449 26.129 1.00 34.18 348 ARG X O 1
ATOM 2472 N N . LYS A 1 378 ? 13.929 41.287 25.158 1.00 35.13 349 LYS X N 1
ATOM 2473 C CA . LYS A 1 378 ? 12.907 42.326 25.251 1.00 37.08 349 LYS X CA 1
ATOM 2474 C C . LYS A 1 378 ? 12.631 42.688 26.654 1.00 37.43 349 LYS X C 1
ATOM 2475 O O . LYS A 1 378 ? 12.318 43.834 26.952 1.00 38.21 349 LYS X O 1
ATOM 2481 N N . GLU A 1 379 ? 12.787 41.717 27.536 1.00 36.16 350 GLU X N 1
ATOM 2482 C CA . GLU A 1 379 ? 12.616 42.017 28.919 1.00 36.92 350 GLU X CA 1
ATOM 2483 C C . GLU A 1 379 ? 13.790 42.828 29.585 1.00 36.51 350 GLU X C 1
ATOM 2484 O O . GLU A 1 379 ? 13.593 43.385 30.686 1.00 36.34 350 GLU X O 1
ATOM 2490 N N . CYS A 1 380 ? 14.950 42.885 28.927 1.00 33.35 351 CYS X N 1
ATOM 2491 C CA . CYS A 1 380 ? 16.106 43.617 29.496 1.00 32.43 351 CYS X CA 1
ATOM 2492 C C . CYS A 1 380 ? 16.377 44.927 28.774 1.00 31.33 351 CYS X C 1
ATOM 2493 O O . CYS A 1 380 ? 16.956 45.858 29.363 1.00 33.84 351 CYS X O 1
ATOM 2496 N N . ALA A 1 381 ? 16.134 44.869 27.462 1.00 32.21 352 ALA X N 1
ATOM 2497 C CA . ALA A 1 381 ? 16.437 45.868 26.458 1.00 33.03 352 ALA X CA 1
ATOM 2498 C C . ALA A 1 381 ? 15.792 47.232 26.733 1.00 33.77 352 ALA X C 1
ATOM 2499 O O . ALA A 1 381 ? 16.327 48.241 26.279 1.00 36.15 352 ALA X O 1
ATOM 2501 N N . GLY A 1 382 ? 14.694 47.276 27.490 1.00 32.92 353 GLY X N 1
ATOM 2502 C CA . GLY A 1 382 ? 14.054 48.565 27.807 1.00 33.31 353 GLY X CA 1
ATOM 2503 C C . GLY A 1 382 ? 14.982 49.399 28.640 1.00 36.19 353 GLY X C 1
ATOM 2504 O O . GLY A 1 382 ? 15.129 50.606 28.363 1.00 37.15 353 GLY X O 1
ATOM 2505 N N . CYS A 1 383 ? 15.597 48.792 29.692 1.00 35.87 354 CYS X N 1
ATOM 2506 C CA . CYS A 1 383 ? 16.581 49.550 30.411 1.00 36.11 354 CYS X CA 1
ATOM 2507 C C . CYS A 1 383 ? 17.953 49.547 29.770 1.00 35.57 354 CYS X C 1
ATOM 2508 O O . CYS A 1 383 ? 18.712 50.522 29.910 1.00 36.58 354 CYS X O 1
ATOM 2511 N N . HIS A 1 384 ? 18.307 48.465 29.110 1.00 34.62 355 HIS X N 1
ATOM 2512 C CA . HIS A 1 384 ? 19.707 48.363 28.626 1.00 31.81 355 HIS X CA 1
ATOM 2513 C C . HIS A 1 384 ? 19.973 48.979 27.356 1.00 31.86 355 HIS X C 1
ATOM 2514 O O . HIS A 1 384 ? 21.085 49.444 27.155 1.00 33.21 355 HIS X O 1
ATOM 2521 N N . ALA A 1 385 ? 19.035 48.997 26.431 1.00 32.06 356 ALA X N 1
ATOM 2522 C CA . ALA A 1 385 ? 19.398 49.609 25.133 1.00 33.52 356 ALA X CA 1
ATOM 2523 C C . ALA A 1 385 ? 19.867 51.073 25.220 1.00 35.24 356 ALA X C 1
ATOM 2524 O O . ALA A 1 385 ? 20.678 51.489 24.392 1.00 35.02 356 ALA X O 1
ATOM 2526 N N . PRO A 1 386 ? 19.258 51.895 26.095 1.00 34.37 357 PRO X N 1
ATOM 2527 C CA . PRO A 1 386 ? 19.768 53.273 26.026 1.00 35.84 357 PRO X CA 1
ATOM 2528 C C . PRO A 1 386 ? 21.096 53.480 26.754 1.00 38.23 357 PRO X C 1
ATOM 2529 O O . PRO A 1 386 ? 21.580 54.617 26.781 1.00 35.86 357 PRO X O 1
ATOM 2533 N N . MET A 1 387 ? 21.670 52.413 27.349 1.00 39.44 358 MET X N 1
ATOM 2534 C CA . MET A 1 387 ? 22.900 52.591 28.134 1.00 41.43 358 MET X CA 1
ATOM 2535 C C . MET A 1 387 ? 24.069 52.801 27.156 1.00 42.49 358 MET X C 1
ATOM 2536 O O . MET A 1 387 ? 24.008 52.381 25.986 1.00 41.99 358 MET X O 1
ATOM 2541 N N . GLN A 1 388 ? 25.132 53.446 27.616 1.00 45.78 359 GLN X N 1
ATOM 2542 C CA . GLN A 1 388 ? 26.269 53.656 26.717 1.00 49.56 359 GLN X CA 1
ATOM 2543 C C . GLN A 1 388 ? 26.925 52.309 26.320 1.00 50.31 359 GLN X C 1
ATOM 2544 O O . GLN A 1 388 ? 26.970 51.382 27.133 1.00 50.87 359 GLN X O 1
ATOM 2550 N N . LYS A 1 389 ? 27.384 52.188 25.073 1.00 51.90 360 LYS X N 1
ATOM 2551 C CA . LYS A 1 389 ? 27.737 50.872 24.512 1.00 54.27 360 LYS X CA 1
ATOM 2552 C C . LYS A 1 389 ? 29.262 50.661 24.351 1.00 55.07 360 LYS X C 1
ATOM 2553 O O . LYS A 1 389 ? 29.709 49.613 23.876 1.00 54.73 360 LYS X O 1
ATOM 2559 N N . THR A 1 390 ? 30.041 51.693 24.704 1.00 55.69 361 THR X N 1
ATOM 2560 C CA . THR A 1 390 ? 31.438 51.762 24.334 1.00 56.56 361 THR X CA 1
ATOM 2561 C C . THR A 1 390 ? 32.434 51.558 25.495 1.00 56.40 361 THR X C 1
ATOM 2562 O O . THR A 1 390 ? 33.505 51.029 25.246 1.00 56.57 361 THR X O 1
ATOM 2566 N N . ALA A 1 391 ? 32.087 51.971 26.718 1.00 55.22 362 ALA X N 1
ATOM 2567 C CA . ALA A 1 391 ? 32.854 51.667 27.934 1.00 54.98 362 ALA X CA 1
ATOM 2568 C C . ALA A 1 391 ? 32.252 50.582 28.879 1.00 55.97 362 ALA X C 1
ATOM 2569 O O . ALA A 1 391 ? 31.019 50.483 29.020 1.00 54.42 362 ALA X O 1
ATOM 2571 N N . LEU A 1 392 ? 33.148 49.849 29.553 1.00 54.86 363 LEU X N 1
ATOM 2572 C CA . LEU A 1 392 ? 32.845 48.980 30.656 1.00 56.43 363 LEU X CA 1
ATOM 2573 C C . LEU A 1 392 ? 32.464 49.801 31.847 1.00 56.05 363 LEU X C 1
ATOM 2574 O O . LEU A 1 392 ? 33.102 50.772 32.131 1.00 57.36 363 LEU X O 1
ATOM 2579 N N . SER A 1 393 ? 31.431 49.386 32.556 1.00 56.12 364 SER X N 1
ATOM 2580 C CA . SER A 1 393 ? 30.947 50.081 33.748 1.00 55.11 364 SER X CA 1
ATOM 2581 C C . SER A 1 393 ? 31.858 49.812 34.940 1.00 54.81 364 SER X C 1
ATOM 2582 O O . SER A 1 393 ? 32.147 48.658 35.235 1.00 54.55 364 SER X O 1
ATOM 2585 N N . GLN A 1 394 ? 32.274 50.875 35.625 1.00 54.40 365 GLN X N 1
ATOM 2586 C CA . GLN A 1 394 ? 33.087 50.800 36.840 1.00 55.99 365 GLN X CA 1
ATOM 2587 C C . GLN A 1 394 ? 32.390 50.142 38.016 1.00 54.50 365 GLN X C 1
ATOM 2588 O O . GLN A 1 394 ? 32.994 49.816 39.007 1.00 54.84 365 GLN X O 1
ATOM 2594 N N . ASN A 1 395 ? 31.090 49.968 37.908 1.00 53.15 366 ASN X N 1
ATOM 2595 C CA . ASN A 1 395 ? 30.339 49.340 38.947 1.00 50.93 366 ASN X CA 1
ATOM 2596 C C . ASN A 1 395 ? 30.384 47.828 38.794 1.00 47.77 366 ASN X C 1
ATOM 2597 O O . ASN A 1 395 ? 29.955 47.149 39.677 1.00 45.78 366 ASN X O 1
ATOM 2602 N N . SER A 1 396 ? 30.783 47.352 37.629 1.00 45.62 367 SER X N 1
ATOM 2603 C CA . SER A 1 396 ? 30.608 45.956 37.290 1.00 45.76 367 SER X CA 1
ATOM 2604 C C . SER A 1 396 ? 31.808 45.117 37.718 1.00 44.02 367 SER X C 1
ATOM 2605 O O . SER A 1 396 ? 31.646 43.911 37.964 1.00 42.02 367 SER X O 1
ATOM 2608 N N . CYS A 1 397 ? 32.993 45.754 37.832 1.00 40.39 368 CYS X N 1
ATOM 2609 C CA . CYS A 1 397 ? 34.238 45.004 38.078 1.00 39.34 368 CYS X CA 1
ATOM 2610 C C . CYS A 1 397 ? 34.107 43.997 39.189 1.00 38.10 368 CYS X C 1
ATOM 2611 O O . CYS A 1 397 ? 34.530 42.829 39.037 1.00 40.30 368 CYS X O 1
ATOM 2614 N N . ILE A 1 398 ? 33.594 44.440 40.317 1.00 35.58 369 ILE X N 1
ATOM 2615 C CA . ILE A 1 398 ? 33.562 43.629 41.505 1.00 38.10 369 ILE X CA 1
ATOM 2616 C C . ILE A 1 398 ? 32.506 42.494 41.480 1.00 37.90 369 ILE X C 1
ATOM 2617 O O . ILE A 1 398 ? 32.457 41.706 42.424 1.00 38.17 369 ILE X O 1
ATOM 2622 N N . GLN A 1 399 ? 31.674 42.450 40.443 1.00 35.99 370 GLN X N 1
ATOM 2623 C CA . GLN A 1 399 ? 30.674 41.348 40.342 1.00 38.86 370 GLN X CA 1
ATOM 2624 C C . GLN A 1 399 ? 31.317 40.145 39.721 1.00 36.60 370 GLN X C 1
ATOM 2625 O O . GLN A 1 399 ? 30.688 39.070 39.717 1.00 37.79 370 GLN X O 1
ATOM 2631 N N . CYS A 1 400 ? 32.517 40.329 39.131 1.00 36.81 371 CYS X N 1
ATOM 2632 C CA . CYS A 1 400 ? 33.378 39.185 38.628 1.00 36.38 371 CYS X CA 1
ATOM 2633 C C . CYS A 1 400 ? 34.692 38.972 39.375 1.00 36.44 371 CYS X C 1
ATOM 2634 O O . CYS A 1 400 ? 35.085 37.824 39.667 1.00 37.15 371 CYS X O 1
ATOM 2637 N N . HIS A 1 401 ? 35.405 40.084 39.624 1.00 34.01 372 HIS X N 1
ATOM 2638 C CA . HIS A 1 401 ? 36.628 40.076 40.373 1.00 33.48 372 HIS X CA 1
ATOM 2639 C C . HIS A 1 401 ? 36.472 40.029 41.805 1.00 34.83 372 HIS X C 1
ATOM 2640 O O . HIS A 1 401 ? 35.854 40.890 42.378 1.00 34.84 372 HIS X O 1
ATOM 2647 N N . GLU A 1 402 ? 37.103 39.028 42.432 1.00 35.88 373 GLU X N 1
ATOM 2648 C CA . GLU A 1 402 ? 36.976 38.838 43.869 1.00 38.19 373 GLU X CA 1
ATOM 2649 C C . GLU A 1 402 ? 37.909 39.726 44.681 1.00 41.62 373 GLU X C 1
ATOM 2650 O O . GLU A 1 402 ? 39.107 39.825 44.376 1.00 38.74 373 GLU X O 1
ATOM 2656 N N . ALA A 1 403 ? 37.355 40.264 45.778 1.00 44.28 374 ALA X N 1
ATOM 2657 C CA . ALA A 1 403 ? 38.102 40.979 46.802 1.00 48.18 374 ALA X CA 1
ATOM 2658 C C . ALA A 1 403 ? 38.639 39.988 47.854 1.00 49.76 374 ALA X C 1
ATOM 2659 O O . ALA A 1 403 ? 38.233 38.808 47.935 1.00 50.71 374 ALA X O 1
ATOM 2661 N N . GLY A 1 404 ? 39.586 40.455 48.653 1.00 50.43 375 GLY X N 1
ATOM 2662 C CA . GLY A 1 404 ? 39.952 39.716 49.859 1.00 49.85 375 GLY X CA 1
ATOM 2663 C C . GLY A 1 404 ? 40.913 38.596 49.580 1.00 50.49 375 GLY X C 1
ATOM 2664 O O . GLY A 1 404 ? 41.134 37.779 50.464 1.00 52.22 375 GLY X O 1
ATOM 2665 N N . PHE A 1 405 ? 41.477 38.539 48.372 1.00 49.60 376 PHE X N 1
ATOM 2666 C CA . PHE A 1 405 ? 42.685 37.719 48.099 1.00 49.72 376 PHE X CA 1
ATOM 2667 C C . PHE A 1 405 ? 43.955 38.484 48.523 1.00 51.81 376 PHE X C 1
ATOM 2668 O O . PHE A 1 405 ? 43.899 39.702 48.769 1.00 51.43 376 PHE X O 1
ATOM 2676 N N . PRO A 1 406 ? 45.110 37.801 48.603 1.00 53.23 377 PRO X N 1
ATOM 2677 C CA . PRO A 1 406 ? 46.308 38.545 49.063 1.00 54.66 377 PRO X CA 1
ATOM 2678 C C . PRO A 1 406 ? 46.704 39.685 48.105 1.00 57.09 377 PRO X C 1
ATOM 2679 O O . PRO A 1 406 ? 46.470 39.574 46.893 1.00 56.35 377 PRO X O 1
ATOM 2683 N N . THR A 1 407 ? 47.280 40.768 48.659 1.00 59.55 378 THR X N 1
ATOM 2684 C CA . THR A 1 407 ? 47.721 41.942 47.872 1.00 61.51 378 THR X CA 1
ATOM 2685 C C . THR A 1 407 ? 49.235 42.015 47.633 1.00 62.09 378 THR X C 1
ATOM 2686 O O . THR A 1 407 ? 49.718 42.978 47.024 1.00 62.59 378 THR X O 1
ATOM 2690 N N . SER A 1 408 ? 49.992 41.043 48.141 1.00 61.75 379 SER X N 1
ATOM 2691 C CA . SER A 1 408 ? 51.374 40.859 47.700 1.00 61.98 379 SER X CA 1
ATOM 2692 C C . SER A 1 408 ? 51.809 39.456 47.960 1.00 62.07 379 SER X C 1
ATOM 2693 O O . SER A 1 408 ? 51.166 38.702 48.705 1.00 62.07 379 SER X O 1
ATOM 2696 N N . GLY A 1 409 ? 52.924 39.097 47.354 1.00 62.67 380 GLY X N 1
ATOM 2697 C CA . GLY A 1 409 ? 53.456 37.757 47.554 1.00 62.70 380 GLY X CA 1
ATOM 2698 C C . GLY A 1 409 ? 53.262 36.934 46.303 1.00 63.08 380 GLY X C 1
ATOM 2699 O O . GLY A 1 409 ? 52.447 37.267 45.455 1.00 62.32 380 GLY X O 1
ATOM 2700 N N . THR A 1 410 ? 54.027 35.855 46.199 1.00 63.04 381 THR X N 1
ATOM 2701 C CA . THR A 1 410 ? 53.935 34.943 45.087 1.00 63.62 381 THR X CA 1
ATOM 2702 C C . THR A 1 410 ? 53.404 33.630 45.668 1.00 63.49 381 THR X C 1
ATOM 2703 O O . THR A 1 410 ? 53.468 33.390 46.882 1.00 63.73 381 THR X O 1
ATOM 2707 N N . GLN A 1 411 ? 52.782 32.831 44.809 1.00 63.21 382 GLN X N 1
ATOM 2708 C CA . GLN A 1 411 ? 52.088 31.601 45.210 1.00 61.28 382 GLN X CA 1
ATOM 2709 C C . GLN A 1 411 ? 51.949 30.843 43.915 1.00 60.05 382 GLN X C 1
ATOM 2710 O O . GLN A 1 411 ? 51.764 31.440 42.845 1.00 59.21 382 GLN X O 1
ATOM 2716 N N . THR A 1 412 ? 52.131 29.528 43.996 1.00 57.75 383 THR X N 1
ATOM 2717 C CA . THR A 1 412 ? 51.882 28.683 42.874 1.00 55.15 383 THR X CA 1
ATOM 2718 C C . THR A 1 412 ? 50.515 28.063 43.158 1.00 53.71 383 THR X C 1
ATOM 2719 O O . THR A 1 412 ? 50.224 27.652 44.292 1.00 53.24 383 THR X O 1
ATOM 2723 N N . LEU A 1 413 ? 49.631 28.147 42.159 1.00 50.20 384 LEU X N 1
ATOM 2724 C CA . LEU A 1 413 ? 48.281 27.641 42.318 1.00 47.44 384 LEU X CA 1
ATOM 2725 C C . LEU A 1 413 ? 48.101 26.552 41.291 1.00 44.56 384 LEU X C 1
ATOM 2726 O O . LEU A 1 413 ? 48.093 26.793 40.108 1.00 42.93 384 LEU X O 1
ATOM 2731 N N . GLY A 1 414 ? 48.020 25.325 41.741 1.00 43.80 385 GLY X N 1
ATOM 2732 C CA . GLY A 1 414 ? 47.726 24.280 40.772 1.00 44.86 385 GLY X CA 1
ATOM 2733 C C . GLY A 1 414 ? 46.273 24.376 40.310 1.00 44.77 385 GLY X C 1
ATOM 2734 O O . GLY A 1 414 ? 45.466 25.129 40.889 1.00 45.00 385 GLY X O 1
ATOM 2735 N N . LYS A 1 415 ? 45.963 23.650 39.250 1.00 45.65 386 LYS X N 1
ATOM 2736 C CA . LYS A 1 415 ? 44.597 23.557 38.686 1.00 46.33 386 LYS X CA 1
ATOM 2737 C C . LYS A 1 415 ? 43.544 23.157 39.708 1.00 45.93 386 LYS X C 1
ATOM 2738 O O . LYS A 1 415 ? 42.563 23.839 39.876 1.00 44.77 386 LYS X O 1
ATOM 2744 N N . GLU A 1 416 ? 43.767 22.059 40.435 1.00 46.82 387 GLU X N 1
ATOM 2745 C CA . GLU A 1 416 ? 42.797 21.547 41.436 1.00 46.80 387 GLU X CA 1
ATOM 2746 C C . GLU A 1 416 ? 42.562 22.489 42.632 1.00 45.32 387 GLU X C 1
ATOM 2747 O O . GLU A 1 416 ? 41.444 22.645 43.107 1.00 43.13 387 GLU X O 1
ATOM 2753 N N . GLU A 1 417 ? 43.596 23.192 43.080 1.00 42.76 388 GLU X N 1
ATOM 2754 C CA . GLU A 1 417 ? 43.382 24.198 44.115 1.00 42.48 388 GLU X CA 1
ATOM 2755 C C . GLU A 1 417 ? 42.541 25.426 43.599 1.00 39.98 388 GLU X C 1
ATOM 2756 O O . GLU A 1 417 ? 41.670 25.957 44.292 1.00 40.36 388 GLU X O 1
ATOM 2762 N N . ARG A 1 418 ? 42.782 25.842 42.380 1.00 38.67 389 ARG X N 1
ATOM 2763 C CA . ARG A 1 418 ? 41.956 26.916 41.769 1.00 38.22 389 ARG X CA 1
ATOM 2764 C C . ARG A 1 418 ? 40.486 26.472 41.734 1.00 38.35 389 ARG X C 1
ATOM 2765 O O . ARG A 1 418 ? 39.576 27.210 42.145 1.00 39.15 389 ARG X O 1
ATOM 2773 N N . GLU A 1 419 ? 40.244 25.230 41.289 1.00 37.65 390 GLU X N 1
ATOM 2774 C CA . GLU A 1 419 ? 38.894 24.762 41.036 1.00 37.11 390 GLU X CA 1
ATOM 2775 C C . GLU A 1 419 ? 38.194 24.536 42.346 1.00 35.62 390 GLU X C 1
ATOM 2776 O O . GLU A 1 419 ? 36.996 24.751 42.490 1.00 37.08 390 GLU X O 1
ATOM 2782 N N . ALA A 1 420 ? 38.929 24.143 43.351 1.00 34.89 391 ALA X N 1
ATOM 2783 C CA . ALA A 1 420 ? 38.372 24.017 44.703 1.00 34.40 391 ALA X CA 1
ATOM 2784 C C . ALA A 1 420 ? 37.980 25.386 45.340 1.00 35.58 391 ALA X C 1
ATOM 2785 O O . ALA A 1 420 ? 36.912 25.551 45.890 1.00 35.24 391 ALA X O 1
ATOM 2787 N N . THR A 1 421 ? 38.889 26.334 45.305 1.00 36.87 392 THR X N 1
ATOM 2788 C CA . THR A 1 421 ? 38.623 27.682 45.848 1.00 37.31 392 THR X CA 1
ATOM 2789 C C . THR A 1 421 ? 37.399 28.310 45.171 1.00 35.20 392 THR X C 1
ATOM 2790 O O . THR A 1 421 ? 36.488 28.742 45.853 1.00 37.23 392 THR X O 1
ATOM 2794 N N . ALA A 1 422 ? 37.402 28.372 43.851 1.00 32.99 393 ALA X N 1
ATOM 2795 C CA . ALA A 1 422 ? 36.249 28.806 43.087 1.00 33.47 393 ALA X CA 1
ATOM 2796 C C . ALA A 1 422 ? 34.905 28.193 43.493 1.00 35.24 393 ALA X C 1
ATOM 2797 O O . ALA A 1 422 ? 33.941 28.897 43.631 1.00 35.65 393 ALA X O 1
ATOM 2799 N N . ALA A 1 423 ? 34.838 26.881 43.682 1.00 33.86 394 ALA X N 1
ATOM 2800 C CA . ALA A 1 423 ? 33.572 26.260 43.919 1.00 34.49 394 ALA X CA 1
ATOM 2801 C C . ALA A 1 423 ? 33.094 26.716 45.253 1.00 35.03 394 ALA X C 1
ATOM 2802 O O . ALA A 1 423 ? 31.852 26.858 45.521 1.00 32.92 394 ALA X O 1
ATOM 2804 N N . LYS A 1 424 ? 34.070 26.950 46.135 1.00 34.52 395 LYS X N 1
ATOM 2805 C CA . LYS A 1 424 ? 33.731 27.344 47.497 1.00 34.90 395 LYS X CA 1
ATOM 2806 C C . LYS A 1 424 ? 33.277 28.817 47.478 1.00 34.77 395 LYS X C 1
ATOM 2807 O O . LYS A 1 424 ? 32.285 29.166 48.140 1.00 35.11 39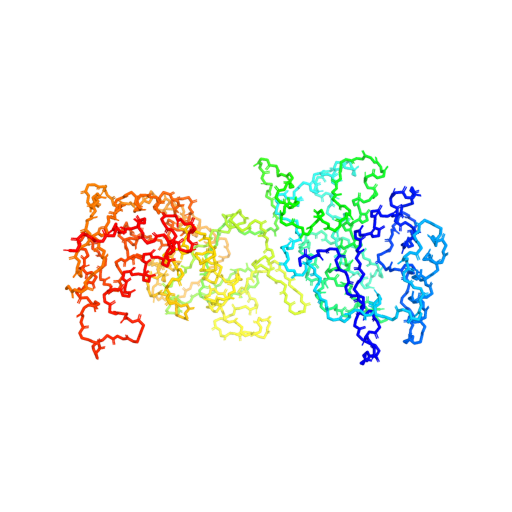5 LYS X O 1
ATOM 2813 N N . ILE A 1 425 ? 33.965 29.649 46.712 1.00 33.18 396 ILE X N 1
ATOM 2814 C CA . ILE A 1 425 ? 33.527 31.101 46.579 1.00 35.02 396 ILE X CA 1
ATOM 2815 C C . ILE A 1 425 ? 32.098 31.206 46.009 1.00 36.27 396 ILE X C 1
ATOM 2816 O O . ILE A 1 425 ? 31.268 31.899 46.574 1.00 39.12 396 ILE X O 1
ATOM 2821 N N . LEU A 1 426 ? 31.804 30.445 44.941 1.00 38.12 397 LEU X N 1
ATOM 2822 C CA . LEU A 1 426 ? 30.525 30.522 44.254 1.00 37.63 397 LEU X CA 1
ATOM 2823 C C . LEU A 1 426 ? 29.404 30.033 45.155 1.00 39.01 397 LEU X C 1
ATOM 2824 O O . LEU A 1 426 ? 28.331 30.668 45.262 1.00 37.00 397 LEU X O 1
ATOM 2829 N N . ALA A 1 427 ? 29.623 28.921 45.869 1.00 37.59 398 ALA X N 1
ATOM 2830 C CA . ALA A 1 427 ? 28.517 28.489 46.727 1.00 38.40 398 ALA X CA 1
ATOM 2831 C C . ALA A 1 427 ? 28.257 29.418 47.890 1.00 37.86 398 ALA X C 1
ATOM 2832 O O . ALA A 1 427 ? 27.172 29.450 48.341 1.00 36.62 398 ALA X O 1
ATOM 2834 N N . ALA A 1 428 ? 29.260 30.118 48.411 1.00 40.02 399 ALA X N 1
ATOM 2835 C CA . ALA A 1 428 ? 29.070 30.944 49.597 1.00 43.97 399 ALA X CA 1
ATOM 2836 C C . ALA A 1 428 ? 28.346 32.247 49.290 1.00 46.81 399 ALA X C 1
ATOM 2837 O O . ALA A 1 428 ? 27.896 32.918 50.195 1.00 46.69 399 ALA X O 1
ATOM 2839 N N . LYS A 1 429 ? 28.209 32.580 48.018 1.00 49.99 400 LYS X N 1
ATOM 2840 C CA . LYS A 1 429 ? 27.436 33.758 47.612 1.00 53.90 400 LYS X CA 1
ATOM 2841 C C . LYS A 1 429 ? 26.057 33.314 47.246 1.00 57.99 400 LYS X C 1
ATOM 2842 O O . LYS A 1 429 ? 25.369 34.063 46.619 1.00 59.56 400 LYS X O 1
ATOM 2848 N N . ASP A 1 430 ? 25.698 32.059 47.477 1.00 61.56 401 ASP X N 1
ATOM 2849 C CA . ASP A 1 430 ? 24.553 31.493 46.779 1.00 65.98 401 ASP X CA 1
ATOM 2850 C C . ASP A 1 430 ? 23.297 32.196 47.414 1.00 67.88 401 ASP X C 1
ATOM 2851 O O . ASP A 1 430 ? 22.586 31.614 48.264 1.00 68.46 401 ASP X O 1
ATOM 2856 N N . GLU A 1 431 ? 23.075 33.449 46.959 1.00 69.70 402 GLU X N 1
ATOM 2857 C CA . GLU A 1 431 ? 22.379 34.536 47.668 1.00 70.71 402 GLU X CA 1
ATOM 2858 C C . GLU A 1 431 ? 20.948 34.717 47.215 1.00 70.51 402 GLU X C 1
ATOM 2859 O O . GLU A 1 431 ? 20.665 34.697 46.011 1.00 70.90 402 GLU X O 1
ATOM 2865 N N . LYS A 1 432 ? 20.061 34.889 48.198 1.00 69.78 403 LYS X N 1
ATOM 2866 C CA . LYS A 1 432 ? 18.709 35.413 47.995 1.00 69.00 403 LYS X CA 1
ATOM 2867 C C . LYS A 1 432 ? 18.826 36.823 47.404 1.00 68.22 403 LYS X C 1
ATOM 2868 O O . LYS A 1 432 ? 19.340 37.720 48.063 1.00 68.78 403 LYS X O 1
ATOM 2870 N N . PRO A 1 433 ? 18.411 37.026 46.141 1.00 67.36 404 PRO X N 1
ATOM 2871 C CA . PRO A 1 433 ? 18.515 38.432 45.726 1.00 66.25 404 PRO X CA 1
ATOM 2872 C C . PRO A 1 433 ? 17.395 39.323 46.326 1.00 64.53 404 PRO X C 1
ATOM 2873 O O . PRO A 1 433 ? 16.367 38.821 46.811 1.00 64.25 404 PRO X O 1
ATOM 2877 N N . LYS A 1 434 ? 17.635 40.626 46.273 1.00 62.39 405 LYS X N 1
ATOM 2878 C CA . LYS A 1 434 ? 16.829 41.620 46.945 1.00 60.46 405 LYS X CA 1
ATOM 2879 C C . LYS A 1 434 ? 16.206 42.626 45.992 1.00 58.32 405 LYS X C 1
ATOM 2880 O O . LYS A 1 434 ? 16.791 43.012 44.961 1.00 56.90 405 LYS X O 1
ATOM 2886 N N . THR A 1 435 ? 14.989 43.006 46.360 1.00 54.85 406 THR X N 1
ATOM 2887 C CA . THR A 1 435 ? 14.185 43.976 45.650 1.00 51.79 406 THR X CA 1
ATOM 2888 C C . THR A 1 435 ? 13.676 44.976 46.686 1.00 47.96 406 THR X C 1
ATOM 2889 O O . THR A 1 435 ? 13.808 44.760 47.876 1.00 48.42 406 THR X O 1
ATOM 2893 N N . VAL A 1 436 ? 13.157 46.105 46.234 1.00 44.71 407 VAL X N 1
ATOM 2894 C CA . VAL A 1 436 ? 12.730 47.133 47.118 1.00 40.00 407 VAL X CA 1
ATOM 2895 C C . VAL A 1 436 ? 11.299 46.801 47.592 1.00 42.11 407 VAL X C 1
ATOM 2896 O O . VAL A 1 436 ? 10.471 46.566 46.754 1.00 38.97 407 VAL X O 1
ATOM 2900 N N . PRO A 1 437 ? 11.023 46.784 48.933 1.00 43.44 408 PRO X N 1
ATOM 2901 C CA . PRO A 1 437 ? 9.671 46.683 49.444 1.00 45.66 408 PRO X CA 1
ATOM 2902 C C . PRO A 1 437 ? 8.711 47.585 48.716 1.00 47.07 408 PRO X C 1
ATOM 2903 O O . PRO A 1 437 ? 8.984 48.768 48.542 1.00 47.98 408 PRO X O 1
ATOM 2907 N N . LEU A 1 438 ? 7.565 47.040 48.330 1.00 47.82 409 LEU X N 1
ATOM 2908 C CA . LEU A 1 438 ? 6.615 47.763 47.491 1.00 48.08 409 LEU X CA 1
ATOM 2909 C C . LEU A 1 438 ? 6.099 48.952 48.154 1.00 48.27 409 LEU X C 1
ATOM 2910 O O . LEU A 1 438 ? 5.676 49.839 47.486 1.00 49.30 409 LEU X O 1
ATOM 2915 N N . GLU A 1 439 ? 6.118 48.995 49.474 1.00 49.69 410 GLU X N 1
ATOM 2916 C CA . GLU A 1 439 ? 5.601 50.165 50.168 1.00 51.03 410 GLU X CA 1
ATOM 2917 C C . GLU A 1 439 ? 6.448 51.429 49.938 1.00 50.65 410 GLU X C 1
ATOM 2918 O O . GLU A 1 439 ? 5.954 52.567 50.060 1.00 50.31 410 GLU X O 1
ATOM 2924 N N . ASN A 1 440 ? 7.709 51.197 49.553 1.00 50.24 411 ASN X N 1
ATOM 2925 C CA . ASN A 1 440 ? 8.705 52.223 49.176 1.00 48.65 411 ASN X CA 1
ATOM 2926 C C . ASN A 1 440 ? 8.730 52.598 47.713 1.00 46.80 411 ASN X C 1
ATOM 2927 O O . ASN A 1 440 ? 9.584 53.415 47.272 1.00 45.97 411 ASN X O 1
ATOM 2932 N N . VAL A 1 441 ? 7.786 52.059 46.949 1.00 43.67 412 VAL X N 1
ATOM 2933 C CA . VAL A 1 441 ? 7.768 52.301 45.520 1.00 40.35 412 VAL X CA 1
ATOM 2934 C C . VAL A 1 441 ? 6.413 52.934 45.268 1.00 41.80 412 VAL X C 1
ATOM 2935 O O . VAL A 1 441 ? 5.389 52.250 45.345 1.00 40.98 412 VAL X O 1
ATOM 2939 N N . PRO A 1 442 ? 6.376 54.250 44.988 1.00 41.53 413 PRO X N 1
ATOM 2940 C CA . PRO A 1 442 ? 5.093 54.864 44.714 1.00 42.18 413 PRO X CA 1
ATOM 2941 C C . PRO A 1 442 ? 4.168 54.079 43.740 1.00 43.07 413 PRO X C 1
ATOM 2942 O O . PRO A 1 442 ? 4.584 53.561 42.687 1.00 40.96 413 PRO X O 1
ATOM 2946 N N . GLU A 1 443 ? 2.877 54.006 44.082 1.00 43.58 414 GLU X N 1
ATOM 2947 C CA . GLU A 1 443 ? 1.972 53.150 43.314 1.00 42.79 414 GLU X CA 1
ATOM 2948 C C . GLU A 1 443 ? 1.671 53.680 41.930 1.00 42.39 414 GLU X C 1
ATOM 2949 O O . GLU A 1 443 ? 1.897 53.020 40.882 1.00 39.34 414 GLU X O 1
ATOM 2955 N N . LYS A 1 444 ? 1.122 54.892 41.866 1.00 43.98 415 LYS X N 1
ATOM 2956 C CA . LYS A 1 444 ? 0.755 55.408 40.568 1.00 45.97 415 LYS X CA 1
ATOM 2957 C C . LYS A 1 444 ? 0.900 56.929 40.567 1.00 46.19 415 LYS X C 1
ATOM 2958 O O . LYS A 1 444 ? 0.777 57.561 41.592 1.00 45.82 415 LYS X O 1
ATOM 2964 N N . LEU A 1 445 ? 1.241 57.510 39.426 1.00 45.61 416 LEU X N 1
ATOM 2965 C CA . LEU A 1 445 ? 1.706 58.880 39.452 1.00 44.32 416 LEU X CA 1
ATOM 2966 C C . LEU A 1 445 ? 0.957 59.540 38.337 1.00 46.26 416 LEU X C 1
ATOM 2967 O O . LEU A 1 445 ? 0.615 58.911 37.365 1.00 46.27 416 LEU X O 1
ATOM 2972 N N . THR A 1 446 ? 0.721 60.826 38.475 1.00 48.26 417 THR X N 1
ATOM 2973 C CA . THR A 1 446 ? 0.079 61.578 37.424 1.00 49.81 417 THR X CA 1
ATOM 2974 C C . THR A 1 446 ? 1.077 62.639 37.102 1.00 49.18 417 THR X C 1
ATOM 2975 O O . THR A 1 446 ? 1.500 63.357 37.980 1.00 51.20 417 THR X O 1
ATOM 2979 N N . LEU A 1 447 ? 1.512 62.718 35.860 1.00 48.54 418 LEU X N 1
ATOM 2980 C CA . LEU A 1 447 ? 2.607 63.601 35.543 1.00 49.43 418 LEU X CA 1
ATOM 2981 C C . LEU A 1 447 ? 2.129 64.879 34.846 1.00 48.76 418 LEU X C 1
ATOM 2982 O O . LEU A 1 447 ? 1.639 64.815 33.770 1.00 48.44 418 LEU X O 1
ATOM 2987 N N . ASN A 1 448 ? 2.312 66.034 35.450 1.00 52.65 419 ASN X N 1
ATOM 2988 C CA . ASN A 1 448 ? 1.758 67.312 34.904 1.00 55.19 419 ASN X CA 1
ATOM 2989 C C . ASN A 1 448 ? 2.831 68.418 34.871 1.00 56.40 419 ASN X C 1
ATOM 2990 O O . ASN A 1 448 ? 2.593 69.534 35.392 1.00 55.96 419 ASN X O 1
ATOM 2995 N N . TYR A 1 449 ? 3.998 68.112 34.267 1.00 56.45 420 TYR X N 1
ATOM 2996 C CA . TYR A 1 449 ? 5.124 69.066 34.266 1.00 57.82 420 TYR X CA 1
ATOM 2997 C C . TYR A 1 449 ? 4.938 70.140 33.239 1.00 60.57 420 TYR X C 1
ATOM 2998 O O . TYR A 1 449 ? 5.522 71.195 33.377 1.00 61.84 420 TYR X O 1
ATOM 3007 N N . MET A 1 450 ? 4.156 69.884 32.187 1.00 62.23 421 MET X N 1
ATOM 3008 C CA . MET A 1 450 ? 4.103 70.834 31.046 1.00 63.30 421 MET X CA 1
ATOM 3009 C C . MET A 1 450 ? 2.700 71.389 30.716 1.00 63.22 421 MET X C 1
ATOM 3010 O O . MET A 1 450 ? 1.815 70.639 30.305 1.00 63.64 421 MET X O 1
ATOM 3015 N N . LYS A 1 453 ? 1.346 76.302 28.951 1.00 77.80 424 LYS X N 1
ATOM 3016 C CA . LYS A 1 453 ? 0.156 76.245 28.090 1.00 78.36 424 LYS X CA 1
ATOM 3017 C C . LYS A 1 453 ? 0.383 76.709 26.603 1.00 77.42 424 LYS X C 1
ATOM 3018 O O . LYS A 1 453 ? 1.468 77.208 26.246 1.00 76.75 424 LYS X O 1
ATOM 3024 N N . GLY A 1 454 ? -0.653 76.547 25.761 1.00 75.83 425 GLY X N 1
ATOM 3025 C CA . GLY A 1 454 ? -0.460 76.124 24.361 1.00 73.69 425 GLY X CA 1
ATOM 3026 C C . GLY A 1 454 ? -0.228 74.586 24.353 1.00 72.42 425 GLY X C 1
ATOM 3027 O O . GLY A 1 454 ? 0.176 73.999 23.333 1.00 71.95 425 GLY X O 1
ATOM 3028 N N . ASP A 1 455 ? -0.457 73.952 25.513 1.00 70.33 426 ASP X N 1
ATOM 3029 C CA . ASP A 1 455 ? -0.455 72.498 25.672 1.00 69.22 426 ASP X CA 1
ATOM 3030 C C . ASP A 1 455 ? -1.626 71.882 24.873 1.00 67.53 426 ASP X C 1
ATOM 3031 O O . ASP A 1 455 ? -2.540 72.610 24.434 1.00 66.22 426 ASP X O 1
ATOM 3036 N N . GLU A 1 456 ? -1.604 70.541 24.721 1.00 65.19 427 GLU X N 1
ATOM 3037 C CA . GLU A 1 456 ? -2.647 69.796 23.977 1.00 63.01 427 GLU X CA 1
ATOM 3038 C C . GLU A 1 456 ? -3.131 68.519 24.667 1.00 60.57 427 GLU X C 1
ATOM 3039 O O . GLU A 1 456 ? -4.057 67.846 24.168 1.00 60.35 427 GLU X O 1
ATOM 3045 N N . TRP A 1 457 ? -2.518 68.157 25.803 1.00 57.19 428 TRP X N 1
ATOM 3046 C CA . TRP A 1 457 ? -2.804 66.855 26.410 1.00 53.39 428 TRP X CA 1
ATOM 3047 C C . TRP A 1 457 ? -3.017 66.949 27.898 1.00 52.30 428 TRP X C 1
ATOM 3048 O O . TRP A 1 457 ? -2.508 67.826 28.546 1.00 51.95 428 TRP X O 1
ATOM 3059 N N . GLN A 1 458 ? -3.852 66.094 28.437 1.00 51.87 429 GLN X N 1
ATOM 3060 C CA . GLN A 1 458 ? -3.953 65.998 29.864 1.00 52.07 429 GLN X CA 1
ATOM 3061 C C . GLN A 1 458 ? -2.647 65.425 30.460 1.00 50.96 429 GLN X C 1
ATOM 3062 O O . GLN A 1 458 ? -1.705 65.094 29.710 1.00 51.16 429 GLN X O 1
ATOM 3068 N N . ALA A 1 459 ? -2.573 65.377 31.787 1.00 49.16 430 ALA X N 1
ATOM 3069 C CA . ALA A 1 459 ? -1.493 64.688 32.502 1.00 49.01 430 ALA X CA 1
ATOM 3070 C C . ALA A 1 459 ? -1.439 63.197 32.171 1.00 49.19 430 ALA X C 1
ATOM 3071 O O . ALA A 1 459 ? -2.458 62.507 32.079 1.00 49.49 430 ALA X O 1
ATOM 3073 N N . ALA A 1 460 ? -0.236 62.692 32.019 1.00 50.32 431 ALA X N 1
ATOM 3074 C CA . ALA A 1 460 ? -0.018 61.272 31.757 1.00 48.57 431 ALA X CA 1
ATOM 3075 C C . ALA A 1 460 ? -0.251 60.530 33.029 1.00 47.93 431 ALA X C 1
ATOM 3076 O O . ALA A 1 460 ? 0.144 60.983 34.102 1.00 45.13 431 ALA X O 1
ATOM 3078 N N . GLU A 1 461 ? -1.004 59.436 32.930 1.00 48.15 432 GLU X N 1
ATOM 3079 C CA . GLU A 1 461 ? -1.137 58.504 34.034 1.00 49.70 432 GLU X CA 1
ATOM 3080 C C . GLU A 1 461 ? -0.004 57.535 33.828 1.00 48.02 432 GLU X C 1
ATOM 3081 O O . GLU A 1 461 ? 0.333 57.181 32.648 1.00 50.32 432 GLU X O 1
ATOM 3087 N N . PHE A 1 462 ? 0.597 57.112 34.934 1.00 45.11 433 PHE X N 1
ATOM 3088 C CA . PHE A 1 462 ? 1.883 56.347 34.874 1.00 41.04 433 PHE X CA 1
ATOM 3089 C C . PHE A 1 462 ? 1.786 55.343 36.032 1.00 39.26 433 PHE X C 1
ATOM 3090 O O . PHE A 1 462 ? 1.860 55.714 37.211 1.00 38.52 433 PHE X O 1
ATOM 3098 N N . PRO A 1 463 ? 1.545 54.049 35.696 1.00 37.69 434 PRO X N 1
ATOM 3099 C CA . PRO A 1 463 ? 1.526 52.935 36.675 1.00 36.03 434 PRO X CA 1
ATOM 3100 C C . PRO A 1 463 ? 2.893 52.441 37.190 1.00 37.21 434 PRO X C 1
ATOM 3101 O O . PRO A 1 463 ? 3.281 51.280 37.027 1.00 37.24 434 PRO X O 1
ATOM 3105 N N . HIS A 1 464 ? 3.519 53.320 37.970 1.00 37.31 435 HIS X N 1
ATOM 3106 C CA . HIS A 1 464 ? 4.892 53.246 38.420 1.00 35.86 435 HIS X CA 1
ATOM 3107 C C . HIS A 1 464 ? 5.177 51.920 39.164 1.00 36.14 435 HIS X C 1
ATOM 3108 O O . HIS A 1 464 ? 6.050 51.184 38.777 1.00 36.87 435 HIS X O 1
ATOM 3115 N N . ARG A 1 465 ? 4.484 51.595 40.239 1.00 37.41 436 ARG X N 1
ATOM 3116 C CA . ARG A 1 465 ? 4.806 50.336 40.944 1.00 38.22 436 ARG X CA 1
ATOM 3117 C C . ARG A 1 465 ? 4.577 49.034 40.116 1.00 38.14 436 ARG X C 1
ATOM 3118 O O . ARG A 1 465 ? 5.308 48.030 40.198 1.00 40.75 436 ARG X O 1
ATOM 3126 N N . LYS A 1 466 ? 3.546 49.050 39.312 1.00 38.29 437 LYS X N 1
ATOM 3127 C CA . LYS A 1 466 ? 3.191 47.885 38.555 1.00 37.75 437 LYS X CA 1
ATOM 3128 C C . LYS A 1 466 ? 4.230 47.683 37.468 1.00 36.97 437 LYS X C 1
ATOM 3129 O O . LYS A 1 466 ? 4.587 46.551 37.133 1.00 35.98 437 LYS X O 1
ATOM 3135 N N . ILE A 1 467 ? 4.745 48.775 36.911 1.00 34.29 438 ILE X N 1
ATOM 3136 C CA . ILE A 1 467 ? 5.847 48.665 35.923 1.00 34.88 438 ILE X CA 1
ATOM 3137 C C . ILE A 1 467 ? 7.144 48.155 36.617 1.00 35.03 438 ILE X C 1
ATOM 3138 O O . ILE A 1 467 ? 7.740 47.192 36.152 1.00 36.11 438 ILE X O 1
ATOM 3143 N N . TYR A 1 468 ? 7.527 48.751 37.732 1.00 34.90 439 TYR X N 1
ATOM 3144 C CA . TYR A 1 468 ? 8.693 48.303 38.505 1.00 34.09 439 TYR X CA 1
ATOM 3145 C C . TYR A 1 468 ? 8.533 46.763 38.804 1.00 35.68 439 TYR X C 1
ATOM 3146 O O . TYR A 1 468 ? 9.424 45.987 38.602 1.00 34.68 439 TYR X O 1
ATOM 3155 N N . GLN A 1 469 ? 7.365 46.351 39.275 1.00 37.22 440 GLN X N 1
ATOM 3156 C CA . GLN A 1 469 ? 7.081 44.915 39.531 1.00 38.71 440 GLN X CA 1
ATOM 3157 C C . GLN A 1 469 ? 7.232 44.006 38.337 1.00 37.16 440 GLN X C 1
ATOM 3158 O O . GLN A 1 469 ? 7.782 42.939 38.476 1.00 38.61 440 GLN X O 1
ATOM 3164 N N . LYS A 1 470 ? 6.707 44.400 37.183 1.00 36.44 441 LYS X N 1
ATOM 3165 C CA . LYS A 1 470 ? 6.803 43.624 35.958 1.00 35.62 441 LYS X CA 1
ATOM 3166 C C . LYS A 1 470 ? 8.268 43.538 35.518 1.00 35.85 441 LYS X C 1
ATOM 3167 O O . LYS A 1 470 ? 8.805 42.474 35.105 1.00 34.48 441 LYS X O 1
ATOM 3173 N N . LEU A 1 471 ? 8.971 44.662 35.589 1.00 32.89 442 LEU X N 1
ATOM 3174 C CA . LEU A 1 471 ? 10.355 44.621 35.134 1.00 30.74 442 LEU X CA 1
ATOM 3175 C C . LEU A 1 471 ? 11.189 43.683 36.009 1.00 31.46 442 LEU X C 1
ATOM 3176 O O . LEU A 1 471 ? 12.033 42.951 35.514 1.00 30.49 442 LEU X O 1
ATOM 3181 N N . VAL A 1 472 ? 10.959 43.761 37.320 1.00 33.72 443 VAL X N 1
ATOM 3182 C CA . VAL A 1 472 ? 11.651 42.965 38.330 1.00 36.18 443 VAL X CA 1
ATOM 3183 C C . VAL A 1 472 ? 11.291 41.475 38.248 1.00 37.87 443 VAL X C 1
ATOM 3184 O O . VAL A 1 472 ? 12.162 40.589 38.390 1.00 38.78 443 VAL X O 1
ATOM 3188 N N . GLU A 1 473 ? 10.035 41.188 37.979 1.00 37.36 444 GLU X N 1
ATOM 3189 C CA . GLU A 1 473 ? 9.618 39.805 38.019 1.00 40.94 444 GLU X CA 1
ATOM 3190 C C . GLU A 1 473 ? 10.182 39.110 36.786 1.00 41.50 444 GLU X C 1
ATOM 3191 O O . GLU A 1 473 ? 10.584 37.914 36.854 1.00 43.57 444 GLU X O 1
ATOM 3197 N N . GLU A 1 474 ? 10.233 39.812 35.656 1.00 40.79 445 GLU X N 1
ATOM 3198 C CA . GLU A 1 474 ? 10.889 39.225 34.521 1.00 41.97 445 GLU X CA 1
ATOM 3199 C C . GLU A 1 474 ? 12.414 39.098 34.615 1.00 41.87 445 GLU X C 1
ATOM 3200 O O . GLU A 1 474 ? 12.944 38.074 34.204 1.00 41.20 445 GLU X O 1
ATOM 3206 N N . ALA A 1 475 ? 13.113 40.103 35.172 1.00 41.84 446 ALA X N 1
ATOM 3207 C CA . ALA A 1 475 ? 14.592 40.032 35.369 1.00 40.11 446 ALA X CA 1
ATOM 3208 C C . ALA A 1 475 ? 14.972 38.955 36.385 1.00 39.28 446 ALA X C 1
ATOM 3209 O O . ALA A 1 475 ? 16.054 38.330 36.287 1.00 37.97 446 ALA X O 1
ATOM 3211 N N . ALA A 1 476 ? 14.088 38.749 37.374 1.00 37.33 447 ALA X N 1
ATOM 3212 C CA . ALA A 1 476 ? 14.304 37.768 38.396 1.00 36.33 447 ALA X CA 1
ATOM 3213 C C . ALA A 1 476 ? 14.412 36.341 37.857 1.00 37.13 447 ALA X C 1
ATOM 3214 O O . ALA A 1 476 ? 14.987 35.481 38.521 1.00 36.76 447 ALA X O 1
ATOM 3216 N N . LYS A 1 477 ? 13.974 36.130 36.627 1.00 36.17 448 LYS X N 1
ATOM 3217 C CA . LYS A 1 477 ? 14.162 34.847 35.949 1.00 38.35 448 LYS X CA 1
ATOM 3218 C C . LYS A 1 477 ? 15.568 34.613 35.427 1.00 38.74 448 LYS X C 1
ATOM 3219 O O . LYS A 1 477 ? 15.904 33.452 35.107 1.00 38.34 448 LYS X O 1
ATOM 3225 N N . SER A 1 478 ? 16.416 35.663 35.448 1.00 33.82 449 SER X N 1
ATOM 3226 C CA . SER A 1 478 ? 17.697 35.595 34.795 1.00 33.87 449 SER X CA 1
ATOM 3227 C C . SER A 1 478 ? 18.735 35.543 35.880 1.00 33.50 449 SER X C 1
ATOM 3228 O O . SER A 1 478 ? 18.881 36.484 36.567 1.00 36.58 449 SER X O 1
ATOM 3231 N N . PRO A 1 479 ? 19.415 34.408 36.114 1.00 32.47 450 PRO X N 1
ATOM 3232 C CA . PRO A 1 479 ? 20.489 34.442 37.052 1.00 31.82 450 PRO X CA 1
ATOM 3233 C C . PRO A 1 479 ? 21.537 35.616 36.776 1.00 30.89 450 PRO X C 1
ATOM 3234 O O . PRO A 1 479 ? 22.088 36.077 37.721 1.00 32.56 450 PRO X O 1
ATOM 3238 N N . MET A 1 480 ? 21.808 35.950 35.524 1.00 30.05 451 MET X N 1
ATOM 3239 C CA . MET A 1 480 ? 22.725 37.036 35.105 1.00 31.84 451 MET X CA 1
ATOM 3240 C C . MET A 1 480 ? 22.265 38.374 35.612 1.00 31.69 451 MET X C 1
ATOM 3241 O O . MET A 1 480 ? 23.039 39.096 36.190 1.00 33.77 451 MET X O 1
ATOM 3246 N N . ALA A 1 481 ? 20.994 38.716 35.377 1.00 32.24 452 ALA X N 1
ATOM 3247 C CA . ALA A 1 481 ? 20.374 39.917 35.978 1.00 31.61 452 ALA X CA 1
ATOM 3248 C C . ALA A 1 481 ? 20.453 39.947 37.512 1.00 34.42 452 ALA X C 1
ATOM 3249 O O . ALA A 1 481 ? 20.895 40.961 38.198 1.00 34.20 452 ALA X O 1
ATOM 3251 N N . ASN A 1 482 ? 20.065 38.853 38.141 1.00 32.92 453 ASN X N 1
ATOM 3252 C CA . ASN A 1 482 ? 20.102 38.820 39.602 1.00 33.23 453 ASN X CA 1
ATOM 3253 C C . ASN A 1 482 ? 21.480 38.974 40.147 1.00 33.44 453 ASN X C 1
ATOM 3254 O O . ASN A 1 482 ? 21.638 39.494 41.249 1.00 35.72 453 ASN X O 1
ATOM 3259 N N . HIS A 1 483 ? 22.462 38.416 39.464 1.00 32.47 454 HIS X N 1
ATOM 3260 C CA . HIS A 1 483 ? 23.860 38.560 39.934 1.00 32.60 454 HIS X CA 1
ATOM 3261 C C . HIS A 1 483 ? 24.385 39.981 39.715 1.00 30.27 454 HIS X C 1
ATOM 3262 O O . HIS A 1 483 ? 24.912 40.580 40.636 1.00 32.60 454 HIS X O 1
ATOM 3269 N N . PHE A 1 484 ? 24.259 40.484 38.515 1.00 32.09 455 PHE X N 1
ATOM 3270 C CA . PHE A 1 484 ? 24.925 41.766 38.141 1.00 33.02 455 PHE X CA 1
ATOM 3271 C C . PHE A 1 484 ? 24.196 43.010 38.597 1.00 35.07 455 PHE X C 1
ATOM 3272 O O . PHE A 1 484 ? 24.812 44.099 38.720 1.00 35.08 455 PHE X O 1
ATOM 3280 N N . HIS A 1 485 ? 22.875 42.898 38.765 1.00 33.77 456 HIS X N 1
ATOM 3281 C CA . HIS A 1 485 ? 22.130 43.927 39.543 1.00 36.32 456 HIS X CA 1
ATOM 3282 C C . HIS A 1 485 ? 22.601 44.192 40.938 1.00 39.08 456 HIS X C 1
ATOM 3283 O O . HIS A 1 485 ? 22.743 45.330 41.347 1.00 42.62 456 HIS X O 1
ATOM 3290 N N . GLY A 1 486 ? 22.927 43.206 41.710 1.00 41.10 457 GLY X N 1
ATOM 3291 C CA . GLY A 1 486 ? 23.774 43.563 42.877 1.00 41.85 457 GLY X CA 1
ATOM 3292 C C . GLY A 1 486 ? 22.689 44.004 43.803 1.00 46.03 457 GLY X C 1
ATOM 3293 O O . GLY A 1 486 ? 21.683 43.245 44.078 1.00 46.26 457 GLY X O 1
ATOM 3294 N N . ASP A 1 487 ? 22.763 45.300 44.103 1.00 44.56 458 ASP X N 1
ATOM 3295 C CA . ASP A 1 487 ? 21.859 45.998 45.001 1.00 43.35 458 ASP X CA 1
ATOM 3296 C C . ASP A 1 487 ? 20.383 46.136 44.560 1.00 40.23 458 ASP X C 1
ATOM 3297 O O . ASP A 1 487 ? 20.099 46.296 43.374 1.00 36.27 458 ASP X O 1
ATOM 3302 N N . ALA A 1 488 ? 19.457 46.089 45.525 1.00 38.10 459 ALA X N 1
ATOM 3303 C CA . ALA A 1 488 ? 18.015 46.256 45.255 1.00 38.56 459 ALA X CA 1
ATOM 3304 C C . ALA A 1 488 ? 17.695 47.577 44.512 1.00 38.72 459 ALA X C 1
ATOM 3305 O O . ALA A 1 488 ? 16.799 47.626 43.641 1.00 41.29 459 ALA X O 1
ATOM 3307 N N . LEU A 1 489 ? 18.461 48.645 44.793 1.00 38.29 460 LEU X N 1
ATOM 3308 C CA . LEU A 1 489 ? 18.254 49.959 44.140 1.00 37.47 460 LEU X CA 1
ATOM 3309 C C . LEU A 1 489 ? 18.728 49.964 42.718 1.00 37.79 460 LEU X C 1
ATOM 3310 O O . LEU A 1 489 ? 18.367 50.873 41.956 1.00 36.47 460 LEU X O 1
ATOM 3315 N N . THR A 1 490 ? 19.541 48.987 42.292 1.00 36.60 461 THR X N 1
ATOM 3316 C CA . THR A 1 490 ? 20.019 49.127 40.889 1.00 37.98 461 THR X CA 1
ATOM 3317 C C . THR A 1 490 ? 19.009 49.253 39.742 1.00 38.50 461 THR X C 1
ATOM 3318 O O . THR A 1 490 ? 19.084 50.145 38.835 1.00 35.52 461 THR X O 1
ATOM 3322 N N . MET A 1 491 ? 18.022 48.354 39.782 1.00 36.29 462 MET X N 1
ATOM 3323 C CA . MET A 1 491 ? 16.992 48.394 38.753 1.00 35.82 462 MET X CA 1
ATOM 3324 C C . MET A 1 491 ? 16.263 49.724 38.685 1.00 35.24 462 MET X C 1
ATOM 3325 O O . MET A 1 491 ? 15.832 50.171 37.625 1.00 38.18 462 MET X O 1
ATOM 3330 N N . CYS A 1 492 ? 16.121 50.351 39.822 1.00 34.81 463 CYS X N 1
ATOM 3331 C CA . CYS A 1 492 ? 15.517 51.670 39.887 1.00 34.65 463 CYS X CA 1
ATOM 3332 C C . CYS A 1 492 ? 16.255 52.600 38.909 1.00 35.00 463 CYS X C 1
ATOM 3333 O O . CYS A 1 492 ? 15.608 53.423 38.261 1.00 36.04 463 CYS X O 1
ATOM 3336 N N . SER A 1 493 ? 17.599 52.466 38.822 1.00 33.84 464 SER X N 1
ATOM 3337 C CA . SER A 1 493 ? 18.498 53.322 38.048 1.00 33.39 464 SER X CA 1
ATOM 3338 C C . SER A 1 493 ? 18.315 53.181 36.579 1.00 32.78 464 SER X C 1
ATOM 3339 O O . SER A 1 493 ? 18.878 53.938 35.788 1.00 33.32 464 SER X O 1
ATOM 3342 N N . GLY A 1 494 ? 17.541 52.203 36.158 1.00 30.40 465 GLY X N 1
ATOM 3343 C CA . GLY A 1 494 ? 17.298 52.103 34.722 1.00 30.12 465 GLY X CA 1
ATOM 3344 C C . GLY A 1 494 ? 16.435 53.234 34.201 1.00 32.02 465 GLY X C 1
ATOM 3345 O O . GLY A 1 494 ? 16.420 53.520 32.983 1.00 32.79 465 GLY X O 1
ATOM 3346 N N . CYS A 1 495 ? 15.684 53.840 35.103 1.00 30.47 466 CYS X N 1
ATOM 3347 C CA . CYS A 1 495 ? 14.938 55.036 34.761 1.00 31.67 466 CYS X CA 1
ATOM 3348 C C . CYS A 1 495 ? 15.572 56.231 35.460 1.00 30.79 466 CYS X C 1
ATOM 3349 O O . CYS A 1 495 ? 15.981 57.147 34.810 1.00 33.60 466 CYS X O 1
ATOM 3352 N N . HIS A 1 496 ? 15.766 56.131 36.767 1.00 30.47 467 HIS X N 1
ATOM 3353 C CA . HIS A 1 496 ? 16.417 57.121 37.569 1.00 29.71 467 HIS X CA 1
ATOM 3354 C C . HIS A 1 496 ? 17.929 57.036 37.493 1.00 29.57 467 HIS X C 1
ATOM 3355 O O . HIS A 1 496 ? 18.581 56.727 38.453 1.00 26.50 467 HIS X O 1
ATOM 3362 N N . HIS A 1 497 ? 18.453 57.379 36.347 1.00 31.07 468 HIS X N 1
ATOM 3363 C CA . HIS A 1 497 ? 19.841 57.122 36.060 1.00 32.58 468 HIS X CA 1
ATOM 3364 C C . HIS A 1 497 ? 20.684 58.399 36.401 1.00 33.77 468 HIS X C 1
ATOM 3365 O O . HIS A 1 497 ? 20.142 59.440 36.918 1.00 34.27 468 HIS X O 1
ATOM 3372 N N . ASN A 1 498 ? 22.004 58.227 36.276 1.00 36.68 469 ASN X N 1
ATOM 3373 C CA . ASN A 1 498 ? 22.960 59.326 36.362 1.00 37.85 469 ASN X CA 1
ATOM 3374 C C . ASN A 1 498 ? 22.921 60.024 37.691 1.00 37.30 469 ASN X C 1
ATOM 3375 O O . ASN A 1 498 ? 23.205 61.186 37.757 1.00 39.48 469 ASN X O 1
ATOM 3380 N N . ALA A 1 499 ? 22.590 59.346 38.770 1.00 37.81 470 ALA X N 1
ATOM 3381 C CA . ALA A 1 499 ? 22.614 60.000 40.079 1.00 37.42 470 ALA X CA 1
ATOM 3382 C C . ALA A 1 499 ? 22.891 58.835 41.002 1.00 40.25 470 ALA X C 1
ATOM 3383 O O . ALA A 1 499 ? 22.761 57.735 40.568 1.00 40.67 470 ALA X O 1
ATOM 3385 N N . LYS A 1 500 ? 23.318 59.090 42.239 1.00 40.86 471 LYS X N 1
ATOM 3386 C CA . LYS A 1 500 ? 23.411 58.087 43.282 1.00 43.36 471 LYS X CA 1
ATOM 3387 C C . LYS A 1 500 ? 22.052 57.339 43.477 1.00 42.22 471 LYS X C 1
ATOM 3388 O O . LYS A 1 500 ? 21.034 57.985 43.710 1.00 41.89 471 LYS X O 1
ATOM 3394 N N . PRO A 1 501 ? 22.057 55.969 43.446 1.00 41.29 472 PRO X N 1
ATOM 3395 C CA . PRO A 1 501 ? 20.854 55.221 43.716 1.00 39.60 472 PRO X CA 1
ATOM 3396 C C . PRO A 1 501 ? 20.173 55.663 44.972 1.00 38.38 472 PRO X C 1
ATOM 3397 O O . PRO A 1 501 ? 20.818 55.864 45.992 1.00 36.26 472 PRO X O 1
ATOM 3401 N N . SER A 1 502 ? 18.853 55.789 44.932 1.00 35.96 473 SER X N 1
ATOM 3402 C CA . SER A 1 502 ? 18.196 56.250 46.139 1.00 34.84 473 SER X CA 1
ATOM 3403 C C . SER A 1 502 ? 16.754 55.773 46.126 1.00 34.09 473 SER X C 1
ATOM 3404 O O . SER A 1 502 ? 16.214 55.545 45.040 1.00 34.17 473 SER X O 1
ATOM 3407 N N . LEU A 1 503 ? 16.120 55.737 47.294 1.00 33.64 474 LEU X N 1
ATOM 3408 C CA . LEU A 1 503 ? 14.677 55.452 47.369 1.00 35.86 474 LEU X CA 1
ATOM 3409 C C . LEU A 1 503 ? 13.855 56.712 47.031 1.00 35.91 474 LEU X C 1
ATOM 3410 O O . LEU A 1 503 ? 12.656 56.642 46.794 1.00 34.82 474 LEU X O 1
ATOM 3415 N N . ASN A 1 504 ? 14.513 57.867 47.045 1.00 36.66 475 ASN X N 1
ATOM 3416 C CA . ASN A 1 504 ? 13.854 59.101 46.616 1.00 35.21 475 ASN X CA 1
ATOM 3417 C C . ASN A 1 504 ? 14.765 59.730 45.630 1.00 36.09 475 ASN X C 1
ATOM 3418 O O . ASN A 1 504 ? 15.518 60.693 45.942 1.00 35.65 475 ASN X O 1
ATOM 3423 N N . PRO A 1 505 ? 14.643 59.258 44.370 1.00 35.12 476 PRO X N 1
ATOM 3424 C CA . PRO A 1 505 ? 15.537 59.738 43.351 1.00 32.89 476 PRO X CA 1
ATOM 3425 C C . PRO A 1 505 ? 15.133 61.179 42.952 1.00 33.72 476 PRO X C 1
ATOM 3426 O O . PRO A 1 505 ? 13.985 61.592 43.191 1.00 34.98 476 PRO X O 1
ATOM 3430 N N . PRO A 1 506 ? 16.068 61.947 42.378 1.00 33.81 477 PRO X N 1
ATOM 3431 C CA . PRO A 1 506 ? 15.628 63.288 41.956 1.00 34.75 477 PRO X CA 1
ATOM 3432 C C . PRO A 1 506 ? 14.500 63.246 40.901 1.00 36.04 477 PRO X C 1
ATOM 3433 O O . PRO A 1 506 ? 14.340 62.233 40.196 1.00 37.39 477 PRO X O 1
ATOM 3437 N N . LYS A 1 507 ? 13.792 64.373 40.712 1.00 35.49 478 LYS X N 1
ATOM 3438 C CA . LYS A 1 507 ? 12.876 64.544 39.598 1.00 35.63 478 LYS X CA 1
ATOM 3439 C C . LYS A 1 507 ? 13.632 64.668 38.268 1.00 35.50 478 LYS X C 1
ATOM 3440 O O . LYS A 1 507 ? 14.762 65.247 38.211 1.00 36.99 478 LYS X O 1
ATOM 3446 N N . CYS A 1 508 ? 13.041 64.111 37.210 1.00 33.66 479 CYS X N 1
ATOM 3447 C CA . CYS A 1 508 ? 13.606 64.157 35.853 1.00 32.65 479 CYS X CA 1
ATOM 3448 C C . CYS A 1 508 ? 13.954 65.646 35.529 1.00 32.75 479 CYS X C 1
ATOM 3449 O O . CYS A 1 508 ? 15.040 65.927 35.068 1.00 33.79 479 CYS X O 1
ATOM 3452 N N . ALA A 1 509 ? 13.009 66.522 35.811 1.00 32.36 480 ALA X N 1
ATOM 3453 C CA . ALA A 1 509 ? 13.165 67.996 35.609 1.00 35.15 480 ALA X CA 1
ATOM 3454 C C . ALA A 1 509 ? 14.421 68.533 36.275 1.00 35.78 480 ALA X C 1
ATOM 3455 O O . ALA A 1 509 ? 15.073 69.415 35.749 1.00 38.24 480 ALA X O 1
ATOM 3457 N N . SER A 1 510 ? 14.751 68.074 37.483 1.00 36.47 481 SER X N 1
ATOM 3458 C CA . SER A 1 510 ? 15.946 68.593 38.116 1.00 37.78 481 SER X CA 1
ATOM 3459 C C . SER A 1 510 ? 17.155 68.578 37.174 1.00 38.67 481 SER X C 1
ATOM 3460 O O . SER A 1 510 ? 18.030 69.430 37.296 1.00 40.81 481 SER X O 1
ATOM 3463 N N . CYS A 1 511 ? 17.229 67.647 36.226 1.00 37.56 482 CYS X N 1
ATOM 3464 C CA . CYS A 1 511 ? 18.338 67.651 35.250 1.00 37.21 482 CYS X CA 1
ATOM 3465 C C . CYS A 1 511 ? 17.934 68.034 33.837 1.00 37.44 482 CYS X C 1
ATOM 3466 O O . CYS A 1 511 ? 18.712 68.658 33.081 1.00 38.95 482 CYS X O 1
ATOM 3469 N N . HIS A 1 512 ? 16.701 67.714 33.480 1.00 34.95 483 HIS X N 1
ATOM 3470 C CA . HIS A 1 512 ? 16.264 67.910 32.092 1.00 32.76 483 HIS X CA 1
ATOM 3471 C C . HIS A 1 512 ? 15.564 69.217 31.838 1.00 33.04 483 HIS X C 1
ATOM 3472 O O . HIS A 1 512 ? 15.338 69.567 30.700 1.00 31.12 483 HIS X O 1
ATOM 3479 N N . SER A 1 513 ? 15.207 69.928 32.887 1.00 32.96 484 SER X N 1
ATOM 3480 C CA . SER A 1 513 ? 14.692 71.270 32.680 1.00 35.71 484 SER X CA 1
ATOM 3481 C C . SER A 1 513 ? 15.792 72.313 32.873 1.00 37.08 484 SER X C 1
ATOM 3482 O O . SER A 1 513 ? 15.490 73.479 32.863 1.00 38.26 484 SER X O 1
ATOM 3485 N N . LYS A 1 514 ? 17.037 71.893 33.103 1.00 39.69 485 LYS X N 1
ATOM 3486 C CA . LYS A 1 514 ? 18.164 72.844 33.076 1.00 41.67 485 LYS X CA 1
ATOM 3487 C C . LYS A 1 514 ? 18.253 73.529 31.722 1.00 42.80 485 LYS X C 1
ATOM 3488 O O . LYS A 1 514 ? 17.904 72.934 30.687 1.00 41.68 485 LYS X O 1
ATOM 3494 N N . PRO A 1 515 ? 18.830 74.768 31.693 1.00 43.81 486 PRO X N 1
ATOM 3495 C CA . PRO A 1 515 ? 18.920 75.417 30.395 1.00 44.35 486 PRO X CA 1
ATOM 3496 C C . PRO A 1 515 ? 19.697 74.570 29.444 1.00 44.72 486 PRO X C 1
ATOM 3497 O O . PRO A 1 515 ? 20.658 73.881 29.827 1.00 45.49 486 PRO X O 1
ATOM 3501 N N . PHE A 1 516 ? 19.315 74.634 28.196 1.00 46.08 487 PHE X N 1
ATOM 3502 C CA . PHE A 1 516 ? 19.994 73.907 27.162 1.00 48.42 487 PHE X CA 1
ATOM 3503 C C . PHE A 1 516 ? 21.554 73.928 27.181 1.00 49.80 487 PHE X C 1
ATOM 3504 O O . PHE A 1 516 ? 22.191 72.889 26.978 1.00 50.03 487 PHE X O 1
ATOM 3512 N N . GLN A 1 517 ? 22.179 75.083 27.429 1.00 50.83 488 GLN X N 1
ATOM 3513 C CA . GLN A 1 517 ? 23.668 75.160 27.361 1.00 51.55 488 GLN X CA 1
ATOM 3514 C C . GLN A 1 517 ? 24.341 74.456 28.522 1.00 51.19 488 GLN X C 1
ATOM 3515 O O . GLN A 1 517 ? 25.575 74.356 28.531 1.00 51.67 488 GLN X O 1
ATOM 3521 N N . GLU A 1 518 ? 23.558 74.050 29.522 1.00 50.11 489 GLU X N 1
ATOM 3522 C CA . GLU A 1 518 ? 24.049 73.266 30.659 1.00 50.22 489 GLU X CA 1
ATOM 3523 C C . GLU A 1 518 ? 23.901 71.733 30.505 1.00 48.33 489 GLU X C 1
ATOM 3524 O O . GLU A 1 518 ? 24.443 70.993 31.286 1.00 48.97 489 GLU X O 1
ATOM 3530 N N . ARG A 1 519 ? 23.176 71.270 29.503 1.00 46.12 490 ARG X N 1
ATOM 3531 C CA . ARG A 1 519 ? 22.902 69.869 29.353 1.00 43.09 490 ARG X CA 1
ATOM 3532 C C . ARG A 1 519 ? 23.923 69.328 28.366 1.00 44.20 490 ARG X C 1
ATOM 3533 O O . ARG A 1 519 ? 24.336 70.079 27.475 1.00 43.15 490 ARG X O 1
ATOM 3541 N N . THR A 1 520 ? 24.304 68.029 28.462 1.00 42.98 491 THR X N 1
ATOM 3542 C CA . THR A 1 520 ? 25.191 67.433 27.475 1.00 43.74 491 THR X CA 1
ATOM 3543 C C . THR A 1 520 ? 24.416 67.103 26.230 1.00 44.63 491 THR X C 1
ATOM 3544 O O . THR A 1 520 ? 23.199 67.263 26.217 1.00 45.25 491 THR X O 1
ATOM 3548 N N . ALA A 1 521 ? 25.098 66.689 25.160 1.00 42.81 492 ALA X N 1
ATOM 3549 C CA . ALA A 1 521 ? 24.429 66.649 23.883 1.00 42.89 492 ALA X CA 1
ATOM 3550 C C . ALA A 1 521 ? 23.252 65.659 23.828 1.00 42.05 492 ALA X C 1
ATOM 3551 O O . ALA A 1 521 ? 22.226 65.947 23.237 1.00 41.15 492 ALA X O 1
ATOM 3553 N N . ASN A 1 522 ? 23.410 64.521 24.490 1.00 40.95 493 ASN X N 1
ATOM 3554 C CA . ASN A 1 522 ? 22.393 63.474 24.520 1.00 42.48 493 ASN X CA 1
ATOM 3555 C C . ASN A 1 522 ? 21.475 63.556 25.746 1.00 39.78 493 ASN X C 1
ATOM 3556 O O . ASN A 1 522 ? 20.855 62.567 26.064 1.00 42.18 493 ASN X O 1
ATOM 3561 N N . GLN A 1 523 ? 21.417 64.724 26.404 1.00 38.32 494 GLN X N 1
ATOM 3562 C CA . GLN A 1 523 ? 20.576 65.025 27.550 1.00 37.91 494 GLN X CA 1
ATOM 3563 C C . GLN A 1 523 ? 19.476 65.965 27.089 1.00 38.72 494 GLN X C 1
ATOM 3564 O O . GLN A 1 523 ? 19.641 67.209 27.050 1.00 35.61 494 GLN X O 1
ATOM 3570 N N . PRO A 1 524 ? 18.328 65.385 26.731 1.00 38.31 495 PRO X N 1
ATOM 3571 C CA . PRO A 1 524 ? 17.229 66.192 26.232 1.00 36.91 495 PRO X CA 1
ATOM 3572 C C . PRO A 1 524 ? 16.600 67.168 27.225 1.00 36.38 495 PRO X C 1
ATOM 3573 O O . PRO A 1 524 ? 16.916 67.133 28.374 1.00 34.94 495 PRO X O 1
ATOM 3577 N N . GLY A 1 525 ? 15.728 68.065 26.731 1.00 37.42 496 GLY X N 1
ATOM 3578 C CA . GLY A 1 525 ? 14.836 68.859 27.543 1.00 36.77 496 GLY X CA 1
ATOM 3579 C C . GLY A 1 525 ? 13.757 67.903 28.064 1.00 37.15 496 GLY X C 1
ATOM 3580 O O . GLY A 1 525 ? 13.811 66.674 27.842 1.00 36.79 496 GLY X O 1
ATOM 3581 N N . LEU A 1 526 ? 12.829 68.444 28.828 1.00 37.04 497 LEU X N 1
ATOM 3582 C CA . LEU A 1 526 ? 12.000 67.619 29.675 1.00 38.79 497 LEU X CA 1
ATOM 3583 C C . LEU A 1 526 ? 10.978 66.794 28.878 1.00 39.85 497 LEU X C 1
ATOM 3584 O O . LEU A 1 526 ? 10.848 65.577 29.119 1.00 39.63 497 LEU X O 1
ATOM 3589 N N . LYS A 1 527 ? 10.275 67.421 27.928 1.00 38.50 498 LYS X N 1
ATOM 3590 C CA . LYS A 1 527 ? 9.392 66.639 27.026 1.00 38.53 498 LYS X CA 1
ATOM 3591 C C . LYS A 1 527 ? 10.131 65.522 26.317 1.00 37.28 498 LYS X C 1
ATOM 3592 O O . LYS A 1 527 ? 9.642 64.430 26.297 1.00 38.28 498 LYS X O 1
ATOM 3598 N N . GLY A 1 528 ? 11.308 65.792 25.740 1.00 37.13 499 GLY X N 1
ATOM 3599 C CA . GLY A 1 528 ? 12.138 64.780 25.118 1.00 35.33 499 GLY X CA 1
ATOM 3600 C C . GLY A 1 528 ? 12.610 63.684 26.055 1.00 35.37 499 GLY X C 1
ATOM 3601 O O . GLY A 1 528 ? 12.635 62.507 25.693 1.00 37.62 499 GLY X O 1
ATOM 3602 N N . ALA A 1 529 ? 12.995 64.054 27.270 1.00 34.39 500 ALA X N 1
ATOM 3603 C CA . ALA A 1 529 ? 13.347 63.095 28.284 1.00 34.78 500 ALA X CA 1
ATOM 3604 C C . ALA A 1 529 ? 12.188 62.114 28.487 1.00 35.46 500 ALA X C 1
ATOM 3605 O O . ALA A 1 529 ? 12.385 60.902 28.469 1.00 34.12 500 ALA X O 1
ATOM 3607 N N . PHE A 1 530 ? 10.997 62.635 28.758 1.00 34.98 501 PHE X N 1
ATOM 3608 C CA . PHE A 1 530 ? 9.880 61.724 28.985 1.00 36.93 501 PHE X CA 1
ATOM 3609 C C . PHE A 1 530 ? 9.552 60.941 27.776 1.00 37.51 501 PHE X C 1
ATOM 3610 O O . PHE A 1 530 ? 9.530 59.685 27.803 1.00 39.57 501 PHE X O 1
ATOM 3618 N N . HIS A 1 531 ? 9.297 61.615 26.670 1.00 37.93 502 HIS X N 1
ATOM 3619 C CA . HIS A 1 531 ? 8.986 60.829 25.468 1.00 37.29 502 HIS X CA 1
ATOM 3620 C C . HIS A 1 531 ? 10.046 59.791 25.121 1.00 37.36 502 HIS X C 1
ATOM 3621 O O . HIS A 1 531 ? 9.756 58.626 24.829 1.00 37.47 502 HIS X O 1
ATOM 3628 N N . ASN A 1 532 ? 11.314 60.184 25.116 1.00 37.94 503 ASN X N 1
ATOM 3629 C CA . ASN A 1 532 ? 12.329 59.207 24.698 1.00 36.25 503 ASN X CA 1
ATOM 3630 C C . ASN A 1 532 ? 12.496 58.026 25.626 1.00 35.33 503 ASN X C 1
ATOM 3631 O O . ASN A 1 532 ? 12.722 56.889 25.167 1.00 37.53 503 ASN X O 1
ATOM 3636 N N . GLN A 1 533 ? 12.422 58.254 26.922 1.00 35.48 504 GLN X N 1
ATOM 3637 C CA . GLN A 1 533 ? 12.559 57.171 27.892 1.00 33.31 504 GLN X CA 1
ATOM 3638 C C . GLN A 1 533 ? 11.257 56.339 27.948 1.00 35.45 504 GLN X C 1
ATOM 3639 O O . GLN A 1 533 ? 11.305 55.120 27.860 1.00 35.01 504 GLN X O 1
ATOM 3645 N N . CYS A 1 534 ? 10.102 56.978 28.086 1.00 32.74 505 CYS X N 1
ATOM 3646 C CA . CYS A 1 534 ? 8.820 56.227 28.169 1.00 35.72 505 CYS X CA 1
ATOM 3647 C C . CYS A 1 534 ? 8.600 55.402 26.953 1.00 36.10 505 CYS X C 1
ATOM 3648 O O . CYS A 1 534 ? 8.566 54.149 27.004 1.00 36.63 505 CYS X O 1
ATOM 3651 N N . ILE A 1 535 ? 8.406 56.111 25.852 1.00 36.77 506 ILE X N 1
ATOM 3652 C CA . ILE A 1 535 ? 8.117 55.500 24.597 1.00 36.82 506 ILE X CA 1
ATOM 3653 C C . ILE A 1 535 ? 9.271 54.580 24.155 1.00 37.21 506 ILE X C 1
ATOM 3654 O O . ILE A 1 535 ? 8.995 53.548 23.584 1.00 36.25 506 ILE X O 1
ATOM 3659 N N . GLY A 1 536 ? 10.526 55.014 24.311 1.00 36.18 507 GLY X N 1
ATOM 3660 C CA . GLY A 1 536 ? 11.691 54.198 23.923 1.00 34.70 507 GLY X CA 1
ATOM 3661 C C . GLY A 1 536 ? 11.525 52.799 24.526 1.00 36.54 507 GLY X C 1
ATOM 3662 O O . GLY A 1 536 ? 11.642 51.828 23.821 1.00 36.98 507 GLY X O 1
ATOM 3663 N N . CYS A 1 537 ? 11.261 52.693 25.825 1.00 35.38 508 CYS X N 1
ATOM 3664 C CA . CYS A 1 537 ? 11.162 51.383 26.461 1.00 38.06 508 CYS X CA 1
ATOM 3665 C C . CYS A 1 537 ? 9.993 50.569 25.908 1.00 37.17 508 CYS X C 1
ATOM 3666 O O . CYS A 1 537 ? 10.099 49.345 25.695 1.00 35.82 508 CYS X O 1
ATOM 3669 N N . HIS A 1 538 ? 8.867 51.246 25.642 1.00 36.08 509 HIS X N 1
ATOM 3670 C CA . HIS A 1 538 ? 7.683 50.586 25.072 1.00 36.58 509 HIS X CA 1
ATOM 3671 C C . HIS A 1 538 ? 8.051 50.043 23.726 1.00 38.29 509 HIS X C 1
ATOM 3672 O O . HIS A 1 538 ? 7.722 48.894 23.392 1.00 36.90 509 HIS X O 1
ATOM 3679 N N . GLN A 1 539 ? 8.748 50.828 22.924 1.00 37.59 510 GLN X N 1
ATOM 3680 C CA . GLN A 1 539 ? 9.179 50.227 21.633 1.00 39.67 510 GLN X CA 1
ATOM 3681 C C . GLN A 1 539 ? 10.162 49.061 21.812 1.00 40.53 510 GLN X C 1
ATOM 3682 O O . GLN A 1 539 ? 10.100 48.084 21.044 1.00 41.52 510 GLN X O 1
ATOM 3688 N N . GLU A 1 540 ? 11.078 49.121 22.788 1.00 39.04 511 GLU X N 1
ATOM 3689 C CA . GLU A 1 540 ? 11.985 47.946 22.931 1.00 39.90 511 GLU X CA 1
ATOM 3690 C C . GLU A 1 540 ? 11.281 46.687 23.428 1.00 39.27 511 GLU X C 1
ATOM 3691 O O . GLU A 1 540 ? 11.671 45.552 23.097 1.00 40.96 511 GLU X O 1
ATOM 3697 N N . MET A 1 541 ? 10.369 46.871 24.367 1.00 38.54 512 MET X N 1
ATOM 3698 C CA . MET A 1 541 ? 9.756 45.760 25.050 1.00 38.43 512 MET X CA 1
ATOM 3699 C C . MET A 1 541 ? 8.484 45.339 24.305 1.00 41.21 512 MET X C 1
ATOM 3700 O O . MET A 1 541 ? 7.937 44.311 24.596 1.00 41.43 512 MET X O 1
ATOM 3705 N N . GLN A 1 542 ? 8.011 46.151 23.367 1.00 42.34 513 GLN X N 1
ATOM 3706 C CA . GLN A 1 542 ? 6.821 45.815 22.608 1.00 45.83 513 GLN X CA 1
ATOM 3707 C C . GLN A 1 542 ? 5.625 45.809 23.519 1.00 45.32 513 GLN X C 1
ATOM 3708 O O . GLN A 1 542 ? 4.845 44.844 23.535 1.00 43.70 513 GLN X O 1
ATOM 3714 N N . VAL A 1 543 ? 5.501 46.873 24.322 1.00 44.22 514 VAL X N 1
ATOM 3715 C CA . VAL A 1 543 ? 4.345 46.996 25.182 1.00 43.88 514 VAL X CA 1
ATOM 3716 C C . VAL A 1 543 ? 3.508 48.178 24.735 1.00 44.45 514 VAL X C 1
ATOM 3717 O O . VAL A 1 543 ? 3.994 49.136 24.108 1.00 45.49 514 VAL X O 1
ATOM 3721 N N . ASN A 1 544 ? 2.246 48.110 25.105 1.00 44.03 515 ASN X N 1
ATOM 3722 C CA . ASN A 1 544 ? 1.297 49.163 24.895 1.00 44.19 515 ASN X CA 1
ATOM 3723 C C . ASN A 1 544 ? 1.220 50.067 26.116 1.00 42.80 515 ASN X C 1
ATOM 3724 O O . ASN A 1 544 ? 1.377 49.584 27.255 1.00 41.41 515 ASN X O 1
ATOM 3729 N N . PRO A 1 545 ? 0.923 51.373 25.906 1.00 42.14 516 PRO X N 1
ATOM 3730 C CA . PRO A 1 545 ? 0.622 52.100 24.654 1.00 41.25 516 PRO X CA 1
ATOM 3731 C C . PRO A 1 545 ? 1.823 52.188 23.687 1.00 42.11 516 PRO X C 1
ATOM 3732 O O . PRO A 1 545 ? 2.964 52.440 24.149 1.00 40.76 516 PRO X O 1
ATOM 3736 N N . LYS A 1 546 ? 1.571 52.053 22.375 1.00 40.34 517 LYS X N 1
ATOM 3737 C CA . LYS A 1 546 ? 2.604 52.208 21.368 1.00 42.97 517 LYS X CA 1
ATOM 3738 C C . LYS A 1 546 ? 2.864 53.692 21.122 1.00 42.78 517 LYS X C 1
ATOM 3739 O O . LYS A 1 546 ? 2.072 54.525 21.485 1.00 42.26 517 LYS X O 1
ATOM 3745 N N . ALA A 1 547 ? 3.949 53.996 20.445 1.00 44.18 518 ALA X N 1
ATOM 3746 C CA . ALA A 1 547 ? 4.380 55.383 20.290 1.00 46.01 518 ALA X CA 1
ATOM 3747 C C . ALA A 1 547 ? 3.281 56.229 19.644 1.00 47.65 518 ALA X C 1
ATOM 3748 O O . ALA A 1 547 ? 3.206 57.446 19.875 1.00 49.29 518 ALA X O 1
ATOM 3750 N N . THR A 1 548 ? 2.449 55.600 18.804 1.00 48.43 519 THR X N 1
ATOM 3751 C CA . THR A 1 548 ? 1.408 56.320 18.020 1.00 47.73 519 THR X CA 1
ATOM 3752 C C . THR A 1 548 ? 0.103 56.357 18.789 1.00 48.39 519 THR X C 1
ATOM 3753 O O . THR A 1 548 ? -0.849 57.072 18.395 1.00 49.71 519 THR X O 1
ATOM 3757 N N . ASP A 1 549 ? 0.068 55.653 19.926 1.00 45.90 520 ASP X N 1
ATOM 3758 C CA . ASP A 1 549 ? -1.154 55.593 20.756 1.00 46.02 520 ASP X CA 1
ATOM 3759 C C . ASP A 1 549 ? -1.099 56.722 21.793 1.00 45.47 520 ASP X C 1
ATOM 3760 O O . ASP A 1 549 ? -1.087 56.483 22.984 1.00 44.98 520 ASP X O 1
ATOM 3765 N N . CYS A 1 550 ? -1.071 57.976 21.320 1.00 46.45 521 CYS X N 1
ATOM 3766 C CA . CYS A 1 550 ? -0.910 59.129 22.222 1.00 46.43 521 CYS X CA 1
ATOM 3767 C C . CYS A 1 550 ? -1.776 59.086 23.399 1.00 46.81 521 CYS X C 1
ATOM 3768 O O . CYS A 1 550 ? -1.340 59.274 24.499 1.00 47.83 521 CYS X O 1
ATOM 3771 N N . GLN A 1 551 ? -3.061 58.919 23.140 1.00 48.69 522 GLN X N 1
ATOM 3772 C CA . GLN A 1 551 ? -4.129 58.892 24.124 1.00 48.62 522 GLN X CA 1
ATOM 3773 C C . GLN A 1 551 ? -3.953 57.765 25.130 1.00 48.14 522 GLN X C 1
ATOM 3774 O O . GLN A 1 551 ? -4.464 57.837 26.260 1.00 47.95 522 GLN X O 1
ATOM 3780 N N . GLY A 1 552 ? -3.198 56.721 24.778 1.00 46.58 523 GLY X N 1
ATOM 3781 C CA . GLY A 1 552 ? -2.921 55.679 25.782 1.00 43.43 523 GLY X CA 1
ATOM 3782 C C . GLY A 1 552 ? -2.162 56.189 26.970 1.00 42.89 523 GLY X C 1
ATOM 3783 O O . GLY A 1 552 ? -2.379 55.724 28.072 1.00 43.94 523 GLY X O 1
ATOM 3784 N N . CYS A 1 553 ? -1.248 57.142 26.772 1.00 42.20 524 CYS X N 1
ATOM 3785 C CA . CYS A 1 553 ? -0.587 57.788 27.911 1.00 42.24 524 CYS X CA 1
ATOM 3786 C C . CYS A 1 553 ? -1.250 59.053 28.421 1.00 42.21 524 CYS X C 1
ATOM 3787 O O . CYS A 1 553 ? -1.296 59.286 29.622 1.00 42.74 524 CYS X O 1
ATOM 3790 N N . HIS A 1 554 ? -1.657 59.939 27.535 1.00 41.83 525 HIS X N 1
ATOM 3791 C CA . HIS A 1 554 ? -2.312 61.140 28.022 1.00 42.57 525 HIS X CA 1
ATOM 3792 C C . HIS A 1 554 ? -3.539 61.450 27.193 1.00 44.41 525 HIS X C 1
ATOM 3793 O O . HIS A 1 554 ? -3.466 61.497 25.996 1.00 42.49 525 HIS X O 1
ATOM 3800 N N . LYS A 1 555 ? -4.671 61.619 27.866 1.00 48.93 526 LYS X N 1
ATOM 3801 C CA . LYS A 1 555 ? -5.945 61.901 27.180 1.00 53.18 526 LYS X CA 1
ATOM 3802 C C . LYS A 1 555 ? -5.928 63.312 26.591 1.00 55.43 526 LYS X C 1
ATOM 3803 O O . LYS A 1 555 ? -5.321 64.231 27.181 1.00 56.79 526 LYS X O 1
ATOM 3809 N N . PRO A 1 556 ? -6.600 63.513 25.443 1.00 57.85 527 PRO X N 1
ATOM 3810 C CA . PRO A 1 556 ? -6.541 64.828 24.765 1.00 59.50 527 PRO X CA 1
ATOM 3811 C C . PRO A 1 556 ? -7.109 65.968 25.639 1.00 61.37 527 PRO X C 1
ATOM 3812 O O . PRO A 1 556 ? -7.989 65.724 26.449 1.00 60.53 527 PRO X O 1
ATOM 3816 N N . LYS A 1 557 ? -6.590 67.188 25.520 1.00 65.13 528 LYS X N 1
ATOM 3817 C CA . LYS A 1 557 ? -6.960 68.253 26.481 1.00 69.13 528 LYS X CA 1
ATOM 3818 C C . LYS A 1 557 ? -8.367 68.824 26.275 1.00 72.07 528 LYS X C 1
ATOM 3819 O O . LYS A 1 557 ? -8.828 68.893 25.121 1.00 72.79 528 LYS X O 1
ATOM 3825 N N . ASN A 1 558 ? -9.035 69.252 27.363 1.00 75.01 529 ASN X N 1
ATOM 3826 C CA . ASN A 1 558 ? -10.256 70.098 27.227 1.00 78.06 529 ASN X CA 1
ATOM 3827 C C . ASN A 1 558 ? -10.028 71.632 27.240 1.00 79.43 529 ASN X C 1
ATOM 3828 O O . ASN A 1 558 ? -10.038 72.285 28.305 1.00 79.65 529 ASN X O 1
ATOM 3833 N N . SER A 1 559 ? -9.870 72.176 26.025 1.00 80.41 530 SER X N 1
ATOM 3834 C CA . SER A 1 559 ? -9.243 73.480 25.784 1.00 81.23 530 SER X CA 1
ATOM 3835 C C . SER A 1 559 ? -10.044 74.646 26.362 1.00 81.86 530 SER X C 1
ATOM 3836 O O . SER A 1 559 ? -9.821 75.054 27.515 1.00 82.73 530 SER X O 1
#

Nearest PDB structures (foldseek):
  1z1n-assembly1_X  TM=1.002E+00  e=1.298E-100  Megalodesulfovibrio gigas
  1h29-assembly4_D  TM=7.270E-01  e=6.308E-41  Nitratidesulfovibrio vulgaris str. Hildenborough
  1gws-assembly1_A  TM=7.149E-01  e=1.292E-40  Nitratidesulfovibrio vulgaris str. Hildenborough
  19hc-assembly1_B  TM=8.354E-01  e=8.182E-18  Desulfovibrio desulfuricans
  1ofy-assembly1_B  TM=8.111E-01  e=4.778E-17  Desulfovibrio desulfuricans